Protein 4LSB (pdb70)

Radius of gyration: 25.44 Å; Cα contacts (8 Å, |Δi|>4): 1229; chains: 2; bounding box: 46×40×76 Å

Foldseek 3Di:
DLLQVQLVQVLVLQVDAAAFEAEEDQALLVLLVVLLVPHAEHEYFQQLVQVVVVHHRPPDALVVQLLRLLRSCVRNSHAYEYACEQLRAQDLQSNLVSLLSNVVSRHLEYEHEQAHPPLVCGGDDQVSLLSSLLSNQVSQVPDPHHRQYEYEYACQVNPRPDLVVLLVSQQSSVVSPHQEYEYENDDDLVSLLVNCVSRVHAYEYEPDPDDDDDDSVSSRVSVHHYYYHHNRVSVVVVVLVVVQVCCCVPPVDRCSVVPDDDPVVSVVCVVDPHSHD/DVLLQVQLVQVLVLQPDAAAFEAEEDQALLVLLVVLLVPHAEHEYFQQLVQVVVVHGRDDDLVVQLVRLLRSCVRNSHAYEYECEQLRDQQLVSNLVSLLSNVVSRHQEYEHEQAPVDLVCGGDDLVSLLSNLLSNQVSQVPDPHHRQYEYEYACLVNVNPDLVVQLVSQQSSVVSPHQEYEYENPDDLVSLLVSCVSNVHAYEYEADPDDDGDDSRSNSVSVHHYYYHRNVVSVVVVVLVVVQVCCCVPPVDRCSCVPDDDPVVSVVCVPDPHSHND

Solvent-accessible surface area: 20573 Å² total; per-residue (Å²): 106,88,53,43,150,26,0,104,48,0,28,52,8,11,116,95,128,43,23,10,16,1,0,5,0,22,27,16,1,1,0,25,4,0,13,30,34,30,7,82,0,1,11,5,3,12,16,0,23,1,3,14,101,4,80,31,59,81,55,20,89,64,102,29,1,19,97,7,0,42,82,2,32,84,20,3,45,30,8,2,7,1,14,0,20,23,0,47,22,68,50,38,49,45,0,23,65,0,0,106,31,0,4,129,20,16,0,1,0,0,11,1,23,5,11,13,76,110,106,129,75,15,6,14,72,98,121,44,2,41,104,4,5,37,18,0,30,99,16,9,84,87,33,128,23,55,13,9,0,0,0,29,0,4,1,6,60,74,75,98,139,68,42,112,46,0,25,35,16,0,35,19,0,76,100,24,34,7,60,1,0,17,9,0,4,7,23,72,37,111,51,3,20,20,5,18,180,42,3,65,31,36,4,2,8,2,0,13,67,62,67,43,55,30,20,34,111,88,0,35,92,39,45,4,34,10,0,8,1,20,4,0,0,2,11,7,2,16,4,11,0,36,125,0,0,48,29,4,122,193,100,8,36,2,71,27,16,142,60,9,11,72,22,76,37,0,46,144,77,5,69,39,139,82,29,86,122,111,93,105,28,44,59,27,0,79,50,0,98,37,11,9,91,102,129,41,18,16,13,1,0,6,0,22,28,15,1,0,0,23,3,0,9,23,35,19,7,73,0,1,12,4,4,10,16,0,31,5,5,15,98,4,94,44,62,96,43,93,63,95,28,0,24,98,9,0,43,82,2,35,87,21,2,42,30,5,2,6,1,16,0,22,24,0,47,21,77,52,46,49,43,0,12,60,0,0,114,39,0,4,146,22,16,0,1,0,0,10,1,23,4,10,13,75,113,100,102,67,40,20,12,67,108,119,40,2,40,113,4,5,35,19,0,13,100,7,1,114,86,35,126,24,52,2,7,0,0,0,32,0,3,4,13,86,78,77,42,149,71,39,115,54,0,27,29,20,0,38,18,0,76,98,25,27,7,45,1,0,21,12,4,5,8,29,73,36,118,51,2,34,37,5,16,207,41,2,63,30,34,4,2,11,9,0,14,64,61,63,47,55,32,20,37,113,84,0,35,91,35,45,3,36,11,0,8,2,23,10,0,0,3,21,6,4,17,4,11,0,37,123,0,1,86,28,3,119,79,100,8,37,2,74,28,15,140,60,8,10,75,15,190,33,0,44,130,53,4,69,40,139,78,22,62,97,116

Sequence (555 aa):
DLQARHAEAFRALHTRPGAFIIPNPWDAGTARLLAMAGFEALATTSAGYAFSKGQPDNAIDRDAMLDHIADLVAAGGLPVSADLENGFGDAPGTVAETIRLAAEAGAVGGSIEDATGRADTPIYARDASVERIAAAVDAARALPFPFTLTARCENYLHGRRDLDDTIARLVAYRDAGADVLYAPGITDADEIAAVTRAVGAPVNVVMGLQGGLLSLDELAALGVKRVSVGGALARAALGAFLRAATEMRRDGTFTFTQAAVPGRDINRWFAAPDNSPSDLQARHAEAFRALHTRPGAFIIPNPWDAGTARLLAMAGFEALATTSAGYAFSKGQPDNIDRDAMLDHIADLVAAGGLPVSADLENGFGDAPGTVAETIRLAAEAGAVGGSIEDATGRADTPIYARDASVERIAAAVDAARALPFPFTLTARCENYLHGRRDLDDTIARLVAYRDAGADVLYAPGITDADEIAAVTRAVGAPVNVVMGLQGGLLSLDELAALGVKRVSVGGALARAALGAFLRAATEMRRDGTFTFTQAAVPGRDINRWFAAPDNSPI

Organism: Burkholderia cenocepacia (strain ATCC BAA-245 / DSM 16553 / LMG 16656 / NCTC 13227 / J2315 / CF5610) (NCBI:txid216591)

Nearest PDB structures (foldseek):
  4lsb-assembly1_B  TM=1.004E+00  e=2.180E-55  Burkholderia cenocepacia J2315
  4lsb-assembly1_A  TM=1.001E+00  e=6.271E-51  Burkholderia cenocepacia J2315
  4mg4-assembly1_A  TM=9.106E-01  e=1.030E-20  Burkholderia cenocepacia J2315
  4iqd-assembly1_A  TM=8.826E-01  e=8.117E-20  Bacillus anthracis
  3fa4-assembly2_F  TM=8.544E-01  e=5.706E-19  Aspergillus niger

Secondary structure (DSSP, 8-state):
-HHHHHHHHHHHHHHSSS-EEE----SHHHHHHHHHTT-S-EE--HHHHHHHTT--TT---HHHHHHHHHHHHHHH-S-EEEE-TT-SSSSHHHHHHHHHHHHHTT-SEEEEE-B-S-TTS-B--HHHHHHHHHHHHHHHHHSSS--EEEEE--GGGTT---HHHHHHHHHHHHHHT-SEEE-TT---HHHHHHHHHHH-S-EEEE-SSSS----HHHHHHTT--EEE-TTHHHHHHHHHHHHHHHHHHHH---GGGGGSPPHHHHHHHHHSSS---/--HHHHHHHHHHHHTTSSS-EEE----SHHHHHHHHHTT-S-EE--HHHHHHHTT------HHHHHHHHHHHHHHH-S-EEEE-TT-SSSSHHHHHHHHHHHHHTT-SEEEEE-B-S-SSS-B--HHHHHHHHHHHHHHHHTSSS--EEEEE--GGGTT---HHHHHHHHHHHHHTT-SEEE-TT---HHHHHHHHHHH-S-EEEE-SSSS----HHHHHHTT--EEE-TTHHHHHHHHHHHHHHHHHHHH---GGGGGSPPHHHHHHHHHSSS----

InterPro domains:
  IPR015813 Pyruvate/Phosphoenolpyruvate kinase-like domain superfamily [SSF51621] (10-263)
  IPR039556 ICL/PEPM domain [cd00377] (14-233)
  IPR040442 Pyruvate kinase-like domain superfamily [G3DSA:3.20.20.60] (1-234)

B-factor: mean 23.02, std 7.94, range [12.28, 62.56]

Structure (mmCIF, N/CA/C/O backbone):
data_4LSB
#
_entry.id   4LSB
#
_cell.length_a   53.060
_cell.length_b   70.030
_cell.length_c   141.860
_cell.angle_alpha   90.00
_cell.angle_beta   90.00
_cell.angle_gamma   90.00
#
_symmetry.space_group_name_H-M   'P 21 21 21'
#
loop_
_entity.id
_entity.type
_entity.pdbx_description
1 polymer lyase/mutase
2 non-polymer 'MAGNESIUM ION'
3 non-polymer 'CHLORIDE ION'
4 water water
#
loop_
_atom_site.group_PDB
_atom_site.id
_atom_site.type_symbol
_atom_site.label_atom_id
_atom_site.label_alt_id
_atom_site.label_comp_id
_atom_site.label_asym_id
_atom_site.label_entity_id
_atom_site.label_seq_id
_atom_site.pdbx_PDB_ins_code
_atom_site.Cartn_x
_atom_site.Cartn_y
_atom_site.Cartn_z
_atom_site.occupancy
_atom_site.B_iso_or_equiv
_atom_site.auth_seq_id
_atom_site.auth_comp_id
_atom_site.auth_asym_id
_atom_site.auth_atom_id
_atom_site.pdbx_PDB_model_num
ATOM 1 N N . ASP A 1 13 ? -26.750 -36.214 19.601 1.00 32.10 5 ASP A N 1
ATOM 2 C CA . ASP A 1 13 ? -27.704 -35.302 18.935 1.00 32.41 5 ASP A CA 1
ATOM 3 C C . ASP A 1 13 ? -27.570 -33.869 19.435 1.00 30.44 5 ASP A C 1
ATOM 4 O O . ASP A 1 13 ? -27.791 -32.977 18.660 1.00 32.25 5 ASP A O 1
ATOM 6 N N . LEU A 1 14 ? -27.227 -33.638 20.703 1.00 30.69 6 LEU A N 1
ATOM 7 C CA . LEU A 1 14 ? -27.064 -32.266 21.207 1.00 32.86 6 LEU A CA 1
ATOM 8 C C . LEU A 1 14 ? -26.002 -31.495 20.372 1.00 31.20 6 LEU A C 1
ATOM 9 O O . LEU A 1 14 ? -26.197 -30.321 20.018 1.00 28.59 6 LEU A O 1
ATOM 14 N N . GLN A 1 15 ? -24.890 -32.165 20.047 1.00 28.26 7 GLN A N 1
ATOM 15 C CA . GLN A 1 15 ? -23.852 -31.513 19.232 1.00 27.09 7 GLN A CA 1
ATOM 16 C C . GLN A 1 15 ? -24.375 -31.267 17.837 1.00 27.07 7 GLN A C 1
ATOM 17 O O . GLN A 1 15 ? -24.088 -30.204 17.246 1.00 26.83 7 GLN A O 1
ATOM 23 N N . ALA A 1 16 ? -25.202 -32.185 17.317 1.00 25.56 8 ALA A N 1
ATOM 24 C CA . ALA A 1 16 ? -25.805 -31.960 15.985 1.00 25.22 8 ALA A CA 1
ATOM 25 C C . ALA A 1 16 ? -26.770 -30.757 15.953 1.00 25.41 8 ALA A C 1
ATOM 26 O O . ALA A 1 16 ? -26.758 -29.974 14.995 1.00 24.66 8 ALA A O 1
ATOM 28 N N . ARG A 1 17 ? -27.591 -30.611 16.998 1.00 25.75 9 ARG A N 1
ATOM 29 C CA . ARG A 1 17 ? -28.515 -29.480 17.117 1.00 28.83 9 ARG A CA 1
ATOM 30 C C . ARG A 1 17 ? -27.724 -28.155 17.238 1.00 26.78 9 ARG A C 1
ATOM 31 O O . ARG A 1 17 ? -28.007 -27.210 16.550 1.00 25.08 9 ARG A O 1
ATOM 39 N N . HIS A 1 18 ? -26.685 -28.142 18.057 1.00 26.02 10 HIS A N 1
ATOM 40 C CA . HIS A 1 18 ? -25.812 -26.948 18.151 1.00 24.94 10 HIS A CA 1
ATOM 41 C C . HIS A 1 18 ? -25.126 -26.567 16.866 1.00 22.40 10 HIS A C 1
ATOM 42 O O . HIS A 1 18 ? -25.017 -25.383 16.534 1.00 20.17 10 HIS A O 1
ATOM 49 N N . ALA A 1 19 ? -24.643 -27.576 16.138 1.00 22.99 11 ALA A N 1
ATOM 50 C CA . ALA A 1 19 ? -23.960 -27.348 14.862 1.00 22.68 11 ALA A CA 1
ATOM 51 C C . ALA A 1 19 ? -24.940 -26.719 13.885 1.00 24.11 11 ALA A C 1
ATOM 52 O O . ALA A 1 19 ? -24.574 -25.799 13.161 1.00 22.56 11 ALA A O 1
ATOM 54 N N . GLU A 1 20 ? -26.192 -27.187 13.871 1.00 26.97 12 GLU A N 1
ATOM 55 C CA . GLU A 1 20 ? -27.201 -26.597 12.980 1.00 29.29 12 GLU A CA 1
ATOM 56 C C . GLU A 1 20 ? -27.536 -25.189 13.411 1.00 28.03 12 GLU A C 1
ATOM 57 O O . GLU A 1 20 ? -27.644 -24.286 12.576 1.00 26.21 12 GLU A O 1
ATOM 63 N N . ALA A 1 21 ? -27.709 -25.009 14.709 1.00 26.57 13 ALA A N 1
ATOM 64 C CA . ALA A 1 21 ? -27.957 -23.674 15.235 1.00 24.72 13 ALA A CA 1
ATOM 65 C C . ALA A 1 21 ? -26.841 -22.659 14.874 1.00 23.06 13 ALA A C 1
ATOM 66 O O . ALA A 1 21 ? -27.112 -21.498 14.529 1.00 20.41 13 ALA A O 1
ATOM 68 N N . PHE A 1 22 ? -25.597 -23.122 14.945 1.00 20.86 14 PHE A N 1
ATOM 69 C CA . PHE A 1 22 ? -24.444 -22.286 14.647 1.00 19.96 14 PHE A CA 1
ATOM 70 C C . PHE A 1 22 ? -24.324 -21.976 13.169 1.00 20.35 14 PHE A C 1
ATOM 71 O O . PHE A 1 22 ? -24.115 -20.811 12.780 1.00 20.90 14 PHE A O 1
ATOM 79 N N . ARG A 1 23 ? -24.532 -22.994 12.335 1.00 21.17 15 ARG A N 1
ATOM 80 C CA . ARG A 1 23 ? -24.595 -22.771 10.887 1.00 22.48 15 ARG A CA 1
ATOM 81 C C . ARG A 1 23 ? -25.672 -21.724 10.595 1.00 22.10 15 ARG A C 1
ATOM 82 O O . ARG A 1 23 ? -25.449 -20.760 9.817 1.00 23.17 15 ARG A O 1
ATOM 84 N N . ALA A 1 24 ? -26.827 -21.838 11.245 1.00 21.98 16 ALA A N 1
ATOM 85 C CA . ALA A 1 24 ? -27.933 -20.931 10.943 1.00 23.05 16 ALA A CA 1
ATOM 86 C C . ALA A 1 24 ? -27.695 -19.467 11.302 1.00 22.48 16 ALA A C 1
ATOM 87 O O . ALA A 1 24 ? -28.243 -18.537 10.647 1.00 22.46 16 ALA A O 1
ATOM 89 N N . LEU A 1 25 ? -26.938 -19.249 12.373 1.00 20.95 17 LEU A N 1
ATOM 90 C CA . LEU A 1 25 ? -26.553 -17.891 12.718 1.00 21.56 17 LEU A CA 1
ATOM 91 C C . LEU A 1 25 ? -25.882 -17.167 11.559 1.00 21.01 17 LEU A C 1
ATOM 92 O O . LEU A 1 25 ? -25.994 -15.928 11.465 1.00 21.10 17 LEU A O 1
ATOM 97 N N . HIS A 1 26 ? -25.152 -17.913 10.728 1.00 19.35 18 HIS A N 1
ATOM 98 C CA . HIS A 1 26 ? -24.330 -17.334 9.677 1.00 19.93 18 HIS A CA 1
ATOM 99 C C . HIS A 1 26 ? -25.140 -17.063 8.415 1.00 21.79 18 HIS A C 1
ATOM 100 O O . HIS A 1 26 ? -24.736 -16.234 7.602 1.00 21.56 18 HIS A O 1
ATOM 107 N N . THR A 1 27 ? -26.219 -17.821 8.241 1.00 23.31 19 THR A N 1
ATOM 108 C CA . THR A 1 27 ? -27.054 -17.734 7.042 1.00 25.46 19 THR A CA 1
ATOM 109 C C . THR A 1 27 ? -28.241 -16.831 7.243 1.00 26.06 19 THR A C 1
ATOM 110 O O . THR A 1 27 ? -28.825 -16.374 6.266 1.00 25.49 19 THR A O 1
ATOM 114 N N . ARG A 1 28 ? -28.585 -16.512 8.480 1.00 28.45 20 ARG A N 1
ATOM 115 C CA . ARG A 1 28 ? -29.687 -15.600 8.681 1.00 30.49 20 ARG A CA 1
ATOM 116 C C . ARG A 1 28 ? -29.201 -14.173 8.353 1.00 32.92 20 ARG A C 1
ATOM 117 O O . ARG A 1 28 ? -27.980 -13.923 8.330 1.00 30.11 20 ARG A O 1
ATOM 125 N N . PRO A 1 29 ? -30.133 -13.257 8.007 1.00 33.90 21 PRO A N 1
ATOM 126 C CA . PRO A 1 29 ? -29.669 -11.912 7.617 1.00 33.89 21 PRO A CA 1
ATOM 127 C C . PRO A 1 29 ? -29.068 -11.116 8.787 1.00 30.07 21 PRO A C 1
ATOM 128 O O . PRO A 1 29 ? -29.411 -11.368 9.935 1.00 32.56 21 PRO A O 1
ATOM 132 N N . GLY A 1 30 ? -28.170 -10.187 8.491 1.00 28.24 22 GLY A N 1
ATOM 133 C CA . GLY A 1 30 ? -27.640 -9.287 9.502 1.00 28.10 22 GLY A CA 1
ATOM 134 C C . GLY A 1 30 ? -26.448 -9.930 10.177 1.00 25.72 22 GLY A C 1
ATOM 135 O O . GLY A 1 30 ? -25.934 -10.925 9.709 1.00 27.68 22 GLY A O 1
ATOM 136 N N . ALA A 1 31 ? -26.022 -9.375 11.297 1.00 22.95 23 ALA A N 1
ATOM 137 C CA . ALA A 1 31 ? -24.770 -9.815 11.909 1.00 20.94 23 ALA A CA 1
ATOM 138 C C . ALA A 1 31 ? -25.056 -10.256 13.320 1.00 20.15 23 ALA A C 1
ATOM 139 O O . ALA A 1 31 ? -26.111 -9.912 13.896 1.00 18.77 23 ALA A O 1
ATOM 141 N N . PHE A 1 32 ? -24.135 -11.014 13.872 1.00 18.46 24 PHE A N 1
ATOM 142 C CA . PHE A 1 32 ? -24.234 -11.399 15.259 1.00 18.73 24 PHE A CA 1
ATOM 143 C C . PHE A 1 32 ? -22.908 -11.316 15.957 1.00 17.85 24 PHE A C 1
ATOM 144 O O . PHE A 1 32 ? -21.829 -11.373 15.320 1.00 18.26 24 PHE A O 1
ATOM 152 N N . ILE A 1 33 ? -22.995 -11.163 17.284 1.00 16.83 25 ILE A N 1
ATOM 153 C CA . ILE A 1 33 ? -21.804 -11.152 18.137 1.00 15.85 25 ILE A CA 1
ATOM 154 C C . ILE A 1 33 ? -21.527 -12.539 18.693 1.00 16.32 25 ILE A C 1
ATOM 155 O O . ILE A 1 33 ? -22.402 -13.192 19.279 1.00 17.51 25 ILE A O 1
ATOM 160 N N . ILE A 1 34 ? -20.284 -12.992 18.532 1.00 16.02 26 ILE A N 1
ATOM 161 C CA . ILE A 1 34 ? -19.839 -14.187 19.213 1.00 15.50 26 ILE A CA 1
ATOM 162 C C . ILE A 1 34 ? -18.820 -13.790 20.296 1.00 15.55 26 ILE A C 1
ATOM 163 O O . ILE A 1 34 ? -17.613 -13.481 19.984 1.00 14.80 26 ILE A O 1
ATOM 168 N N . PRO A 1 35 ? -19.284 -13.729 21.557 1.00 14.50 27 PRO A N 1
ATOM 169 C CA . PRO A 1 35 ? -18.361 -13.337 22.617 1.00 14.45 27 PRO A CA 1
ATOM 170 C C . PRO A 1 35 ? -17.402 -14.435 23.071 1.00 13.74 27 PRO A C 1
ATOM 171 O O . PRO A 1 35 ? -17.600 -15.624 22.795 1.00 13.69 27 PRO A O 1
ATOM 175 N N . ASN A 1 36 ? -16.319 -14.021 23.737 1.00 14.49 28 ASN A N 1
ATOM 176 C CA . ASN A 1 36 ? -15.209 -14.918 24.052 1.00 13.21 28 ASN A CA 1
ATOM 177 C C . ASN A 1 36 ? -14.970 -15.079 25.548 1.00 13.53 28 ASN A C 1
ATOM 178 O O . ASN A 1 36 ? -14.149 -14.342 26.115 1.00 12.86 28 ASN A O 1
ATOM 183 N N . PRO A 1 37 ? -15.627 -16.055 26.176 1.00 12.98 29 PRO A N 1
ATOM 184 C CA . PRO A 1 37 ? -15.285 -16.398 27.561 1.00 13.08 29 PRO A CA 1
ATOM 185 C C . PRO A 1 37 ? -13.925 -17.111 27.611 1.00 13.38 29 PRO A C 1
ATOM 186 O O . PRO A 1 37 ? -13.521 -17.566 26.611 1.00 13.50 29 PRO A O 1
ATOM 190 N N . TRP A 1 38 ? -13.328 -17.239 28.806 1.00 14.60 30 TRP A N 1
ATOM 191 C CA . TRP A 1 38 ? -12.042 -17.899 29.063 1.00 15.42 30 TRP A CA 1
ATOM 192 C C . TRP A 1 38 ? -12.106 -18.886 30.266 1.00 15.98 30 TRP A C 1
ATOM 193 O O . TRP A 1 38 ? -11.088 -19.498 30.607 1.00 16.26 30 TRP A O 1
ATOM 204 N N . ASP A 1 39 ? -13.296 -19.077 30.840 1.00 16.50 31 ASP A N 1
ATOM 205 C CA . ASP A 1 39 ? -13.523 -20.084 31.865 1.00 16.12 31 ASP A CA 1
ATOM 206 C C . ASP A 1 39 ? -15.005 -20.474 31.961 1.00 17.22 31 ASP A C 1
ATOM 207 O O . ASP A 1 39 ? -15.830 -19.943 31.232 1.00 18.18 31 ASP A O 1
ATOM 212 N N . ALA A 1 40 ? -15.322 -21.409 32.859 1.00 18.17 32 ALA A N 1
ATOM 213 C CA . ALA A 1 40 ? -16.670 -21.956 32.933 1.00 18.30 32 ALA A CA 1
ATOM 214 C C . ALA A 1 40 ? -17.661 -20.879 33.380 1.00 18.61 32 ALA A C 1
ATOM 215 O O . ALA A 1 40 ? -18.774 -20.800 32.867 1.00 19.57 32 ALA A O 1
ATOM 217 N N . GLY A 1 41 ? -17.257 -20.056 34.348 1.00 18.06 33 GLY A N 1
ATOM 218 C CA . GLY A 1 41 ? -18.114 -19.052 34.837 1.00 17.88 33 GLY A CA 1
ATOM 219 C C . GLY A 1 41 ? -18.442 -18.003 33.800 1.00 17.57 33 GLY A C 1
ATOM 220 O O . GLY A 1 41 ? -19.607 -17.623 33.657 1.00 17.35 33 GLY A O 1
ATOM 221 N N . THR A 1 42 ? -17.434 -17.535 33.065 1.00 17.72 34 THR A N 1
ATOM 222 C CA . THR A 1 42 ? -17.671 -16.507 32.068 1.00 17.40 34 THR A CA 1
ATOM 223 C C . THR A 1 42 ? -18.542 -17.145 30.956 1.00 17.86 34 THR A C 1
ATOM 224 O O . THR A 1 42 ? -19.399 -16.480 30.383 1.00 18.29 34 THR A O 1
ATOM 228 N N . ALA A 1 43 ? -18.352 -18.449 30.683 1.00 18.29 35 ALA A N 1
ATOM 229 C CA . ALA A 1 43 ? -19.226 -19.120 29.697 1.00 17.85 35 ALA A CA 1
ATOM 230 C C . ALA A 1 43 ? -20.676 -19.114 30.155 1.00 18.36 35 ALA A C 1
ATOM 231 O O . ALA A 1 43 ? -21.555 -18.801 29.383 1.00 17.17 35 ALA A O 1
ATOM 233 N N . ARG A 1 44 ? -20.929 -19.510 31.408 1.00 18.37 36 ARG A N 1
ATOM 234 C CA . ARG A 1 44 ? -22.310 -19.520 31.935 1.00 18.45 36 ARG A CA 1
ATOM 235 C C . ARG A 1 44 ? -22.931 -18.142 31.871 1.00 18.83 36 ARG A C 1
ATOM 236 O O . ARG A 1 44 ? -24.065 -18.003 31.438 1.00 19.90 36 ARG A O 1
ATOM 244 N N . LEU A 1 45 ? -22.197 -17.127 32.310 1.00 18.34 37 LEU A N 1
ATOM 245 C CA . LEU A 1 45 ? -22.712 -15.748 32.316 1.00 17.75 37 LEU A CA 1
ATOM 246 C C . LEU A 1 45 ? -23.059 -15.244 30.964 1.00 17.77 37 LEU A C 1
ATOM 247 O O . LEU A 1 45 ? -24.097 -14.588 30.801 1.00 18.32 37 LEU A O 1
ATOM 252 N N . LEU A 1 46 ? -22.235 -15.529 29.952 1.00 17.86 38 LEU A N 1
ATOM 253 C CA . LEU A 1 46 ? -22.613 -15.101 28.601 1.00 17.86 38 LEU A CA 1
ATOM 254 C C . LEU A 1 46 ? -23.886 -15.793 28.113 1.00 17.71 38 LEU A C 1
ATOM 255 O O . LEU A 1 46 ? -24.717 -15.176 27.408 1.00 18.47 38 LEU A O 1
ATOM 260 N N . ALA A 1 47 ? -24.027 -17.073 28.434 1.00 18.55 39 ALA A N 1
ATOM 261 C CA . ALA A 1 47 ? -25.237 -17.771 28.081 1.00 19.04 39 ALA A CA 1
ATOM 262 C C . ALA A 1 47 ? -26.440 -17.134 28.812 1.00 20.92 39 ALA A C 1
ATOM 263 O O . ALA A 1 47 ? -27.532 -16.933 28.201 1.00 23.05 39 ALA A O 1
ATOM 265 N N . MET A 1 48 ? -26.282 -16.826 30.098 1.00 20.84 40 MET A N 1
ATOM 266 C CA . MET A 1 48 ? -27.353 -16.109 30.841 1.00 22.33 40 MET A CA 1
ATOM 267 C C . MET A 1 48 ? -27.665 -14.727 30.279 1.00 23.16 40 MET A C 1
ATOM 268 O O . MET A 1 48 ? -28.791 -14.256 30.426 1.00 23.36 40 MET A O 1
ATOM 273 N N . ALA A 1 49 ? -26.666 -14.076 29.673 1.00 22.36 41 ALA A N 1
ATOM 274 C CA . ALA A 1 49 ? -26.850 -12.736 29.082 1.00 22.97 41 ALA A CA 1
ATOM 275 C C . ALA A 1 49 ? -27.572 -12.803 27.742 1.00 22.35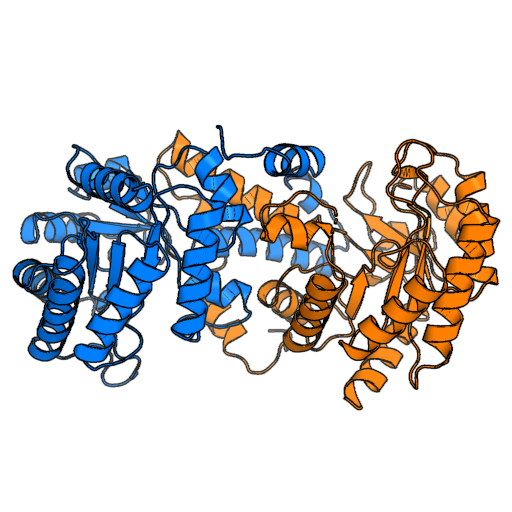 41 ALA A C 1
ATOM 276 O O . ALA A 1 49 ? -27.876 -11.774 27.184 1.00 24.09 41 ALA A O 1
ATOM 278 N N . GLY A 1 50 ? -27.800 -14.013 27.232 1.00 21.70 42 GLY A N 1
ATOM 279 C CA . GLY A 1 50 ? -28.624 -14.231 26.014 1.00 22.57 42 GLY A CA 1
ATOM 280 C C . GLY A 1 50 ? -27.860 -14.354 24.706 1.00 23.17 42 GLY A C 1
ATOM 281 O O . GLY A 1 50 ? -28.468 -14.356 23.625 1.00 22.75 42 GLY A O 1
ATOM 282 N N . PHE A 1 51 ? -26.538 -14.489 24.770 1.00 20.61 43 PHE A N 1
ATOM 283 C CA . PHE A 1 51 ? -25.771 -14.756 23.544 1.00 20.68 43 PHE A CA 1
ATOM 284 C C . PHE A 1 51 ? -26.132 -16.143 23.009 1.00 21.03 43 PHE A C 1
ATOM 285 O O . PHE A 1 51 ? -26.509 -17.015 23.760 1.00 20.57 43 PHE A O 1
ATOM 293 N N . GLU A 1 52 ? -25.978 -16.322 21.699 1.00 21.45 44 GLU A N 1
ATOM 294 C CA . GLU A 1 52 ? -26.428 -17.503 21.008 1.00 21.71 44 GLU A CA 1
ATOM 295 C C . GLU A 1 52 ? -25.309 -18.502 20.656 1.00 21.72 44 GLU A C 1
ATOM 296 O O . GLU A 1 52 ? -25.576 -19.657 20.300 1.00 21.49 44 GLU A O 1
ATOM 302 N N . ALA A 1 53 ? -24.054 -18.063 20.784 1.00 18.96 45 ALA A N 1
ATOM 303 C CA . ALA A 1 53 ? -22.913 -18.948 20.610 1.00 18.17 45 ALA A CA 1
ATOM 304 C C . ALA A 1 53 ? -21.705 -18.350 21.338 1.00 16.90 45 ALA A C 1
ATOM 305 O O . ALA A 1 53 ? -21.746 -17.177 21.723 1.00 16.48 45 ALA A O 1
ATOM 307 N N . LEU A 1 54 ? -20.678 -19.162 21.576 1.00 15.22 46 LEU A N 1
ATOM 308 C CA . LEU A 1 54 ? -19.447 -18.745 22.242 1.00 15.58 46 LEU A CA 1
ATOM 309 C C . LEU A 1 54 ? -18.235 -19.135 21.430 1.00 15.32 46 LEU A C 1
ATOM 310 O O . LEU A 1 54 ? -18.246 -20.155 20.749 1.00 14.17 46 LEU A O 1
ATOM 315 N N . ALA A 1 55 ? -17.168 -18.322 21.536 1.00 15.17 47 ALA A N 1
ATOM 316 C CA . ALA A 1 55 ? -15.921 -18.607 20.907 1.00 14.68 47 ALA A CA 1
ATOM 317 C C . ALA A 1 55 ? -14.835 -18.627 21.957 1.00 15.36 47 ALA A C 1
ATOM 318 O O . ALA A 1 55 ? -14.763 -17.741 22.796 1.00 14.60 47 ALA A O 1
ATOM 320 N N . THR A 1 56 ? -14.006 -19.659 21.931 1.00 15.57 48 THR A N 1
ATOM 321 C CA . THR A 1 56 ? -12.824 -19.646 22.801 1.00 15.91 48 THR A CA 1
ATOM 322 C C . THR A 1 56 ? -11.811 -18.583 22.351 1.00 15.40 48 THR A C 1
ATOM 323 O O . THR A 1 56 ? -11.838 -18.073 21.198 1.00 15.01 48 THR A O 1
ATOM 327 N N . THR A 1 57 ? -10.901 -18.260 23.249 1.00 15.38 49 THR A N 1
ATOM 328 C CA . THR A 1 57 ? -9.810 -17.347 22.984 1.00 15.36 49 THR A CA 1
ATOM 329 C C . THR A 1 57 ? -8.489 -17.921 23.487 1.00 15.60 49 THR A C 1
ATOM 330 O O . THR A 1 57 ? -8.267 -18.073 24.689 1.00 14.09 49 THR A O 1
ATOM 334 N N . SER A 1 58 ? -7.614 -18.263 22.541 1.00 15.66 50 SER A N 1
ATOM 335 C CA . SER A 1 58 ? -6.236 -18.658 22.837 1.00 17.95 50 SER A CA 1
ATOM 336 C C . SER A 1 58 ? -5.619 -17.664 23.798 1.00 15.95 50 SER A C 1
ATOM 337 O O . SER A 1 58 ? -4.962 -18.053 24.745 1.00 16.75 50 SER A O 1
ATOM 340 N N . ALA A 1 59 ? -5.823 -16.387 23.507 1.00 15.53 51 ALA A N 1
ATOM 341 C CA . ALA A 1 59 ? -5.210 -15.291 24.277 1.00 14.95 51 ALA A CA 1
ATOM 342 C C . ALA A 1 59 ? -5.737 -15.280 25.711 1.00 15.41 51 ALA A C 1
ATOM 343 O O . ALA A 1 59 ? -4.961 -15.302 26.644 1.00 16.02 51 ALA A O 1
ATOM 345 N N . GLY A 1 60 ? -7.078 -15.208 25.852 1.00 14.44 52 GLY A N 1
ATOM 346 C CA . GLY A 1 60 ? -7.741 -15.113 27.182 1.00 15.05 52 GLY A CA 1
ATOM 347 C C . GLY A 1 60 ? -7.402 -16.293 28.038 1.00 15.48 52 GLY A C 1
ATOM 348 O O . GLY A 1 60 ? -7.120 -16.151 29.228 1.00 16.01 52 GLY A O 1
ATOM 349 N N . TYR A 1 61 ? -7.414 -17.483 27.437 1.00 15.25 53 TYR A N 1
ATOM 350 C CA . TYR A 1 61 ? -7.026 -18.701 28.161 1.00 17.48 53 TYR A CA 1
ATOM 351 C C . TYR A 1 61 ? -5.581 -18.677 28.659 1.00 16.96 53 TYR A C 1
ATOM 352 O O . TYR A 1 61 ? -5.314 -18.945 29.863 1.00 17.32 53 TYR A O 1
ATOM 361 N N . ALA A 1 62 ? -4.646 -18.331 27.772 1.00 17.02 54 ALA A N 1
ATOM 362 C CA . ALA A 1 62 ? -3.249 -18.140 28.151 1.00 17.54 54 ALA A CA 1
ATOM 363 C C . ALA A 1 62 ? -3.116 -17.173 29.326 1.00 17.11 54 ALA A C 1
ATOM 364 O O . ALA A 1 62 ? -2.426 -17.468 30.294 1.00 18.24 54 ALA A O 1
ATOM 366 N N . PHE A 1 63 ? -3.779 -16.033 29.252 1.00 17.47 55 PHE A N 1
ATOM 367 C CA . PHE A 1 63 ? -3.611 -15.049 30.325 1.00 17.02 55 PHE A CA 1
ATOM 368 C C . PHE A 1 63 ? -4.107 -15.623 31.677 1.00 17.66 55 PHE A C 1
ATOM 369 O O . PHE A 1 63 ? -3.443 -15.400 32.685 1.00 17.28 55 PHE A O 1
ATOM 377 N N . SER A 1 64 ? -5.233 -16.387 31.711 1.00 17.36 56 SER A N 1
ATOM 378 C CA . SER A 1 64 ? -5.678 -17.039 32.947 1.00 18.52 56 SER A CA 1
ATOM 379 C C . SER A 1 64 ? -4.632 -17.987 33.526 1.00 20.38 56 SER A C 1
ATOM 380 O O . SER A 1 64 ? -4.563 -18.197 34.739 1.00 18.66 56 SER A O 1
ATOM 383 N N . LYS A 1 65 ? -3.792 -18.527 32.643 1.00 21.28 57 LYS A N 1
ATOM 384 C CA . LYS A 1 65 ? -2.749 -19.421 32.998 1.00 21.66 57 LYS A CA 1
ATOM 385 C C . LYS A 1 65 ? -1.439 -18.755 33.258 1.00 20.36 57 LYS A C 1
ATOM 386 O O . LYS A 1 65 ? -0.503 -19.445 33.543 1.00 19.37 57 LYS A O 1
ATOM 392 N N . GLY A 1 66 ? -1.353 -17.434 33.221 1.00 20.29 58 GLY A N 1
ATOM 393 C CA . GLY A 1 66 ? -0.120 -16.752 33.481 1.00 21.74 58 GLY A CA 1
ATOM 394 C C . GLY A 1 66 ? 0.870 -16.854 32.325 1.00 22.37 58 GLY A C 1
ATOM 395 O O . GLY A 1 66 ? 2.064 -16.667 32.522 1.00 20.87 58 GLY A O 1
ATOM 396 N N . GLN A 1 67 ? 0.346 -17.088 31.131 1.00 23.58 59 GLN A N 1
ATOM 397 C CA . GLN A 1 67 ? 1.146 -17.314 29.915 1.00 25.64 59 GLN A CA 1
ATOM 398 C C . GLN A 1 67 ? 0.902 -16.216 28.885 1.00 24.52 59 GLN A C 1
ATOM 399 O O . GLN A 1 67 ? -0.155 -15.640 28.840 1.00 23.08 59 GLN A O 1
ATOM 405 N N . PRO A 1 68 ? 1.920 -15.888 28.062 1.00 23.76 60 PRO A N 1
ATOM 406 C CA . PRO A 1 68 ? 1.629 -14.976 26.971 1.00 23.14 60 PRO A CA 1
ATOM 407 C C . PRO A 1 68 ? 0.853 -15.722 25.912 1.00 20.49 60 PRO A C 1
ATOM 408 O O . PRO A 1 68 ? 0.749 -16.927 25.935 1.00 18.63 60 PRO A O 1
ATOM 412 N N . ASP A 1 69 ? 0.260 -14.982 25.003 1.00 22.93 61 ASP A N 1
ATOM 413 C CA . ASP A 1 69 ? -0.523 -15.568 23.933 1.00 23.96 61 ASP A CA 1
ATOM 414 C C . ASP A 1 69 ? 0.379 -16.500 23.074 1.00 25.30 61 ASP A C 1
ATOM 415 O O . ASP A 1 69 ? 1.578 -16.294 23.007 1.00 25.55 61 ASP A O 1
ATOM 420 N N . ASN A 1 70 ? -0.205 -17.568 22.511 1.00 28.27 62 ASN A N 1
ATOM 421 C CA . ASN A 1 70 ? 0.510 -18.595 21.664 1.00 29.19 62 ASN A CA 1
ATOM 422 C C . ASN A 1 70 ? 1.507 -19.491 22.435 1.00 30.64 62 ASN A C 1
ATOM 423 O O . ASN A 1 70 ? 2.443 -20.067 21.843 1.00 31.83 62 ASN A O 1
ATOM 425 N N . ALA A 1 71 ? 1.327 -19.579 23.758 1.00 29.98 63 ALA A N 1
ATOM 426 C CA . ALA A 1 71 ? 2.125 -20.443 24.596 1.00 29.96 63 ALA A CA 1
ATOM 427 C C . ALA A 1 71 ? 1.353 -21.735 24.974 1.00 32.09 63 ALA A C 1
ATOM 428 O O . ALA A 1 71 ? 1.967 -22.645 25.548 1.00 34.65 63 ALA A O 1
ATOM 430 N N . ILE A 1 72 ? 0.050 -21.834 24.644 1.00 30.87 64 ILE A N 1
ATOM 431 C CA . ILE A 1 72 ? -0.788 -22.986 25.068 1.00 30.27 64 ILE A CA 1
ATOM 432 C C . ILE A 1 72 ? -0.697 -24.158 24.082 1.00 27.35 64 ILE A C 1
ATOM 433 O O . ILE A 1 72 ? -0.618 -23.967 22.872 1.00 30.87 64 ILE A O 1
ATOM 435 N N . ASP A 1 73 ? -0.731 -25.377 24.612 1.00 25.67 65 ASP A N 1
ATOM 436 C CA . ASP A 1 73 ? -0.599 -26.598 23.767 1.00 23.69 65 ASP A CA 1
ATOM 437 C C . ASP A 1 73 ? -1.982 -27.109 23.342 1.00 21.16 65 ASP A C 1
ATOM 438 O O . ASP A 1 73 ? -2.981 -26.751 23.955 1.00 19.36 65 ASP A O 1
ATOM 443 N N . ARG A 1 74 ? -2.031 -27.997 22.345 1.00 19.48 66 ARG A N 1
ATOM 444 C CA . ARG A 1 74 ? -3.288 -28.477 21.830 1.00 19.90 66 ARG A CA 1
ATOM 445 C C . ARG A 1 74 ? -4.110 -29.208 22.878 1.00 20.98 66 ARG A C 1
ATOM 446 O O . ARG A 1 74 ? -5.306 -29.057 22.930 1.00 18.86 66 ARG A O 1
ATOM 454 N N . ASP A 1 75 ? -3.458 -30.047 23.679 1.00 23.11 67 ASP A N 1
ATOM 455 C CA . ASP A 1 75 ? -4.204 -30.889 24.614 1.00 26.27 67 ASP A CA 1
ATOM 456 C C . ASP A 1 75 ? -4.911 -30.031 25.656 1.00 25.37 67 ASP A C 1
ATOM 457 O O . ASP A 1 75 ? -6.083 -30.267 25.973 1.00 24.24 67 ASP A O 1
ATOM 462 N N . ALA A 1 76 ? -4.218 -28.998 26.125 1.00 25.36 68 ALA A N 1
ATOM 463 C CA . ALA A 1 76 ? -4.839 -28.000 27.010 1.00 24.83 68 ALA A CA 1
ATOM 464 C C . ALA A 1 76 ? -6.010 -27.274 26.375 1.00 22.27 68 ALA A C 1
ATOM 465 O O . ALA A 1 76 ? -7.028 -27.086 27.016 1.00 22.12 68 ALA A O 1
ATOM 467 N N . MET A 1 77 ? -5.922 -26.893 25.115 1.00 21.11 69 MET A N 1
ATOM 468 C CA . MET A 1 77 ? -7.025 -26.226 24.488 1.00 23.10 69 MET A CA 1
ATOM 469 C C . MET A 1 77 ? -8.199 -27.163 24.290 1.00 21.54 69 MET A C 1
ATOM 470 O O . MET A 1 77 ? -9.309 -26.741 24.392 1.00 19.24 69 MET A O 1
ATOM 475 N N . LEU A 1 78 ? -7.922 -28.432 24.003 1.00 20.59 70 LEU A N 1
ATOM 476 C CA . LEU A 1 78 ? -8.988 -29.408 23.864 1.00 20.10 70 LEU A CA 1
ATOM 477 C C . LEU A 1 78 ? -9.808 -29.592 25.177 1.00 20.19 70 LEU A C 1
ATOM 478 O O . LEU A 1 78 ? -11.048 -29.639 25.152 1.00 18.34 70 LEU A O 1
ATOM 483 N N . ASP A 1 79 ? -9.113 -29.712 26.305 1.00 19.61 71 ASP A N 1
ATOM 484 C CA . ASP A 1 79 ? -9.795 -29.808 27.614 1.00 22.00 71 ASP A CA 1
ATOM 485 C C . ASP A 1 79 ? -10.649 -28.557 27.863 1.00 20.79 71 ASP A C 1
ATOM 486 O O . ASP A 1 79 ? -11.794 -28.600 28.354 1.00 18.61 71 ASP A O 1
ATOM 491 N N . HIS A 1 80 ? -10.054 -27.408 27.514 1.00 20.43 72 HIS A N 1
ATOM 492 C CA . HIS A 1 80 ? -10.690 -26.131 27.674 1.00 18.16 72 HIS A CA 1
ATOM 493 C C . HIS A 1 80 ? -11.962 -25.981 26.843 1.00 18.09 72 HIS A C 1
ATOM 494 O O . HIS A 1 80 ? -12.992 -25.557 27.333 1.00 17.46 72 HIS A O 1
ATOM 501 N N . ILE A 1 81 ? -11.918 -26.387 25.583 1.00 17.59 73 ILE A N 1
ATOM 502 C CA . ILE A 1 81 ? -13.144 -26.431 24.765 1.00 18.04 73 ILE A CA 1
ATOM 503 C C . ILE A 1 81 ? -14.216 -27.282 25.421 1.00 18.79 73 ILE A C 1
ATOM 504 O O . ILE A 1 81 ? -15.391 -26.894 25.514 1.00 17.02 73 ILE A O 1
ATOM 509 N N . ALA A 1 82 ? -13.831 -28.473 25.886 1.00 19.49 74 ALA A N 1
ATOM 510 C CA . ALA A 1 82 ? -14.797 -29.355 26.503 1.00 18.98 74 ALA A CA 1
ATOM 511 C C . ALA A 1 82 ? -15.397 -28.732 27.750 1.00 19.77 74 ALA A C 1
ATOM 512 O O . ALA A 1 82 ? -16.630 -28.837 27.979 1.00 20.08 74 ALA A O 1
ATOM 514 N N . ASP A 1 83 ? -14.571 -28.015 28.510 1.00 19.69 75 ASP A N 1
ATOM 515 C CA . ASP A 1 83 ? -15.051 -27.331 29.741 1.00 21.11 75 ASP A CA 1
ATOM 516 C C . ASP A 1 83 ? -16.076 -26.284 29.391 1.00 19.88 75 ASP A C 1
ATOM 517 O O . ASP A 1 83 ? -17.104 -26.164 30.065 1.00 22.17 75 ASP A O 1
ATOM 522 N N . LEU A 1 84 ? -15.796 -25.530 28.326 1.00 18.20 76 LEU A N 1
ATOM 523 C CA . LEU A 1 84 ? -16.690 -24.445 27.886 1.00 18.95 76 LEU A CA 1
ATOM 524 C C . LEU A 1 84 ? -17.964 -24.944 27.178 1.00 19.38 76 LEU A C 1
ATOM 525 O O . LEU A 1 84 ? -19.048 -24.360 27.295 1.00 18.33 76 LEU A O 1
ATOM 530 N N . VAL A 1 85 ? -17.860 -26.053 26.433 1.00 19.54 77 VAL A N 1
ATOM 531 C CA . VAL A 1 85 ? -19.067 -26.674 25.890 1.00 19.87 77 VAL A CA 1
ATOM 532 C C . VAL A 1 85 ? -19.991 -27.088 27.019 1.00 20.20 77 VAL A C 1
ATOM 533 O O . VAL A 1 85 ? -21.216 -26.858 26.957 1.00 17.66 77 VAL A O 1
ATOM 537 N N . ALA A 1 86 ? -19.423 -27.695 28.055 1.00 20.23 78 ALA A N 1
ATOM 538 C CA . ALA A 1 86 ? -20.236 -28.196 29.160 1.00 20.78 78 ALA A CA 1
ATOM 539 C C . ALA A 1 86 ? -20.855 -27.051 29.933 1.00 21.98 78 ALA A C 1
ATOM 540 O O . ALA A 1 86 ? -22.024 -27.056 30.248 1.00 23.16 78 ALA A O 1
ATOM 542 N N . ALA A 1 87 ? -20.053 -26.062 30.263 1.00 21.41 79 ALA A N 1
ATOM 543 C CA . ALA A 1 87 ? -20.510 -24.954 31.094 1.00 21.10 79 ALA A CA 1
ATOM 544 C C . ALA A 1 87 ? -21.518 -24.075 30.378 1.00 21.96 79 ALA A C 1
ATOM 545 O O . ALA A 1 87 ? -22.465 -23.630 30.967 1.00 21.27 79 ALA A O 1
ATOM 547 N N . GLY A 1 88 ? -21.262 -23.738 29.114 1.00 22.05 80 GLY A N 1
ATOM 548 C CA . GLY A 1 88 ? -22.131 -22.791 28.434 1.00 21.37 80 GLY A CA 1
ATOM 549 C C . GLY A 1 88 ? -23.445 -23.316 27.904 1.00 20.58 80 GLY A C 1
ATOM 550 O O . GLY A 1 88 ? -24.433 -22.571 27.847 1.00 20.19 80 GLY A O 1
ATOM 551 N N . GLY A 1 89 ? -23.449 -24.566 27.445 1.00 20.11 81 GLY A N 1
ATOM 552 C CA . GLY A 1 89 ? -24.669 -25.173 26.844 1.00 21.35 81 GLY A CA 1
ATOM 553 C C . GLY A 1 89 ? -25.071 -24.565 25.509 1.00 20.58 81 GLY A C 1
ATOM 554 O O . GLY A 1 89 ? -26.223 -24.689 25.065 1.00 22.99 81 GLY A O 1
ATOM 555 N N . LEU A 1 90 ? -24.125 -23.849 24.904 1.00 20.37 82 LEU A N 1
ATOM 556 C CA . LEU A 1 90 ? -24.258 -23.194 23.614 1.00 19.95 82 LEU A CA 1
ATOM 557 C C . LEU A 1 90 ? -23.268 -23.733 22.609 1.00 19.99 82 LEU A C 1
ATOM 558 O O . LEU A 1 90 ? -22.257 -24.327 23.012 1.00 20.32 82 LEU A O 1
ATOM 563 N N . PRO A 1 91 ? -23.517 -23.472 21.307 1.00 18.51 83 PRO A N 1
ATOM 564 C CA . PRO A 1 91 ? -22.540 -23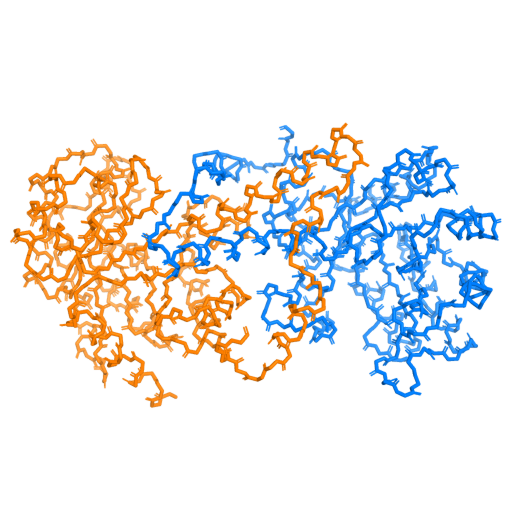.843 20.294 1.00 18.63 83 PRO A CA 1
ATOM 565 C C . PRO A 1 91 ? -21.231 -23.132 20.560 1.00 17.76 83 PRO A C 1
ATOM 566 O O . PRO A 1 91 ? -21.248 -21.949 20.865 1.00 18.11 83 PRO A O 1
ATOM 570 N N . VAL A 1 92 ? -20.139 -23.850 20.401 1.00 16.99 84 VAL A N 1
ATOM 571 C CA . VAL A 1 92 ? -18.828 -23.298 20.632 1.00 16.54 84 VAL A CA 1
ATOM 572 C C . VAL A 1 92 ? -18.013 -23.360 19.372 1.00 16.09 84 VAL A C 1
ATOM 573 O O . VAL A 1 92 ? -17.874 -24.453 18.761 1.00 16.94 84 VAL A O 1
ATOM 577 N N . SER A 1 93 ? -17.417 -22.218 19.024 1.00 15.35 85 SER A N 1
ATOM 578 C CA . SER A 1 93 ? -16.359 -22.153 17.971 1.00 15.20 85 SER A CA 1
ATOM 579 C C . SER A 1 93 ? -15.006 -22.010 18.639 1.00 15.60 85 SER A C 1
ATOM 580 O O . SER A 1 93 ? -14.792 -21.052 19.390 1.00 16.51 85 SER A O 1
ATOM 583 N N . ALA A 1 94 ? -14.108 -22.973 18.386 1.00 15.20 86 ALA A N 1
ATOM 584 C CA . ALA A 1 94 ? -12.751 -23.008 18.977 1.00 15.08 86 ALA A CA 1
ATOM 585 C C . ALA A 1 94 ? -11.645 -22.255 18.211 1.00 15.10 86 ALA A C 1
ATOM 586 O O . ALA A 1 94 ? -11.397 -22.505 17.013 1.00 12.86 86 ALA A O 1
ATOM 588 N N . ASP A 1 95 ? -10.948 -21.383 18.951 1.00 14.48 87 ASP A N 1
ATOM 589 C CA . ASP A 1 95 ? -9.684 -20.782 18.495 1.00 14.78 87 ASP A CA 1
ATOM 590 C C . ASP A 1 95 ? -8.670 -21.891 18.502 1.00 14.91 87 ASP A C 1
ATOM 591 O O . ASP A 1 95 ? -8.290 -22.382 19.602 1.00 14.51 87 ASP A O 1
ATOM 596 N N . LEU A 1 96 ? -8.323 -22.370 17.315 1.00 13.97 88 LEU A N 1
ATOM 597 C CA . LEU A 1 96 ? -7.410 -23.504 17.189 1.00 14.75 88 LEU A CA 1
ATOM 598 C C . LEU A 1 96 ? -6.043 -23.048 16.674 1.00 15.15 88 LEU A C 1
ATOM 599 O O . LEU A 1 96 ? -5.238 -23.852 16.170 1.00 15.49 88 LEU A O 1
ATOM 604 N N . GLU A 1 97 ? -5.777 -21.732 16.813 1.00 15.75 89 GLU A N 1
ATOM 605 C CA . GLU A 1 97 ? -4.521 -21.138 16.428 1.00 15.92 89 GLU A CA 1
ATOM 606 C C . GLU A 1 97 ? -4.148 -21.556 14.983 1.00 14.95 89 GLU A C 1
ATOM 607 O O . GLU A 1 97 ? -4.992 -21.488 14.119 1.00 14.47 89 GLU A O 1
ATOM 613 N N . ASN A 1 98 ? -2.884 -21.914 14.735 1.00 14.14 90 ASN A N 1
ATOM 614 C CA . ASN A 1 98 ? -2.494 -22.413 13.401 1.00 14.29 90 ASN A CA 1
ATOM 615 C C . ASN A 1 98 ? -2.730 -23.950 13.227 1.00 13.96 90 ASN A C 1
ATOM 616 O O . ASN A 1 98 ? -2.145 -24.542 12.346 1.00 15.33 90 ASN A O 1
ATOM 621 N N . GLY A 1 99 ? -3.612 -24.530 14.029 1.00 15.30 91 GLY A N 1
ATOM 622 C CA . GLY A 1 99 ? -3.801 -25.976 14.099 1.00 16.15 91 GLY A CA 1
ATOM 623 C C . GLY A 1 99 ? -2.719 -2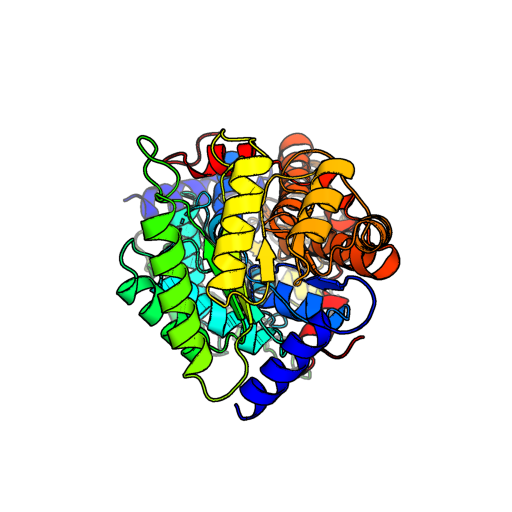6.704 14.928 1.00 16.93 91 GLY A C 1
ATOM 624 O O . GLY A 1 99 ? -2.687 -27.931 14.960 1.00 17.24 91 GLY A O 1
ATOM 625 N N . PHE A 1 100 ? -1.881 -25.944 15.635 1.00 17.78 92 PHE A N 1
ATOM 626 C CA . PHE A 1 100 ? -0.831 -26.466 16.543 1.00 17.09 92 PHE A CA 1
ATOM 627 C C . PHE A 1 100 ? 0.334 -27.208 15.810 1.00 18.18 92 PHE A C 1
ATOM 628 O O . PHE A 1 100 ? 1.003 -28.096 16.340 1.00 17.92 92 PHE A O 1
ATOM 636 N N . GLY A 1 101 ? 0.552 -26.840 14.551 1.00 17.28 93 GLY A N 1
ATOM 637 C CA . GLY A 1 101 ? 1.699 -27.317 13.788 1.00 16.96 93 GLY A CA 1
ATOM 638 C C . GLY A 1 101 ? 1.585 -26.782 12.368 1.00 17.03 93 GLY A C 1
ATOM 639 O O . GLY A 1 101 ? 0.530 -26.213 11.986 1.00 17.15 93 GLY A O 1
ATOM 640 N N . ASP A 1 102 ? 2.613 -27.041 11.578 1.00 17.54 94 ASP A N 1
ATOM 641 C CA . ASP A 1 102 ? 2.703 -26.601 10.195 1.00 17.35 94 ASP A CA 1
ATOM 642 C C . ASP A 1 102 ? 2.025 -27.554 9.228 1.00 17.60 94 ASP A C 1
ATOM 643 O O . ASP A 1 102 ? 1.560 -27.115 8.167 1.00 17.23 94 ASP A O 1
ATOM 648 N N . ALA A 1 103 ? 2.023 -28.853 9.553 1.00 17.22 95 ALA A N 1
ATOM 649 C CA . ALA A 1 103 ? 1.628 -29.880 8.593 1.00 17.57 95 ALA A CA 1
ATOM 650 C C . ALA A 1 103 ? 0.145 -29.893 8.403 1.00 15.97 95 ALA A C 1
ATOM 651 O O . ALA A 1 103 ? -0.610 -29.791 9.354 1.00 16.09 95 ALA A O 1
ATOM 653 N N . PRO A 1 104 ? -0.298 -30.022 7.156 1.00 16.97 96 PRO A N 1
ATOM 654 C CA . PRO A 1 104 ? -1.720 -30.163 6.903 1.00 16.43 96 PRO A CA 1
ATOM 655 C C . PRO A 1 104 ? -2.366 -31.293 7.685 1.00 16.61 96 PRO A C 1
ATOM 656 O O . PRO A 1 104 ? -3.487 -31.182 8.142 1.00 16.46 96 PRO A O 1
ATOM 660 N N . GLY A 1 105 ? -1.679 -32.403 7.818 1.00 16.86 97 GLY A N 1
ATOM 661 C CA . GLY A 1 105 ? -2.221 -33.516 8.556 1.00 17.20 97 GLY A CA 1
ATOM 662 C C . GLY A 1 105 ? -2.367 -33.219 10.058 1.00 18.11 97 GLY A C 1
ATOM 663 O O . GLY A 1 105 ? -3.276 -33.691 10.681 1.00 19.07 97 GLY A O 1
ATOM 664 N N . THR A 1 106 ? -1.463 -32.432 10.622 1.00 18.34 98 THR A N 1
ATOM 665 C CA . THR A 1 106 ? -1.640 -31.935 11.973 1.00 17.94 98 THR A CA 1
ATOM 666 C C . THR A 1 106 ? -2.898 -31.019 12.084 1.00 16.33 98 THR A C 1
ATOM 667 O O . THR A 1 106 ? -3.672 -31.106 13.062 1.00 14.57 98 THR A O 1
ATOM 671 N N . VAL A 1 107 ? -3.099 -30.147 11.096 1.00 15.67 99 VAL A N 1
ATOM 672 C CA . VAL A 1 107 ? -4.265 -29.284 11.059 1.00 16.48 99 VAL A CA 1
ATOM 673 C C . VAL A 1 107 ? -5.545 -30.135 11.030 1.00 16.47 99 VAL A C 1
ATOM 674 O O . VAL A 1 107 ? -6.512 -29.874 11.763 1.00 14.87 99 VAL A O 1
ATOM 678 N N . ALA A 1 108 ? -5.549 -31.172 10.190 1.00 18.18 100 ALA A N 1
ATOM 679 C CA . ALA A 1 108 ? -6.733 -32.010 10.003 1.00 17.40 100 ALA A CA 1
ATOM 680 C C . ALA A 1 108 ? -7.105 -32.741 11.320 1.00 17.36 100 ALA A C 1
ATOM 681 O O . ALA A 1 108 ? -8.265 -32.828 11.729 1.00 17.30 100 ALA A O 1
ATOM 683 N N . GLU A 1 109 ? -6.084 -33.187 12.016 1.00 18.26 101 GLU A N 1
ATOM 684 C CA . GLU A 1 109 ? -6.245 -33.887 13.272 1.00 20.19 101 GLU A CA 1
ATOM 685 C C . GLU A 1 109 ? -6.721 -32.950 14.357 1.00 18.32 101 GLU A C 1
ATOM 686 O O . GLU A 1 109 ? -7.550 -33.330 15.168 1.00 18.93 101 GLU A O 1
ATOM 692 N N . THR A 1 110 ? -6.260 -31.702 14.298 1.00 17.70 102 THR A N 1
ATOM 693 C CA . THR A 1 110 ? -6.729 -30.686 15.235 1.00 16.55 102 THR A CA 1
ATOM 694 C C . THR A 1 110 ? -8.242 -30.464 15.058 1.00 16.02 102 THR A C 1
ATOM 695 O O . THR A 1 110 ? -8.973 -30.374 16.046 1.00 15.53 102 THR A O 1
ATOM 699 N N . ILE A 1 111 ? -8.711 -30.342 13.831 1.00 16.26 103 ILE A N 1
ATOM 700 C CA . ILE A 1 111 ? -10.148 -30.207 13.575 1.00 15.89 103 ILE A CA 1
ATOM 701 C C . ILE A 1 111 ? -10.928 -31.403 14.118 1.00 16.87 103 ILE A C 1
ATOM 702 O O . ILE A 1 111 ? -11.945 -31.249 14.813 1.00 18.16 103 ILE A O 1
ATOM 707 N N . ARG A 1 112 ? -10.475 -32.619 13.810 1.00 18.42 104 ARG A N 1
ATOM 708 C CA . ARG A 1 112 ? -11.158 -33.825 14.308 1.00 18.10 104 ARG A CA 1
ATOM 709 C C . ARG A 1 112 ? -11.264 -33.835 15.848 1.00 17.86 104 ARG A C 1
ATOM 710 O O . ARG A 1 112 ? -12.336 -34.088 16.428 1.00 16.66 104 ARG A O 1
ATOM 718 N N . LEU A 1 113 ? -10.147 -33.528 16.491 1.00 18.06 105 LEU A N 1
ATOM 719 C CA . LEU A 1 113 ? -10.087 -33.492 17.962 1.00 18.51 105 LEU A CA 1
ATOM 720 C C . LEU A 1 113 ? -10.981 -32.387 18.558 1.00 17.65 105 LEU A C 1
ATOM 721 O O . LEU A 1 113 ? -11.605 -32.582 19.620 1.00 16.85 105 LEU A O 1
ATOM 726 N N . ALA A 1 114 ? -11.043 -31.237 17.878 1.00 16.91 106 ALA A N 1
ATOM 727 C CA . ALA A 1 114 ? -11.858 -30.122 18.350 1.00 16.25 106 ALA A CA 1
ATOM 728 C C . ALA A 1 114 ? -13.314 -30.518 18.330 1.00 16.83 106 ALA A C 1
ATOM 729 O O . ALA A 1 114 ? -14.038 -30.243 19.262 1.00 17.07 106 ALA A O 1
ATOM 731 N N . ALA A 1 115 ? -13.718 -31.187 17.267 1.00 16.89 107 ALA A N 1
ATOM 732 C CA . ALA A 1 115 ? -15.046 -31.691 17.150 1.00 18.30 107 ALA A CA 1
ATOM 733 C C . ALA A 1 115 ? -15.329 -32.757 18.226 1.00 20.25 107 ALA A C 1
ATOM 734 O O . ALA A 1 115 ? -16.386 -32.728 18.849 1.00 19.52 107 ALA A O 1
ATOM 736 N N . GLU A 1 116 ? -14.376 -33.648 18.448 1.00 20.44 108 GLU A N 1
ATOM 737 C CA . GLU A 1 116 ? -14.497 -34.624 19.529 1.00 24.08 108 GLU A CA 1
ATOM 738 C C . GLU A 1 116 ? -14.679 -33.953 20.904 1.00 23.43 108 GLU A C 1
ATOM 739 O O . GLU A 1 116 ? -15.387 -34.475 21.781 1.00 22.05 108 GLU A O 1
ATOM 745 N N . ALA A 1 117 ? -14.045 -32.797 21.095 1.00 20.09 109 ALA A N 1
ATOM 746 C CA . ALA A 1 117 ? -14.157 -32.092 22.350 1.00 20.23 109 ALA A CA 1
ATOM 747 C C . ALA A 1 117 ? -15.468 -31.333 22.496 1.00 19.84 109 ALA A C 1
ATOM 748 O O . ALA A 1 117 ? -15.742 -30.796 23.581 1.00 19.14 109 ALA A O 1
ATOM 750 N N . GLY A 1 118 ? -16.267 -31.311 21.431 1.00 18.25 110 GLY A N 1
ATOM 751 C CA . GLY A 1 118 ? -17.613 -30.736 21.471 1.00 18.97 110 GLY A CA 1
ATOM 752 C C . GLY A 1 118 ? -17.821 -29.462 20.635 1.00 17.49 110 GLY A C 1
ATOM 753 O O . GLY A 1 118 ? -18.908 -28.987 20.539 1.00 18.53 110 GLY A O 1
ATOM 754 N N . ALA A 1 119 ? -16.764 -28.912 20.049 1.00 17.86 111 ALA A N 1
ATOM 755 C CA . ALA A 1 119 ? -16.864 -27.716 19.216 1.00 16.77 111 ALA A CA 1
ATOM 756 C C . ALA A 1 119 ? -17.722 -28.039 17.968 1.00 16.13 111 ALA A C 1
ATOM 757 O O . ALA A 1 119 ? -17.658 -29.168 17.439 1.00 16.00 111 ALA A O 1
ATOM 759 N N . VAL A 1 120 ? -18.448 -27.037 17.487 1.00 15.46 112 VAL A N 1
ATOM 760 C CA . VAL A 1 120 ? -19.133 -27.118 16.211 1.00 15.43 112 VAL A CA 1
ATOM 761 C C . VAL A 1 120 ? -18.554 -26.177 15.150 1.00 15.77 112 VAL A C 1
ATOM 762 O O . VAL A 1 120 ? -19.112 -26.030 14.030 1.00 15.62 112 VAL A O 1
ATOM 766 N N . GLY A 1 121 ? -17.475 -25.492 15.534 1.00 15.67 113 GLY A N 1
ATOM 767 C CA . GLY A 1 121 ? -16.638 -24.766 14.598 1.00 15.07 113 GLY A CA 1
ATOM 768 C C . GLY A 1 121 ? -15.256 -24.496 15.185 1.00 14.10 113 GLY A C 1
ATOM 769 O O . GLY A 1 121 ? -14.974 -24.736 16.377 1.00 13.43 113 GLY A O 1
ATOM 770 N N . GLY A 1 122 ? -14.424 -23.901 14.349 1.00 13.79 114 GLY A N 1
ATOM 771 C CA . GLY A 1 122 ? -13.180 -23.394 14.819 1.00 14.59 114 GLY A CA 1
ATOM 772 C C . GLY A 1 122 ? -12.354 -22.727 13.775 1.00 14.76 114 GLY A C 1
ATOM 773 O O . GLY A 1 122 ? -12.685 -22.739 12.607 1.00 15.18 114 GLY A O 1
ATOM 774 N N . SER A 1 123 ? -11.252 -22.159 14.221 1.00 14.20 115 SER A N 1
ATOM 775 C CA . SER A 1 123 ? -10.445 -21.340 13.356 1.00 13.75 115 SER A CA 1
ATOM 776 C C . SER A 1 123 ? -9.044 -21.870 13.213 1.00 13.17 115 SER A C 1
ATOM 777 O O . SER A 1 123 ? -8.422 -22.343 14.207 1.00 13.04 115 SER A O 1
ATOM 780 N N . ILE A 1 124 ? -8.567 -21.794 11.960 1.00 12.88 116 ILE A N 1
ATOM 781 C CA . ILE A 1 124 ? -7.186 -22.144 11.601 1.00 13.55 116 ILE A CA 1
ATOM 782 C C . ILE A 1 124 ? -6.565 -20.930 10.937 1.00 13.05 116 ILE A C 1
ATOM 783 O O . ILE A 1 124 ? -7.070 -20.452 9.928 1.00 12.62 116 ILE A O 1
ATOM 788 N N . GLU A 1 125 ? -5.436 -20.471 11.472 1.00 14.12 117 GLU A N 1
ATOM 789 C CA . GLU A 1 125 ? -4.814 -19.234 11.013 1.00 14.54 117 GLU A CA 1
ATOM 790 C C . GLU A 1 125 ? -3.494 -19.520 10.341 1.00 14.29 117 GLU A C 1
ATOM 791 O O . GLU A 1 125 ? -2.993 -20.640 10.409 1.00 14.91 117 GLU A O 1
ATOM 797 N N . ASP A 1 126 ? -2.958 -18.527 9.636 1.00 14.18 118 ASP A N 1
ATOM 798 C CA . ASP A 1 126 ? -1.860 -18.776 8.719 1.00 14.61 118 ASP A CA 1
ATOM 799 C C . ASP A 1 126 ? -0.531 -18.228 9.237 1.00 14.70 118 ASP A C 1
ATOM 800 O O . ASP A 1 126 ? 0.438 -18.041 8.470 1.00 15.62 118 ASP A O 1
ATOM 805 N N . ALA A 1 127 ? -0.455 -18.008 10.543 1.00 15.22 119 ALA A N 1
ATOM 806 C CA . ALA A 1 127 ? 0.806 -17.610 11.213 1.00 15.81 119 ALA A CA 1
ATOM 807 C C . ALA A 1 127 ? 1.686 -18.783 11.630 1.00 16.76 119 ALA A C 1
ATOM 808 O O . ALA A 1 127 ? 1.237 -19.756 12.269 1.00 16.66 119 ALA A O 1
ATOM 810 N N . THR A 1 128 ? 2.962 -18.640 11.360 1.00 17.29 120 THR A N 1
ATOM 811 C CA . THR A 1 128 ? 3.928 -19.756 11.541 1.00 18.49 120 THR A CA 1
ATOM 812 C C . THR A 1 128 ? 4.586 -19.763 12.885 1.00 20.52 120 THR A C 1
ATOM 813 O O . THR A 1 128 ? 5.143 -20.798 13.308 1.00 18.06 120 THR A O 1
ATOM 817 N N . GLY A 1 129 ? 4.545 -18.610 13.561 1.00 21.46 121 GLY A N 1
ATOM 818 C CA . GLY A 1 129 ? 5.257 -18.450 14.822 1.00 24.26 121 GLY A CA 1
ATOM 819 C C . GLY A 1 129 ? 6.761 -18.263 14.599 1.00 25.27 121 GLY A C 1
ATOM 820 O O . GLY A 1 129 ? 7.481 -18.183 15.563 1.00 25.94 121 GLY A O 1
ATOM 821 N N . ARG A 1 130 ? 7.217 -18.109 13.359 1.00 26.71 122 ARG A N 1
ATOM 822 C CA . ARG A 1 130 ? 8.641 -17.864 13.063 1.00 31.88 122 ARG A CA 1
ATOM 823 C C . ARG A 1 130 ? 8.774 -16.404 12.703 1.00 31.29 122 ARG A C 1
ATOM 824 O O . ARG A 1 130 ? 8.344 -15.996 11.634 1.00 29.79 122 ARG A O 1
ATOM 832 N N . ALA A 1 131 ? 9.297 -15.609 13.634 1.00 35.72 123 ALA A N 1
ATOM 833 C CA . ALA A 1 131 ? 9.389 -14.124 13.520 1.00 37.02 123 ALA A CA 1
ATOM 834 C C . ALA A 1 131 ? 9.849 -13.603 12.144 1.00 38.45 123 ALA A C 1
ATOM 835 O O . ALA A 1 131 ? 9.332 -12.602 11.625 1.00 41.12 123 ALA A O 1
ATOM 837 N N . ASP A 1 132 ? 10.794 -14.308 11.541 1.00 38.21 124 ASP A N 1
ATOM 838 C CA . ASP A 1 132 ? 11.397 -13.883 10.279 1.00 43.16 124 ASP A CA 1
ATOM 839 C C . ASP A 1 132 ? 10.666 -14.417 9.027 1.00 43.40 124 ASP A C 1
ATOM 840 O O . ASP A 1 132 ? 10.929 -13.949 7.915 1.00 43.16 124 ASP A O 1
ATOM 845 N N . THR A 1 133 ? 9.783 -15.411 9.193 1.00 39.17 125 THR A N 1
ATOM 846 C CA . THR A 1 133 ? 8.909 -15.887 8.100 1.00 35.50 125 THR A CA 1
ATOM 847 C C . THR A 1 133 ? 7.493 -16.153 8.681 1.00 29.43 125 THR A C 1
ATOM 848 O O . THR A 1 133 ? 7.060 -17.292 8.850 1.00 25.62 125 THR A O 1
ATOM 852 N N . PRO A 1 134 ? 6.790 -15.070 9.025 1.00 25.80 126 PRO A N 1
ATOM 853 C CA . PRO A 1 134 ? 5.687 -15.153 9.972 1.00 22.36 126 PRO A CA 1
ATOM 854 C C . PRO A 1 134 ? 4.373 -15.681 9.445 1.00 19.86 126 PRO A C 1
ATOM 855 O O . PRO A 1 134 ? 3.502 -16.016 10.262 1.00 18.86 126 PRO A O 1
ATOM 859 N N . ILE A 1 135 ? 4.218 -15.739 8.127 1.00 18.67 127 ILE A N 1
ATOM 860 C CA . ILE A 1 135 ? 2.990 -16.194 7.491 1.00 16.96 127 ILE A CA 1
ATOM 861 C C . ILE A 1 135 ? 3.371 -17.296 6.495 1.00 18.11 127 ILE A C 1
ATOM 862 O O . ILE A 1 135 ? 4.351 -17.144 5.740 1.00 18.33 127 ILE A O 1
ATOM 867 N N . TYR A 1 136 ? 2.642 -18.400 6.504 1.00 17.86 128 TYR A N 1
ATOM 868 C CA . TYR A 1 136 ? 2.851 -19.488 5.534 1.00 18.40 128 TYR A CA 1
ATOM 869 C C . TYR A 1 136 ? 2.793 -18.957 4.089 1.00 17.97 128 TYR A C 1
ATOM 870 O O . TYR A 1 136 ? 1.994 -18.055 3.745 1.00 17.35 128 TYR A O 1
ATOM 879 N N . ALA A 1 137 ? 3.620 -19.518 3.234 1.00 19.22 129 ALA A N 1
ATOM 880 C CA . ALA A 1 137 ? 3.501 -19.252 1.804 1.00 20.11 129 ALA A CA 1
ATOM 881 C C . ALA A 1 137 ? 2.079 -19.633 1.330 1.00 19.81 129 ALA A C 1
ATOM 882 O O . ALA A 1 137 ? 1.378 -20.443 1.942 1.00 19.29 129 ALA A O 1
ATOM 884 N N . ARG A 1 138 ? 1.642 -19.028 0.235 1.00 21.44 130 ARG A N 1
ATOM 885 C CA . ARG A 1 138 ? 0.273 -19.159 -0.229 1.00 21.70 130 ARG A CA 1
ATOM 886 C C . ARG A 1 138 ? -0.211 -20.599 -0.430 1.00 21.31 130 ARG A C 1
ATOM 887 O O . ARG A 1 138 ? -1.272 -20.989 0.086 1.00 19.25 130 ARG A O 1
ATOM 895 N N . ASP A 1 139 ? 0.541 -21.357 -1.222 1.00 20.35 131 ASP A N 1
ATOM 896 C CA . ASP A 1 139 ? 0.190 -22.729 -1.568 1.00 21.42 131 ASP A CA 1
ATOM 897 C C . ASP A 1 139 ? 0.121 -23.581 -0.303 1.00 19.22 131 ASP A C 1
ATOM 898 O O . ASP A 1 139 ? -0.828 -24.372 -0.111 1.00 18.20 131 ASP A O 1
ATOM 903 N N . ALA A 1 140 ? 1.143 -23.443 0.540 1.00 17.67 132 ALA A N 1
ATOM 904 C CA . ALA A 1 140 ? 1.166 -24.147 1.828 1.00 18.39 132 ALA A CA 1
ATOM 905 C C . ALA A 1 140 ? -0.057 -23.802 2.699 1.00 16.86 132 ALA A C 1
ATOM 906 O O . ALA A 1 140 ? -0.627 -24.684 3.332 1.00 16.15 132 ALA A O 1
ATOM 908 N N . SER A 1 141 ? -0.395 -22.509 2.750 1.00 16.78 133 SER A N 1
ATOM 909 C CA . SER A 1 141 ? -1.574 -22.064 3.480 1.00 17.03 133 SER A CA 1
ATOM 910 C C . SER A 1 141 ? -2.862 -22.666 2.996 1.00 16.54 133 SER A C 1
ATOM 911 O O . SER A 1 141 ? -3.692 -23.070 3.802 1.00 15.18 133 SER A O 1
ATOM 914 N N . VAL A 1 142 ? -3.031 -22.712 1.667 1.00 16.57 134 VAL A N 1
ATOM 915 C CA . VAL A 1 142 ? -4.224 -23.265 1.097 1.00 16.89 134 VAL A CA 1
ATOM 916 C C . VAL A 1 142 ? -4.300 -24.753 1.353 1.00 16.21 134 VAL A C 1
ATOM 917 O O . VAL A 1 142 ? -5.370 -25.271 1.691 1.00 14.28 134 VAL A O 1
ATOM 921 N N . GLU A 1 143 ? -3.188 -25.436 1.231 1.00 17.34 135 GLU A N 1
ATOM 922 C CA . GLU A 1 143 ? -3.151 -26.869 1.526 1.00 18.21 135 GLU A CA 1
ATOM 923 C C . GLU A 1 143 ? -3.582 -27.202 2.948 1.00 16.26 135 GLU A C 1
ATOM 924 O O . GLU A 1 143 ? -4.232 -28.264 3.209 1.00 15.53 135 GLU A O 1
ATOM 930 N N . ARG A 1 144 ? -3.185 -26.329 3.868 1.00 14.65 136 ARG A N 1
ATOM 931 C CA . ARG A 1 144 ? -3.525 -26.461 5.241 1.00 14.31 136 ARG A CA 1
ATOM 932 C C . ARG A 1 144 ? -5.048 -26.315 5.426 1.00 13.86 136 ARG A C 1
ATOM 933 O O . ARG A 1 144 ? -5.668 -27.144 6.069 1.00 14.37 136 ARG A O 1
ATOM 941 N N . ILE A 1 145 ? -5.634 -25.264 4.834 1.00 14.36 137 ILE A N 1
ATOM 942 C CA . ILE A 1 145 ? -7.076 -25.070 4.875 1.00 14.84 137 ILE A CA 1
ATOM 943 C C . ILE A 1 145 ? -7.810 -26.219 4.165 1.00 14.81 137 ILE A C 1
ATOM 944 O O . ILE A 1 145 ? -8.817 -26.690 4.671 1.00 15.06 137 ILE A O 1
ATOM 949 N N . ALA A 1 146 ? -7.306 -26.687 3.026 1.00 15.60 138 ALA A N 1
ATOM 950 C CA . ALA A 1 146 ? -7.909 -27.850 2.379 1.00 16.00 138 ALA A CA 1
ATOM 951 C C . ALA A 1 146 ? -8.025 -29.072 3.287 1.00 15.82 138 ALA A C 1
ATOM 952 O O . ALA A 1 146 ? -9.058 -29.735 3.309 1.00 16.04 138 ALA A O 1
ATOM 954 N N . ALA A 1 147 ? -6.989 -29.330 4.056 1.00 15.18 139 ALA A N 1
ATOM 955 C CA . ALA A 1 147 ? -6.960 -30.447 4.980 1.00 15.22 139 ALA A CA 1
ATOM 956 C C . ALA A 1 147 ? -7.918 -30.263 6.117 1.00 15.05 139 ALA A C 1
ATOM 957 O O . ALA A 1 147 ? -8.520 -31.227 6.536 1.00 14.38 139 ALA A O 1
ATOM 959 N N . ALA A 1 148 ? -8.104 -29.019 6.573 1.00 14.97 140 ALA A N 1
ATOM 960 C CA . ALA A 1 148 ? -9.075 -28.693 7.569 1.00 15.36 140 ALA A CA 1
ATOM 961 C C . ALA A 1 148 ? -10.502 -28.873 7.034 1.00 15.92 140 ALA A C 1
ATOM 962 O O . ALA A 1 148 ? -11.354 -29.384 7.727 1.00 15.93 140 ALA A O 1
ATOM 964 N N . VAL A 1 149 ? -10.741 -28.430 5.811 1.00 16.74 141 VAL A N 1
ATOM 965 C CA . VAL A 1 149 ? -12.015 -28.575 5.147 1.00 17.60 141 VAL A CA 1
ATOM 966 C C . VAL A 1 149 ? -12.339 -30.070 5.009 1.00 18.05 141 VAL A C 1
ATOM 967 O O . VAL A 1 149 ? -13.464 -30.493 5.288 1.00 17.31 141 VAL A O 1
ATOM 971 N N . ASP A 1 150 ? -11.355 -30.860 4.596 1.00 19.09 142 ASP A N 1
ATOM 972 C CA . ASP A 1 150 ? -11.585 -32.319 4.479 1.00 20.62 142 ASP A CA 1
ATOM 973 C C . ASP A 1 150 ? -11.967 -32.972 5.807 1.00 19.93 142 ASP A C 1
ATOM 974 O O . ASP A 1 150 ? -12.884 -33.787 5.896 1.00 18.77 142 ASP A O 1
ATOM 979 N N . ALA A 1 151 ? -11.272 -32.606 6.872 1.00 20.37 143 ALA A N 1
ATOM 980 C CA . ALA A 1 151 ? -11.595 -33.114 8.209 1.00 19.11 143 ALA A CA 1
ATOM 981 C C . ALA A 1 151 ? -13.002 -32.651 8.684 1.00 19.97 143 ALA A C 1
ATOM 982 O O . ALA A 1 151 ? -13.811 -33.440 9.222 1.00 18.04 143 ALA A O 1
ATOM 984 N N . ALA A 1 152 ? -13.327 -31.382 8.434 1.00 18.45 144 ALA A N 1
ATOM 985 C CA . ALA A 1 152 ? -14.654 -30.878 8.769 1.00 19.67 144 ALA A CA 1
ATOM 986 C C . ALA A 1 152 ? -15.788 -31.612 8.030 1.00 19.88 144 ALA A C 1
ATOM 987 O O . ALA A 1 152 ? -16.725 -32.059 8.642 1.00 20.68 144 ALA A O 1
ATOM 989 N N . ARG A 1 153 ? -15.603 -31.830 6.740 1.00 20.36 145 ARG A N 1
ATOM 990 C CA . ARG A 1 153 ? -16.588 -32.495 5.890 1.00 21.30 145 ARG A CA 1
ATOM 991 C C . ARG A 1 153 ? -16.755 -33.936 6.279 1.00 23.22 145 ARG A C 1
ATOM 992 O O . ARG A 1 153 ? -17.842 -34.446 6.089 1.00 23.45 145 ARG A O 1
ATOM 994 N N . ALA A 1 154 ? -15.733 -34.571 6.874 1.00 21.98 146 ALA A N 1
ATOM 995 C CA . ALA A 1 154 ? -15.889 -35.951 7.382 1.00 22.80 146 ALA A CA 1
ATOM 996 C C . ALA A 1 154 ? -16.762 -36.091 8.626 1.00 23.06 146 ALA A C 1
ATOM 997 O O . ALA A 1 154 ? -17.253 -37.175 8.935 1.00 23.91 146 ALA A O 1
ATOM 999 N N . LEU A 1 155 ? -16.979 -35.009 9.350 1.00 21.56 147 LEU A N 1
ATOM 1000 C CA . LEU A 1 155 ? -17.835 -35.050 10.544 1.00 22.03 147 LEU A CA 1
ATOM 1001 C C . LEU A 1 155 ? -19.306 -35.284 10.184 1.00 23.29 147 LEU A C 1
ATOM 1002 O O . LEU A 1 155 ? -19.731 -34.999 9.054 1.00 24.88 147 LEU A O 1
ATOM 1007 N N . PRO A 1 156 ? -20.089 -35.817 11.149 1.00 24.65 148 PRO A N 1
ATOM 1008 C CA . PRO A 1 156 ? -21.476 -36.195 10.940 1.00 26.16 148 PRO A CA 1
ATOM 1009 C C . PRO A 1 156 ? -22.452 -35.035 11.160 1.00 28.47 148 PRO A C 1
ATOM 1010 O O . PRO A 1 156 ? -23.657 -35.232 11.129 1.00 32.52 148 PRO A O 1
ATOM 1014 N N . PHE A 1 157 ? -21.929 -33.825 11.346 1.00 25.51 149 PHE A N 1
ATOM 1015 C CA . PHE A 1 157 ? -22.733 -32.614 11.480 1.00 25.06 149 PHE A CA 1
ATOM 1016 C C . PHE A 1 157 ? -21.963 -31.492 10.756 1.00 24.08 149 PHE A C 1
ATOM 1017 O O . PHE A 1 157 ? -20.750 -31.622 10.498 1.00 24.76 149 PHE A O 1
ATOM 1025 N N . PRO A 1 158 ? -22.647 -30.402 10.400 1.00 24.90 150 PRO A N 1
ATOM 1026 C CA . PRO A 1 158 ? -21.921 -29.319 9.734 1.00 24.58 150 PRO A CA 1
ATOM 1027 C C . PRO A 1 158 ? -20.987 -28.558 10.675 1.00 23.76 150 PRO A C 1
ATOM 1028 O O . PRO A 1 158 ? -21.433 -27.939 11.634 1.00 27.56 150 PRO A O 1
ATOM 1032 N N . PHE A 1 159 ? -19.688 -28.612 10.406 1.00 20.77 151 PHE A N 1
ATOM 1033 C CA . PHE A 1 159 ? -18.700 -27.913 11.234 1.00 18.63 151 PHE A CA 1
ATOM 1034 C C . PHE A 1 159 ? -18.371 -26.595 10.519 1.00 18.21 151 PHE A C 1
ATOM 1035 O O . PHE A 1 159 ? -18.092 -26.611 9.305 1.00 19.48 151 PHE A O 1
ATOM 1043 N N . THR A 1 160 ? -18.401 -25.478 11.238 1.00 16.83 152 THR A N 1
ATOM 1044 C CA . THR A 1 160 ? -18.229 -24.166 10.626 1.00 16.19 152 THR A CA 1
ATOM 1045 C C . THR A 1 160 ? -16.770 -23.775 10.797 1.00 15.91 152 THR A C 1
ATOM 1046 O O . THR A 1 160 ? -16.346 -23.408 11.890 1.00 16.22 152 THR A O 1
ATOM 1050 N N . LEU A 1 161 ? -16.026 -23.908 9.716 1.00 14.82 153 LEU A N 1
ATOM 1051 C CA . LEU A 1 161 ? -14.599 -23.641 9.709 1.00 14.92 153 LEU A CA 1
ATOM 1052 C C . LEU A 1 161 ? -14.321 -22.176 9.365 1.00 14.55 153 LEU A C 1
ATOM 1053 O O . LEU A 1 161 ? -14.624 -21.727 8.291 1.00 14.77 153 LEU A O 1
ATOM 1058 N N . THR A 1 162 ? -13.678 -21.485 10.262 1.00 13.80 154 THR A N 1
ATOM 1059 C CA . THR A 1 162 ? -13.206 -20.130 9.990 1.00 14.03 154 THR A CA 1
ATOM 1060 C C . THR A 1 162 ? -11.734 -20.226 9.563 1.00 14.21 154 THR A C 1
ATOM 1061 O O . THR A 1 162 ? -10.914 -20.801 10.270 1.00 14.80 154 THR A O 1
ATOM 1065 N N . ALA A 1 163 ? -11.384 -19.618 8.432 1.00 14.19 155 ALA A N 1
ATOM 1066 C CA . ALA A 1 163 ? -10.008 -19.552 7.978 1.00 14.55 155 ALA A CA 1
ATOM 1067 C C . ALA A 1 163 ? -9.492 -18.129 8.283 1.00 14.48 155 ALA A C 1
ATOM 1068 O O . ALA A 1 163 ? -10.107 -17.128 7.863 1.00 14.52 155 ALA A O 1
ATOM 1070 N N . ARG A 1 164 ? -8.352 -18.055 8.986 1.00 14.40 156 ARG A N 1
ATOM 1071 C CA . ARG A 1 164 ? -7.767 -16.764 9.385 1.00 14.26 156 ARG A CA 1
ATOM 1072 C C . ARG A 1 164 ? -6.529 -16.396 8.600 1.00 15.23 156 ARG A C 1
ATOM 1073 O O . ARG A 1 164 ? -5.606 -17.243 8.383 1.00 15.18 156 ARG A O 1
ATOM 1081 N N . CYS A 1 165 ? -6.516 -15.140 8.147 1.00 14.09 157 CYS A N 1
ATOM 1082 C CA . CYS A 1 165 ? -5.294 -14.500 7.649 1.00 14.95 157 CYS A CA 1
ATOM 1083 C C . CYS A 1 165 ? -4.704 -13.526 8.676 1.00 14.73 157 CYS A C 1
ATOM 1084 O O . CYS A 1 165 ? -5.332 -12.562 9.031 1.00 15.11 157 CYS A O 1
ATOM 1087 N N . GLU A 1 166 ? -3.456 -13.733 9.061 1.00 15.05 158 GLU A N 1
ATOM 1088 C CA . GLU A 1 166 ? -2.856 -13.019 10.159 1.00 14.94 158 GLU A CA 1
ATOM 1089 C C . GLU A 1 166 ? -1.999 -11.855 9.722 1.00 15.21 158 GLU A C 1
ATOM 1090 O O . GLU A 1 166 ? -1.286 -11.278 10.550 1.00 14.85 158 GLU A O 1
ATOM 1096 N N . ASN A 1 167 ? -2.070 -11.505 8.441 1.00 15.21 159 ASN A N 1
ATOM 1097 C CA . ASN A 1 167 ? -1.163 -10.488 7.874 1.00 17.21 159 ASN A CA 1
ATOM 1098 C C . ASN A 1 167 ? -1.085 -9.219 8.711 1.00 17.77 159 ASN A C 1
ATOM 1099 O O . ASN A 1 167 ? -0.009 -8.722 9.014 1.00 19.73 159 ASN A O 1
ATOM 1104 N N . TYR A 1 168 ? -2.248 -8.722 9.087 1.00 17.52 160 TYR A N 1
ATOM 1105 C CA . TYR A 1 168 ? -2.283 -7.454 9.834 1.00 18.03 160 TYR A CA 1
ATOM 1106 C C . TYR A 1 168 ? -1.658 -7.509 11.239 1.00 20.48 160 TYR A C 1
ATOM 1107 O O . TYR A 1 168 ? -1.415 -6.438 11.816 1.00 23.57 160 TYR A O 1
ATOM 1116 N N . LEU A 1 169 ? -1.450 -8.704 11.813 1.00 19.39 161 LEU A N 1
ATOM 1117 C CA . LEU A 1 169 ? -0.821 -8.841 13.129 1.00 19.65 161 LEU A CA 1
ATOM 1118 C C . LEU A 1 169 ? 0.698 -9.019 13.023 1.00 21.21 161 LEU A C 1
ATOM 1119 O O . LEU A 1 169 ? 1.425 -9.115 14.045 1.00 20.58 161 LEU A O 1
ATOM 1124 N N . HIS A 1 170 ? 1.202 -9.085 11.814 1.00 21.02 162 HIS A N 1
ATOM 1125 C CA . HIS A 1 170 ? 2.641 -9.377 11.631 1.00 23.94 162 HIS A CA 1
ATOM 1126 C C . HIS A 1 170 ? 3.267 -8.402 10.658 1.00 26.76 162 HIS A C 1
ATOM 1127 O O . HIS A 1 170 ? 4.093 -8.780 9.850 1.00 27.13 162 HIS A O 1
ATOM 1134 N N . GLY A 1 171 ? 2.827 -7.144 10.749 1.00 29.54 163 GLY A N 1
ATOM 1135 C CA . GLY A 1 171 ? 3.473 -6.064 10.007 1.00 32.63 163 GLY A CA 1
ATOM 1136 C C . GLY A 1 171 ? 3.356 -6.169 8.503 1.00 34.86 163 GLY A C 1
ATOM 1137 O O . GLY A 1 171 ? 4.297 -5.788 7.789 1.00 34.59 163 GLY A O 1
ATOM 1138 N N . ARG A 1 172 ? 2.233 -6.718 8.024 1.00 31.20 164 ARG A N 1
ATOM 1139 C CA . ARG A 1 172 ? 1.923 -6.770 6.598 1.00 32.04 164 ARG A CA 1
ATOM 1140 C C . ARG A 1 172 ? 0.536 -6.263 6.395 1.00 31.13 164 ARG A C 1
ATOM 1141 O O . ARG A 1 172 ? -0.417 -7.033 6.160 1.00 28.96 164 ARG A O 1
ATOM 1149 N N . ARG A 1 173 ? 0.408 -4.945 6.434 1.00 30.34 165 ARG A N 1
ATOM 1150 C CA . ARG A 1 173 ? -0.909 -4.311 6.360 1.00 31.51 165 ARG A CA 1
ATOM 1151 C C . ARG A 1 173 ? -1.275 -4.113 4.933 1.00 30.24 165 ARG A C 1
ATOM 1152 O O . ARG A 1 173 ? -1.528 -3.010 4.494 1.00 31.43 165 ARG A O 1
ATOM 1160 N N . ASP A 1 174 ? -1.317 -5.219 4.220 1.00 28.95 166 ASP A N 1
ATOM 1161 C CA . ASP A 1 174 ? -1.414 -5.199 2.783 1.00 31.33 166 ASP A CA 1
ATOM 1162 C C . ASP A 1 174 ? -2.777 -5.777 2.468 1.00 28.23 166 ASP A C 1
ATOM 1163 O O . ASP A 1 174 ? -3.003 -7.010 2.514 1.00 27.59 166 ASP A O 1
ATOM 1168 N N . LEU A 1 175 ? -3.698 -4.868 2.168 1.00 25.93 167 LEU A N 1
ATOM 1169 C CA . LEU A 1 175 ? -5.070 -5.233 2.056 1.00 23.81 167 LEU A CA 1
ATOM 1170 C C . LEU A 1 175 ? -5.257 -6.218 0.921 1.00 22.85 167 LEU A C 1
ATOM 1171 O O . LEU A 1 175 ? -5.981 -7.198 1.070 1.00 20.78 167 LEU A O 1
ATOM 1176 N N . ASP A 1 176 ? -4.645 -5.935 -0.241 1.00 22.25 168 ASP A N 1
ATOM 1177 C CA . ASP A 1 176 ? -4.769 -6.835 -1.372 1.00 22.45 168 ASP A CA 1
ATOM 1178 C C . ASP A 1 176 ? -4.267 -8.255 -1.084 1.00 21.78 168 ASP A C 1
ATOM 1179 O O . ASP A 1 176 ? -4.875 -9.193 -1.540 1.00 20.26 168 ASP A O 1
ATOM 1184 N N . ASP A 1 177 ? -3.135 -8.417 -0.408 1.00 21.31 169 ASP A N 1
ATOM 1185 C CA . ASP A 1 177 ? -2.606 -9.779 -0.187 1.00 21.60 169 ASP A CA 1
ATOM 1186 C C . ASP A 1 177 ? -3.516 -10.469 0.807 1.00 19.47 169 ASP A C 1
ATOM 1187 O O . ASP A 1 177 ? -3.792 -11.678 0.689 1.00 19.35 169 ASP A O 1
ATOM 1192 N N . THR A 1 178 ? -4.022 -9.701 1.780 1.00 18.27 170 THR A N 1
ATOM 1193 C CA . THR A 1 178 ? -4.948 -10.278 2.775 1.00 17.56 170 THR A CA 1
ATOM 1194 C C . THR A 1 178 ? -6.282 -10.728 2.168 1.00 17.99 170 THR A C 1
ATOM 1195 O O . THR A 1 178 ? -6.724 -11.860 2.354 1.00 16.94 170 THR A O 1
ATOM 1199 N N . ILE A 1 179 ? -6.897 -9.867 1.392 1.00 17.23 171 ILE A N 1
ATOM 1200 C CA . ILE A 1 179 ? -8.028 -10.277 0.608 1.00 17.52 171 ILE A CA 1
ATOM 1201 C C . ILE A 1 179 ? -7.810 -11.526 -0.258 1.00 17.31 171 ILE A C 1
ATOM 1202 O O . ILE A 1 179 ? -8.677 -12.423 -0.317 1.00 16.29 171 ILE A O 1
ATOM 1207 N N . ALA A 1 180 ? -6.657 -11.590 -0.914 1.00 17.12 172 ALA A N 1
ATOM 1208 C CA . ALA A 1 180 ? -6.402 -12.633 -1.881 1.00 17.02 172 ALA A CA 1
ATOM 1209 C C . ALA A 1 180 ? -6.216 -13.945 -1.136 1.00 16.36 172 ALA A C 1
ATOM 1210 O O . ALA A 1 180 ? -6.552 -14.995 -1.624 1.00 16.99 172 ALA A O 1
ATOM 1212 N N . ARG A 1 181 ? -5.635 -13.871 0.052 1.00 17.87 173 ARG A N 1
ATOM 1213 C CA . ARG A 1 181 ? -5.551 -15.040 0.893 1.00 16.87 173 ARG A CA 1
ATOM 1214 C C . ARG A 1 181 ? -6.950 -15.508 1.328 1.00 16.11 173 ARG A C 1
ATOM 1215 O O . ARG A 1 181 ? -7.242 -16.654 1.240 1.00 16.40 173 ARG A O 1
ATOM 1223 N N . LEU A 1 182 ? -7.783 -14.626 1.863 1.00 15.36 174 LEU A N 1
ATOM 1224 C CA . LEU A 1 182 ? -9.130 -15.038 2.322 1.00 15.22 174 LEU A CA 1
ATOM 1225 C C . LEU A 1 182 ? -10.006 -15.599 1.198 1.00 16.31 174 LEU A C 1
ATOM 1226 O O . LEU A 1 182 ? -10.769 -16.543 1.399 1.00 16.53 174 LEU A O 1
ATOM 1231 N N . VAL A 1 183 ? -9.908 -15.013 0.010 1.00 16.60 175 VAL A N 1
ATOM 1232 C CA . VAL A 1 183 ? -10.561 -15.579 -1.168 1.00 16.44 175 VAL A CA 1
ATOM 1233 C C . VAL A 1 183 ? -10.042 -16.988 -1.486 1.00 17.01 175 VAL A C 1
ATOM 1234 O O . VAL A 1 183 ? -10.829 -17.890 -1.732 1.00 17.19 175 VAL A O 1
ATOM 1238 N N . ALA A 1 184 ? -8.720 -17.185 -1.430 1.00 16.36 176 ALA A N 1
ATOM 1239 C CA . ALA A 1 184 ? -8.173 -18.487 -1.647 1.00 16.69 176 ALA A CA 1
ATOM 1240 C C . ALA A 1 184 ? -8.656 -19.463 -0.610 1.00 16.45 176 ALA A C 1
ATOM 1241 O O . ALA A 1 184 ? -8.911 -20.645 -0.933 1.00 16.67 176 ALA A O 1
ATOM 1243 N N . TYR A 1 185 ? -8.799 -18.999 0.632 1.00 16.94 177 TYR A N 1
ATOM 1244 C CA . TYR A 1 185 ? -9.252 -19.870 1.723 1.00 15.67 177 TYR A CA 1
ATOM 1245 C C . TYR A 1 185 ? -10.717 -20.235 1.536 1.00 16.38 177 TYR A C 1
ATOM 1246 O O . TYR A 1 185 ? -11.133 -21.411 1.758 1.00 15.53 177 TYR A O 1
ATOM 1255 N N . ARG A 1 186 ? -11.495 -19.255 1.062 1.00 16.32 178 ARG A N 1
ATOM 1256 C CA . ARG A 1 186 ? -12.848 -19.518 0.752 1.00 17.01 178 ARG A CA 1
ATOM 1257 C C . ARG A 1 186 ? -12.954 -20.533 -0.385 1.00 17.78 178 ARG A C 1
ATOM 1258 O O . ARG A 1 186 ? -13.744 -21.439 -0.301 1.00 16.74 178 ARG A O 1
ATOM 1266 N N . ASP A 1 187 ? -12.130 -20.369 -1.426 1.00 18.89 179 ASP A N 1
ATOM 1267 C CA . ASP A 1 187 ? -12.196 -21.275 -2.591 1.00 18.54 179 ASP A CA 1
ATOM 1268 C C . ASP A 1 187 ? -11.741 -22.670 -2.191 1.00 18.62 179 ASP A C 1
ATOM 1269 O O . ASP A 1 187 ? -12.154 -23.630 -2.765 1.00 19.03 179 ASP A O 1
ATOM 1274 N N . ALA A 1 188 ? -10.913 -22.788 -1.175 1.00 17.75 180 ALA A N 1
ATOM 1275 C CA . ALA A 1 188 ? -10.536 -24.100 -0.671 1.00 18.75 180 ALA A CA 1
ATOM 1276 C C . ALA A 1 188 ? -11.577 -24.742 0.219 1.00 17.92 180 ALA A C 1
ATOM 1277 O O . ALA A 1 188 ? -11.469 -25.916 0.583 1.00 18.49 180 ALA A O 1
ATOM 1279 N N . GLY A 1 189 ? -12.559 -23.961 0.633 1.00 17.03 181 GLY A N 1
ATOM 1280 C CA . GLY A 1 189 ? -13.780 -24.476 1.271 1.00 16.95 181 GLY A CA 1
ATOM 1281 C C . GLY A 1 189 ? -14.090 -23.939 2.652 1.00 17.41 181 GLY A C 1
ATOM 1282 O O . GLY A 1 189 ? -15.080 -24.364 3.298 1.00 16.40 181 GLY A O 1
ATOM 1283 N N . ALA A 1 190 ? -13.278 -22.985 3.130 1.00 16.04 182 ALA A N 1
ATOM 1284 C CA . ALA A 1 190 ? -13.530 -22.378 4.433 1.00 14.40 182 ALA A CA 1
ATOM 1285 C C . ALA A 1 190 ? -14.935 -21.742 4.448 1.00 15.14 182 ALA A C 1
ATOM 1286 O O . ALA A 1 190 ? -15.349 -21.156 3.424 1.00 14.39 182 ALA A O 1
ATOM 1288 N N . ASP A 1 191 ? -15.605 -21.823 5.582 1.00 14.69 183 ASP A N 1
ATOM 1289 C CA . ASP A 1 191 ? -17.003 -21.376 5.718 1.00 15.57 183 ASP A CA 1
ATOM 1290 C C . ASP A 1 191 ? -17.103 -19.874 6.137 1.00 15.83 183 ASP A C 1
ATOM 1291 O O . ASP A 1 191 ? -18.095 -19.209 5.816 1.00 15.72 183 ASP A O 1
ATOM 1296 N N . VAL A 1 192 ? -16.102 -19.402 6.867 1.00 14.66 184 VAL A N 1
ATOM 1297 C CA . VAL A 1 192 ? -16.019 -18.045 7.415 1.00 13.84 184 VAL A CA 1
ATOM 1298 C C . VAL A 1 192 ? -14.546 -17.608 7.245 1.00 13.68 184 VAL A C 1
ATOM 1299 O O . VAL A 1 192 ? -13.691 -18.422 7.347 1.00 12.28 184 VAL A O 1
ATOM 1303 N N . LEU A 1 193 ? -14.307 -16.316 6.932 1.00 13.46 185 LEU A N 1
ATOM 1304 C CA . LEU A 1 193 ? -13.015 -15.735 6.649 1.00 13.63 185 LEU A CA 1
ATOM 1305 C C . LEU A 1 193 ? -12.809 -14.601 7.679 1.00 14.47 185 LEU A C 1
ATOM 1306 O O . LEU A 1 193 ? -13.758 -13.878 8.016 1.00 14.98 185 LEU A O 1
ATOM 1311 N N . TYR A 1 194 ? -11.595 -14.454 8.169 1.00 14.64 186 TYR A N 1
ATOM 1312 C CA . TYR A 1 194 ? -11.342 -13.596 9.299 1.00 14.02 186 TYR A CA 1
ATOM 1313 C C . TYR A 1 194 ? -9.932 -13.110 9.187 1.00 14.42 186 TYR A C 1
ATOM 1314 O O . TYR A 1 194 ? -8.964 -13.923 9.075 1.00 14.65 186 TYR A O 1
ATOM 1323 N N . ALA A 1 195 ? -9.792 -11.788 9.120 1.00 13.95 187 ALA A N 1
ATOM 1324 C CA . ALA A 1 195 ? -8.462 -11.195 9.201 1.00 13.55 187 ALA A CA 1
ATOM 1325 C C . ALA A 1 195 ? -8.385 -10.246 10.406 1.00 14.55 187 ALA A C 1
ATOM 1326 O O . ALA A 1 195 ? -8.781 -9.071 10.312 1.00 15.01 187 ALA A O 1
ATOM 1328 N N . PRO A 1 196 ? -7.790 -10.722 11.523 1.00 14.42 188 PRO A N 1
ATOM 1329 C CA . PRO A 1 196 ? -7.758 -9.905 12.709 1.00 14.54 188 PRO A CA 1
ATOM 1330 C C . PRO A 1 196 ? -6.897 -8.706 12.500 1.00 16.51 188 PRO A C 1
ATOM 1331 O O . PRO A 1 196 ? -5.845 -8.756 11.839 1.00 15.83 188 PRO A O 1
ATOM 1335 N N . GLY A 1 197 ? -7.371 -7.585 13.037 1.00 16.71 189 GLY A N 1
ATOM 1336 C CA . GLY A 1 197 ? -6.565 -6.393 12.952 1.00 18.73 189 GLY A CA 1
ATOM 1337 C C . GLY A 1 197 ? -6.998 -5.389 11.931 1.00 18.58 189 GLY A C 1
ATOM 1338 O O . GLY A 1 197 ? -6.523 -4.265 11.958 1.00 20.94 189 GLY A O 1
ATOM 1339 N N . ILE A 1 198 ? -7.870 -5.789 11.007 1.00 17.77 190 ILE A N 1
ATOM 1340 C CA . ILE A 1 198 ? -8.455 -4.842 10.095 1.00 17.87 190 ILE A CA 1
ATOM 1341 C C . ILE A 1 198 ? -9.611 -4.194 10.839 1.00 18.68 190 ILE A C 1
ATOM 1342 O O . ILE A 1 198 ? -10.477 -4.903 11.376 1.00 18.80 190 ILE A O 1
ATOM 1347 N N . THR A 1 199 ? -9.593 -2.863 10.934 1.00 18.54 191 THR A N 1
ATOM 1348 C CA . THR A 1 199 ? -10.650 -2.139 11.648 1.00 18.59 191 THR A CA 1
ATOM 1349 C C . THR A 1 199 ? -11.179 -0.946 10.859 1.00 19.01 191 THR A C 1
ATOM 1350 O O . THR A 1 199 ? -12.257 -0.424 11.211 1.00 18.52 191 THR A O 1
ATOM 1354 N N . ASP A 1 200 ? -10.441 -0.501 9.839 1.00 18.30 192 ASP A N 1
ATOM 1355 C CA . ASP A 1 200 ? -10.908 0.610 9.001 1.00 19.07 192 ASP A CA 1
ATOM 1356 C C . ASP A 1 200 ? -12.171 0.236 8.230 1.00 18.34 192 ASP A C 1
ATOM 1357 O O . ASP A 1 200 ? -12.291 -0.872 7.652 1.00 17.84 192 ASP A O 1
ATOM 1362 N N . ALA A 1 201 ? -13.140 1.133 8.224 1.00 19.59 193 ALA A N 1
ATOM 1363 C CA . ALA A 1 201 ? -14.424 0.806 7.637 1.00 19.26 193 ALA A CA 1
ATOM 1364 C C . ALA A 1 201 ? -14.308 0.492 6.127 1.00 19.63 193 ALA A C 1
ATOM 1365 O O . ALA A 1 201 ? -14.927 -0.456 5.618 1.00 20.34 193 ALA A O 1
ATOM 1367 N N . ASP A 1 202 ? -13.566 1.316 5.395 1.00 19.63 194 ASP A N 1
ATOM 1368 C CA . ASP A 1 202 ? -13.433 1.073 3.955 1.00 20.08 194 ASP A CA 1
ATOM 1369 C C . ASP A 1 202 ? -12.714 -0.255 3.643 1.00 20.70 194 ASP A C 1
ATOM 1370 O O . ASP A 1 202 ? -13.163 -1.021 2.753 1.00 21.82 194 ASP A O 1
ATOM 1375 N N . GLU A 1 203 ? -11.660 -0.554 4.412 1.00 19.74 195 GLU A N 1
ATOM 1376 C CA . GLU A 1 203 ? -10.977 -1.838 4.313 1.00 20.25 195 GLU A CA 1
ATOM 1377 C C . GLU A 1 203 ? -11.942 -3.006 4.577 1.00 19.09 195 GLU A C 1
ATOM 1378 O O . GLU A 1 203 ? -11.981 -3.960 3.795 1.00 19.89 195 GLU A O 1
ATOM 1384 N N . ILE A 1 204 ? -12.739 -2.937 5.635 1.00 18.34 196 ILE A N 1
ATOM 1385 C CA . ILE A 1 204 ? -13.665 -4.009 5.955 1.00 18.71 196 ILE A CA 1
ATOM 1386 C C . ILE A 1 204 ? -14.675 -4.173 4.811 1.00 17.93 196 ILE A C 1
ATOM 1387 O O . ILE A 1 204 ? -14.953 -5.295 4.382 1.00 16.47 196 ILE A O 1
ATOM 1392 N N . ALA A 1 205 ? -15.166 -3.053 4.278 1.00 17.37 197 ALA A N 1
ATOM 1393 C CA . ALA A 1 205 ? -16.101 -3.128 3.133 1.00 18.50 197 ALA A CA 1
ATOM 1394 C C . ALA A 1 205 ? -15.416 -3.765 1.943 1.00 17.80 197 ALA A C 1
ATOM 1395 O O . ALA A 1 205 ? -16.039 -4.513 1.215 1.00 20.00 197 ALA A O 1
ATOM 1397 N N . ALA A 1 206 ? -14.143 -3.494 1.735 1.00 18.63 198 ALA A N 1
ATOM 1398 C CA . ALA A 1 206 ? -13.428 -4.097 0.600 1.00 18.62 198 ALA A CA 1
ATOM 1399 C C . ALA A 1 206 ? -13.319 -5.606 0.797 1.00 18.37 198 ALA A C 1
ATOM 1400 O O . ALA A 1 206 ? -13.431 -6.346 -0.160 1.00 18.03 198 ALA A O 1
ATOM 1402 N N . VAL A 1 207 ? -13.076 -6.032 2.036 1.00 17.54 199 VAL A N 1
ATOM 1403 C CA . VAL A 1 207 ? -12.985 -7.458 2.374 1.00 17.10 199 VAL A CA 1
ATOM 1404 C C . VAL A 1 207 ? -14.281 -8.172 2.119 1.00 17.45 199 VAL A C 1
ATOM 1405 O O . VAL A 1 207 ? -14.255 -9.191 1.456 1.00 16.71 199 VAL A O 1
ATOM 1409 N N . THR A 1 208 ? -15.389 -7.637 2.628 1.00 17.99 200 THR A N 1
ATOM 1410 C CA . THR A 1 208 ? -16.690 -8.357 2.471 1.00 18.76 200 THR A CA 1
ATOM 1411 C C . THR A 1 208 ? -17.181 -8.329 1.017 1.00 20.39 200 THR A C 1
ATOM 1412 O O . THR A 1 208 ? -17.858 -9.282 0.545 1.00 19.76 200 THR A O 1
ATOM 1416 N N . ARG A 1 209 ? -16.895 -7.227 0.326 1.00 20.36 201 ARG A N 1
ATOM 1417 C CA . ARG A 1 209 ? -17.185 -7.174 -1.107 1.00 23.23 201 ARG A CA 1
ATOM 1418 C C . ARG A 1 209 ? -16.371 -8.234 -1.896 1.00 21.35 201 ARG A C 1
ATOM 1419 O O . ARG A 1 209 ? -16.899 -8.860 -2.792 1.00 21.69 201 ARG A O 1
ATOM 1427 N N . ALA A 1 210 ? -15.093 -8.411 -1.595 1.00 19.34 202 ALA A N 1
ATOM 1428 C CA . ALA A 1 210 ? -14.287 -9.419 -2.306 1.00 18.65 202 ALA A CA 1
ATOM 1429 C C . ALA A 1 210 ? -14.614 -10.844 -1.913 1.00 18.02 202 ALA A C 1
ATOM 1430 O O . ALA A 1 210 ? -14.621 -11.741 -2.749 1.00 18.07 202 ALA A O 1
ATOM 1432 N N . VAL A 1 211 ? -14.893 -11.060 -0.641 1.00 16.51 203 VAL A N 1
ATOM 1433 C CA . VAL A 1 211 ? -15.070 -12.427 -0.122 1.00 16.59 203 VAL A CA 1
ATOM 1434 C C . VAL A 1 211 ? -16.491 -12.957 -0.334 1.00 17.27 203 VAL A C 1
ATOM 1435 O O . VAL A 1 211 ? -16.685 -14.110 -0.743 1.00 18.07 203 VAL A O 1
ATOM 1439 N N . GLY A 1 212 ? -17.481 -12.154 -0.016 1.00 17.28 204 GLY A N 1
ATOM 1440 C CA . GLY A 1 212 ? -18.859 -12.582 -0.148 1.00 17.74 204 GLY A CA 1
ATOM 1441 C C . GLY A 1 212 ? -19.399 -13.568 0.853 1.00 17.48 204 GLY A C 1
ATOM 1442 O O . GLY A 1 212 ? -20.507 -13.359 1.423 1.00 17.72 204 GLY A O 1
ATOM 1443 N N . ALA A 1 213 ? -18.666 -14.665 1.048 1.00 17.16 205 ALA A N 1
ATOM 1444 C CA . ALA A 1 213 ? -18.954 -15.626 2.090 1.00 16.77 205 ALA A CA 1
ATOM 1445 C C . ALA A 1 213 ? -18.809 -14.912 3.438 1.00 16.15 205 ALA A C 1
ATOM 1446 O O . ALA A 1 213 ? -18.253 -13.793 3.461 1.00 15.31 205 ALA A O 1
ATOM 1448 N N . PRO A 1 214 ? -19.370 -15.484 4.517 1.00 15.77 206 PRO A N 1
ATOM 1449 C CA . PRO A 1 214 ? -19.360 -14.788 5.809 1.00 16.51 206 PRO A CA 1
ATOM 1450 C C . PRO A 1 214 ? -17.969 -14.353 6.285 1.00 15.52 206 PRO A C 1
ATOM 1451 O O . PRO A 1 214 ? -17.006 -15.115 6.210 1.00 15.68 206 PRO A O 1
ATOM 1455 N N . VAL A 1 215 ? -17.893 -13.115 6.745 1.00 14.91 207 VAL A N 1
ATOM 1456 C CA . VAL A 1 215 ? -16.647 -12.585 7.334 1.00 14.40 207 VAL A CA 1
ATOM 1457 C C . VAL A 1 215 ? -16.838 -12.309 8.833 1.00 14.23 207 VAL A C 1
ATOM 1458 O O . VAL A 1 215 ? -17.880 -11.775 9.245 1.00 14.10 207 VAL A O 1
ATOM 1462 N N . ASN A 1 216 ? -15.802 -12.624 9.610 1.00 13.48 208 ASN A N 1
ATOM 1463 C CA . ASN A 1 216 ? -15.726 -12.296 11.031 1.00 14.26 208 ASN A CA 1
ATOM 1464 C C . ASN A 1 216 ? -14.791 -11.133 11.177 1.00 13.60 208 ASN A C 1
ATOM 1465 O O . ASN A 1 216 ? -13.736 -11.143 10.576 1.00 13.52 208 ASN A O 1
ATOM 1470 N N . VAL A 1 217 ? -15.186 -10.131 11.946 1.00 13.98 209 VAL A N 1
ATOM 1471 C CA . VAL A 1 217 ? -14.317 -9.011 12.351 1.00 13.35 209 VAL A CA 1
ATOM 1472 C C . VAL A 1 217 ? -14.196 -9.035 13.860 1.00 13.51 209 VAL A C 1
ATOM 1473 O O . VAL A 1 217 ? -15.192 -9.185 14.582 1.00 13.70 209 VAL A O 1
ATOM 1477 N N . VAL A 1 218 ? -12.993 -8.812 14.329 1.00 13.52 210 VAL A N 1
ATOM 1478 C CA . VAL A 1 218 ? -12.728 -8.694 15.742 1.00 13.73 210 VAL A CA 1
ATOM 1479 C C . VAL A 1 218 ? -12.647 -7.249 16.168 1.00 13.94 210 VAL A C 1
ATOM 1480 O O . VAL A 1 218 ? -12.057 -6.434 15.489 1.00 13.67 210 VAL A O 1
ATOM 1484 N N . MET A 1 219 ? -13.236 -6.981 17.320 1.00 14.24 211 MET A N 1
ATOM 1485 C CA . MET A 1 219 ? -13.251 -5.655 17.883 1.00 15.33 211 MET A CA 1
ATOM 1486 C C . MET A 1 219 ? -12.557 -5.676 19.216 1.00 15.91 211 MET A C 1
ATOM 1487 O O . MET A 1 219 ? -12.823 -6.566 20.045 1.00 15.98 211 MET A O 1
ATOM 1492 N N . GLY A 1 220 ? -11.723 -4.667 19.460 1.00 15.98 212 GLY A N 1
ATOM 1493 C CA . GLY A 1 220 ? -11.029 -4.536 20.731 1.00 15.91 212 GLY A CA 1
ATOM 1494 C C . GLY A 1 220 ? -9.590 -5.023 20.736 1.00 18.01 212 GLY A C 1
ATOM 1495 O O . GLY A 1 220 ? -8.897 -4.930 21.760 1.00 16.62 212 GLY A O 1
ATOM 1496 N N . LEU A 1 221 ? -9.132 -5.527 19.604 1.00 17.27 213 LEU A N 1
ATOM 1497 C CA . LEU A 1 221 ? -7.780 -6.084 19.537 1.00 19.07 213 LEU A CA 1
ATOM 1498 C C . LEU A 1 221 ? -6.742 -4.962 19.409 1.00 21.31 213 LEU A C 1
ATOM 1499 O O . LEU A 1 221 ? -5.851 -4.886 20.211 1.00 21.11 213 LEU A O 1
ATOM 1504 N N . GLN A 1 222 ? -6.963 -4.075 18.454 1.00 23.52 214 GLN A N 1
ATOM 1505 C CA . GLN A 1 222 ? -6.110 -2.944 18.160 1.00 24.09 214 GLN A CA 1
ATOM 1506 C C . GLN A 1 222 ? -6.963 -2.036 17.274 1.00 25.60 214 GLN A C 1
ATOM 1507 O O . GLN A 1 222 ? -8.045 -2.431 16.754 1.00 21.63 214 GLN A O 1
ATOM 1513 N N . GLY A 1 223 ? -6.499 -0.819 17.074 1.00 24.66 215 GLY A N 1
ATOM 1514 C CA . GLY A 1 223 ? -7.202 0.087 16.206 1.00 24.56 215 GLY A CA 1
ATOM 1515 C C . GLY A 1 223 ? -8.563 0.608 16.661 1.00 22.40 215 GLY A C 1
ATOM 1516 O O . GLY A 1 223 ? -8.895 0.624 17.828 1.00 23.74 215 GLY A O 1
ATOM 1517 N N . GLY A 1 224 ? -9.371 1.035 15.699 1.00 21.64 216 GLY A N 1
ATOM 1518 C CA . GLY A 1 224 ? -10.628 1.706 15.998 1.00 21.56 216 GLY A CA 1
ATOM 1519 C C . GLY A 1 224 ? -11.761 0.753 16.304 1.00 20.58 216 GLY A C 1
ATOM 1520 O O . GLY A 1 224 ? -11.693 -0.439 15.977 1.00 19.80 216 GLY A O 1
ATOM 1521 N N . LEU A 1 225 ? -12.815 1.310 16.885 1.00 19.10 217 LEU A N 1
ATOM 1522 C CA . LEU A 1 225 ? -14.019 0.581 17.143 1.00 18.71 217 LEU A CA 1
ATOM 1523 C C . LEU A 1 225 ? -15.201 0.959 16.257 1.00 18.45 217 LEU A C 1
ATOM 1524 O O . LEU A 1 225 ? -15.376 2.115 15.833 1.00 18.10 217 LEU A O 1
ATOM 1529 N N . LEU A 1 226 ? -15.998 -0.050 15.960 1.00 17.69 218 LEU A N 1
ATOM 1530 C CA . LEU A 1 226 ? -17.242 0.123 15.236 1.00 18.26 218 LEU A CA 1
ATOM 1531 C C . LEU A 1 226 ? -18.344 -0.651 15.952 1.00 19.05 218 LEU A C 1
ATOM 1532 O O . LEU A 1 226 ? -18.058 -1.567 16.676 1.00 18.74 218 LEU A O 1
ATOM 1537 N N . SER A 1 227 ? -19.603 -0.232 15.814 1.00 19.27 219 SER A N 1
ATOM 1538 C CA . SER A 1 227 ? -20.697 -0.950 16.455 1.00 18.42 219 SER A CA 1
ATOM 1539 C C . SER A 1 227 ? -21.089 -2.160 15.637 1.00 18.00 219 SER A C 1
ATOM 1540 O O . SER A 1 227 ? -20.702 -2.283 14.455 1.00 16.76 219 SER A O 1
ATOM 1543 N N . LEU A 1 228 ? -21.859 -3.081 16.236 1.00 17.60 220 LEU A N 1
ATOM 1544 C CA . LEU A 1 228 ? -22.424 -4.191 15.451 1.00 18.42 220 LEU A CA 1
ATOM 1545 C C . LEU A 1 228 ? -23.234 -3.698 14.234 1.00 19.01 220 LEU A C 1
ATOM 1546 O O . LEU A 1 228 ? -23.057 -4.202 13.120 1.00 18.86 220 LEU A O 1
ATOM 1551 N N . ASP A 1 229 ? -24.121 -2.728 14.435 1.00 20.22 221 ASP A N 1
ATOM 1552 C CA . ASP A 1 229 ? -24.833 -2.115 13.287 1.00 21.07 221 ASP A CA 1
ATOM 1553 C C . ASP A 1 229 ? -23.918 -1.582 12.183 1.00 20.62 221 ASP A C 1
ATOM 1554 O O . ASP A 1 229 ? -24.172 -1.828 10.988 1.00 19.75 221 ASP A O 1
ATOM 1559 N N . GLU A 1 230 ? -22.896 -0.822 12.563 1.00 19.66 222 GLU A N 1
ATOM 1560 C CA . GLU A 1 230 ? -21.954 -0.311 11.590 1.00 20.31 222 GLU A CA 1
ATOM 1561 C C . GLU A 1 230 ? -21.253 -1.431 10.824 1.00 19.44 222 GLU A C 1
ATOM 1562 O O . GLU A 1 230 ? -21.068 -1.343 9.609 1.00 20.13 222 GLU A O 1
ATOM 1568 N N . LEU A 1 231 ? -20.867 -2.482 11.534 1.00 18.63 223 LEU A N 1
ATOM 1569 C CA . LEU A 1 231 ? -20.206 -3.637 10.908 1.00 18.10 223 LEU A CA 1
ATOM 1570 C C . LEU A 1 231 ? -21.158 -4.363 9.962 1.00 18.29 223 LEU A C 1
ATOM 1571 O O . LEU A 1 231 ? -20.786 -4.712 8.827 1.00 18.96 223 LEU A O 1
ATOM 1576 N N . ALA A 1 232 ? -22.408 -4.513 10.375 1.00 18.30 224 ALA A N 1
ATOM 1577 C CA . ALA A 1 232 ? -23.371 -5.216 9.507 1.00 18.80 224 ALA A CA 1
ATOM 1578 C C . ALA A 1 232 ? -23.628 -4.421 8.221 1.00 19.57 224 ALA A C 1
ATOM 1579 O O . ALA A 1 232 ? -23.705 -4.977 7.137 1.00 18.90 224 ALA A O 1
ATOM 1581 N N . ALA A 1 233 ? -23.674 -3.093 8.331 1.00 21.33 225 ALA A N 1
ATOM 1582 C CA . ALA A 1 233 ? -23.792 -2.198 7.154 1.00 21.63 225 ALA A CA 1
ATOM 1583 C C . ALA A 1 233 ? -22.613 -2.280 6.231 1.00 21.22 225 ALA A C 1
ATOM 1584 O O . ALA A 1 233 ? -22.749 -1.971 5.041 1.00 22.30 225 ALA A O 1
ATOM 1586 N N . LEU A 1 234 ? -21.477 -2.731 6.743 1.00 20.17 226 LEU A N 1
ATOM 1587 C CA . LEU A 1 234 ? -20.255 -2.977 5.926 1.00 20.17 226 LEU A CA 1
ATOM 1588 C C . LEU A 1 234 ? -20.185 -4.412 5.386 1.00 20.46 226 LEU A C 1
ATOM 1589 O O . LEU A 1 234 ? -19.235 -4.770 4.713 1.00 19.94 226 LEU A O 1
ATOM 1594 N N . GLY A 1 235 ? -21.223 -5.207 5.641 1.00 19.79 227 GLY A N 1
ATOM 1595 C CA . GLY A 1 235 ? -21.314 -6.547 5.066 1.00 19.40 227 GLY A CA 1
ATOM 1596 C C . GLY A 1 235 ? -20.887 -7.667 6.010 1.00 18.98 227 GLY A C 1
ATOM 1597 O O . GLY A 1 235 ? -20.906 -8.809 5.631 1.00 18.14 227 GLY A O 1
ATOM 1598 N N . VAL A 1 236 ? -20.500 -7.317 7.233 1.00 18.75 228 VAL A N 1
ATOM 1599 C CA . VAL A 1 236 ? -19.892 -8.261 8.160 1.00 17.04 228 VAL A CA 1
ATOM 1600 C C . VAL A 1 236 ? -20.982 -9.162 8.713 1.00 16.88 228 VAL A C 1
ATOM 1601 O O . VAL A 1 236 ? -22.065 -8.698 8.949 1.00 16.12 228 VAL A O 1
ATOM 1605 N N . LYS A 1 237 ? -20.696 -10.451 8.890 1.00 16.72 229 LYS A N 1
ATOM 1606 C CA . LYS A 1 237 ? -21.662 -11.420 9.406 1.00 17.75 229 LYS A CA 1
ATOM 1607 C C . LYS A 1 237 ? -21.458 -11.708 10.909 1.00 17.18 229 LYS A C 1
ATOM 1608 O O . LYS A 1 237 ? -22.434 -11.945 11.609 1.00 17.28 229 LYS A O 1
ATOM 1614 N N . ARG A 1 238 ? -20.213 -11.691 11.367 1.00 16.01 230 ARG A N 1
ATOM 1615 C CA . ARG A 1 238 ? -19.905 -12.106 12.729 1.00 15.30 230 ARG A CA 1
ATOM 1616 C C . ARG A 1 238 ? -18.846 -11.212 13.340 1.00 15.04 230 ARG A C 1
ATOM 1617 O O . ARG A 1 238 ? -17.827 -10.881 12.698 1.00 15.15 230 ARG A O 1
ATOM 1625 N N . VAL A 1 239 ? -19.071 -10.833 14.595 1.00 14.90 231 VAL A N 1
ATOM 1626 C CA . VAL A 1 239 ? -18.189 -9.927 15.307 1.00 15.10 231 VAL A CA 1
ATOM 1627 C C . VAL A 1 239 ? -17.823 -10.608 16.619 1.00 15.57 231 VAL A C 1
ATOM 1628 O O . VAL A 1 239 ? -18.731 -10.982 17.414 1.00 14.98 231 VAL A O 1
ATOM 1632 N N . SER A 1 240 ? -16.519 -10.767 16.776 1.00 15.30 232 SER A N 1
ATOM 1633 C CA . SER A 1 240 ? -15.854 -11.401 17.940 1.00 15.46 232 SER A CA 1
ATOM 1634 C C . SER A 1 240 ? -15.004 -10.407 18.706 1.00 14.78 232 SER A C 1
ATOM 1635 O O . SER A 1 240 ? -14.811 -9.275 18.248 1.00 15.19 232 SER A O 1
ATOM 1638 N N . VAL A 1 241 ? -14.513 -10.793 19.872 1.00 14.02 233 VAL A N 1
ATOM 1639 C CA . VAL A 1 241 ? -13.690 -9.871 20.655 1.00 13.44 233 VAL A CA 1
ATOM 1640 C C . VAL A 1 241 ? -12.326 -10.433 21.095 1.00 13.77 233 VAL A C 1
ATOM 1641 O O . VAL A 1 241 ? -11.561 -9.751 21.766 1.00 13.85 233 VAL A O 1
ATOM 1645 N N . GLY A 1 242 ? -12.026 -11.667 20.727 1.00 13.09 234 GLY A N 1
ATOM 1646 C CA . GLY A 1 242 ? -10.725 -12.275 21.018 1.00 13.47 234 GLY A CA 1
ATOM 1647 C C . GLY A 1 242 ? -10.503 -12.268 22.519 1.00 13.59 234 GLY A C 1
ATOM 1648 O O . GLY A 1 242 ? -11.406 -12.618 23.302 1.00 14.16 234 GLY A O 1
ATOM 1649 N N . GLY A 1 243 ? -9.319 -11.846 22.956 1.00 14.54 235 GLY A N 1
ATOM 1650 C CA . GLY A 1 243 ? -9.059 -11.772 24.396 1.00 14.71 235 GLY A CA 1
ATOM 1651 C C . GLY A 1 243 ? -9.528 -10.487 25.079 1.00 15.33 235 GLY A C 1
ATOM 1652 O O . GLY A 1 243 ? -9.191 -10.258 26.237 1.00 15.79 235 GLY A O 1
ATOM 1653 N N . ALA A 1 244 ? -10.309 -9.645 24.408 1.00 15.65 236 ALA A N 1
ATOM 1654 C CA . ALA A 1 244 ? -10.644 -8.338 24.995 1.00 16.64 236 ALA A CA 1
ATOM 1655 C C . ALA A 1 244 ? -11.559 -8.387 26.197 1.00 16.59 236 ALA A C 1
ATOM 1656 O O . ALA A 1 244 ? -11.458 -7.524 27.086 1.00 16.33 236 ALA A O 1
ATOM 1658 N N . LEU A 1 245 ? -12.430 -9.397 26.280 1.00 16.93 237 LEU A N 1
ATOM 1659 C CA . LEU A 1 245 ? -13.228 -9.576 27.488 1.00 17.98 237 LEU A CA 1
ATOM 1660 C C . LEU A 1 245 ? -12.364 -9.972 28.670 1.00 16.55 237 LEU A C 1
ATOM 1661 O O . LEU A 1 245 ? -12.592 -9.418 29.777 1.00 15.57 237 LEU A O 1
ATOM 1666 N N . ALA A 1 246 ? -11.424 -10.916 28.468 1.00 15.53 238 ALA A N 1
ATOM 1667 C CA . ALA A 1 246 ? -10.420 -11.290 29.494 1.00 15.51 238 ALA A CA 1
ATOM 1668 C C . ALA A 1 246 ? -9.626 -10.081 29.924 1.00 15.01 238 ALA A C 1
ATOM 1669 O O . ALA A 1 246 ? -9.390 -9.836 31.094 1.00 15.91 238 ALA A O 1
ATOM 1671 N N . ARG A 1 247 ? -9.213 -9.309 28.950 1.00 14.80 239 ARG A N 1
ATOM 1672 C CA . ARG A 1 247 ? -8.436 -8.130 29.226 1.00 15.55 239 ARG A CA 1
ATOM 1673 C C . ARG A 1 247 ? -9.219 -7.047 29.911 1.00 15.74 239 ARG A C 1
ATOM 1674 O O . ARG A 1 247 ? -8.635 -6.267 30.689 1.00 15.96 239 ARG A O 1
ATOM 1682 N N . ALA A 1 248 ? -10.507 -6.924 29.589 1.00 16.48 240 ALA A N 1
ATOM 1683 C CA . ALA A 1 248 ? -11.371 -6.054 30.364 1.00 16.83 240 ALA A CA 1
ATOM 1684 C C . ALA A 1 248 ? -11.420 -6.443 31.817 1.00 16.66 240 ALA A C 1
ATOM 1685 O O . ALA A 1 248 ? -11.271 -5.605 32.712 1.00 15.05 240 ALA A O 1
ATOM 1687 N N . ALA A 1 249 ? -11.703 -7.718 32.053 1.00 17.41 241 ALA A N 1
ATOM 1688 C CA . ALA A 1 249 ? -11.776 -8.256 33.396 1.00 16.78 241 ALA A CA 1
ATOM 1689 C C . ALA A 1 249 ? -10.515 -7.990 34.125 1.00 17.70 241 ALA A C 1
ATOM 1690 O O . ALA A 1 249 ? -10.519 -7.502 35.289 1.00 18.20 241 ALA A O 1
ATOM 1692 N N . LEU A 1 250 ? -9.411 -8.297 33.455 1.00 17.39 242 LEU A N 1
ATOM 1693 C CA . LEU A 1 250 ? -8.089 -8.012 33.999 1.00 18.58 242 LEU A CA 1
ATOM 1694 C C . LEU A 1 250 ? -7.794 -6.513 34.200 1.00 18.34 242 LEU A C 1
ATOM 1695 O O . LEU A 1 250 ? -7.190 -6.116 35.198 1.00 15.34 242 LEU A O 1
ATOM 1700 N N . GLY A 1 251 ? -8.303 -5.673 33.325 1.00 17.79 243 GLY A N 1
ATOM 1701 C CA . GLY A 1 251 ? -8.201 -4.243 33.606 1.00 18.48 243 GLY A CA 1
ATOM 1702 C C . GLY A 1 251 ? -8.798 -3.821 34.958 1.00 17.26 243 GLY A C 1
ATOM 1703 O O . GLY A 1 251 ? -8.206 -3.028 35.700 1.00 17.65 243 GLY A O 1
ATOM 1704 N N . ALA A 1 252 ? -9.987 -4.325 35.268 1.00 17.44 244 ALA A N 1
ATOM 1705 C CA . ALA A 1 252 ? -10.641 -3.998 36.513 1.00 16.94 244 ALA A CA 1
ATOM 1706 C C . ALA A 1 252 ? -9.878 -4.569 37.687 1.00 16.45 244 ALA A C 1
ATOM 1707 O O . ALA A 1 252 ? -9.735 -3.933 38.735 1.00 16.25 244 ALA A O 1
ATOM 1709 N N . PHE A 1 253 ? -9.409 -5.787 37.506 1.00 16.47 245 PHE A N 1
ATOM 1710 C CA . PHE A 1 253 ? -8.579 -6.449 38.509 1.00 15.48 245 PHE A CA 1
ATOM 1711 C C . PHE A 1 253 ? -7.345 -5.618 38.809 1.00 15.92 245 PHE A C 1
ATOM 1712 O O . PHE A 1 253 ? -6.990 -5.361 40.002 1.00 15.71 245 PHE A O 1
ATOM 1720 N N . LEU A 1 254 ? -6.694 -5.139 37.758 1.00 15.83 246 LEU A N 1
ATOM 1721 C CA . LEU A 1 254 ? -5.504 -4.311 37.945 1.00 17.28 246 LEU A CA 1
ATOM 1722 C C . LEU A 1 254 ? -5.763 -2.946 38.566 1.00 18.13 246 LEU A C 1
ATOM 1723 O O . LEU A 1 254 ? -4.925 -2.442 39.342 1.00 17.71 246 LEU A O 1
ATOM 1728 N N . ARG A 1 255 ? -6.868 -2.302 38.215 1.00 17.31 247 ARG A N 1
ATOM 1729 C CA . ARG A 1 255 ? -7.202 -1.054 38.875 1.00 18.03 247 ARG A CA 1
ATOM 1730 C C . ARG A 1 255 ? -7.456 -1.261 40.371 1.00 18.09 247 ARG A C 1
ATOM 1731 O O . ARG A 1 255 ? -7.158 -0.386 41.192 1.00 18.18 247 ARG A O 1
ATOM 1739 N N . ALA A 1 256 ? -8.012 -2.415 40.734 1.00 17.05 248 ALA A N 1
ATOM 1740 C CA . ALA A 1 256 ? -8.198 -2.769 42.162 1.00 17.51 248 ALA A CA 1
ATOM 1741 C C . ALA A 1 256 ? -6.883 -3.016 42.858 1.00 18.55 248 ALA A C 1
ATOM 1742 O O . ALA A 1 256 ? -6.677 -2.506 43.971 1.00 18.74 248 ALA A O 1
ATOM 1744 N N . ALA A 1 257 ? -6.001 -3.790 42.234 1.00 16.39 249 ALA A N 1
ATOM 1745 C CA . ALA A 1 257 ? -4.667 -4.040 42.777 1.00 17.96 249 ALA A CA 1
ATOM 1746 C C . ALA A 1 257 ? -3.916 -2.765 43.048 1.00 17.80 249 ALA A C 1
ATOM 1747 O O . ALA A 1 257 ? -3.357 -2.585 44.100 1.00 17.09 249 ALA A O 1
ATOM 1749 N N . THR A 1 258 ? -3.952 -1.873 42.082 1.00 18.45 250 THR A N 1
ATOM 1750 C CA . THR A 1 258 ? -3.293 -0.568 42.157 1.00 20.93 250 THR A CA 1
ATOM 1751 C C . THR A 1 258 ? -3.896 0.303 43.228 1.00 20.24 250 THR A C 1
ATOM 1752 O O . THR A 1 258 ? -3.138 0.965 43.955 1.00 21.87 250 THR A O 1
ATOM 1756 N N . GLU A 1 259 ? -5.222 0.287 43.372 1.00 17.91 251 GLU A N 1
ATOM 1757 C CA . GLU A 1 259 ? -5.864 1.050 44.436 1.00 17.56 251 GLU A CA 1
ATOM 1758 C C . GLU A 1 259 ? -5.372 0.555 45.785 1.00 17.72 251 GLU A C 1
ATOM 1759 O O . GLU A 1 259 ? -5.064 1.359 46.677 1.00 17.38 251 GLU A O 1
ATOM 1765 N N . MET A 1 260 ? -5.374 -0.770 45.955 1.00 17.52 252 MET A N 1
ATOM 1766 C CA . MET A 1 260 ? -4.914 -1.330 47.228 1.00 17.95 252 MET A CA 1
ATOM 1767 C C . MET A 1 260 ? -3.460 -0.993 47.476 1.00 19.53 252 MET A C 1
ATOM 1768 O O . MET A 1 260 ? -3.159 -0.647 48.605 1.00 19.42 252 MET A O 1
ATOM 1773 N N . ARG A 1 261 ? -2.591 -1.027 46.460 1.00 19.18 253 ARG A N 1
ATOM 1774 C CA . ARG A 1 261 ? -1.163 -0.712 46.657 1.00 20.45 253 ARG A CA 1
ATOM 1775 C C . ARG A 1 261 ? -0.918 0.760 46.905 1.00 21.46 253 ARG A C 1
ATOM 1776 O O . ARG A 1 261 ? -0.102 1.121 47.751 1.00 19.57 253 ARG A O 1
ATOM 1784 N N . ARG A 1 262 ? -1.665 1.615 46.214 1.00 23.13 254 ARG A N 1
ATOM 1785 C CA . ARG A 1 262 ? -1.406 3.072 46.299 1.00 25.51 254 ARG A CA 1
ATOM 1786 C C . ARG A 1 262 ? -1.976 3.717 47.532 1.00 24.84 254 ARG A C 1
ATOM 1787 O O . ARG A 1 262 ? -1.318 4.498 48.199 1.00 24.09 254 ARG A O 1
ATOM 1795 N N . ASP A 1 263 ? -3.227 3.371 47.814 1.00 23.08 255 ASP A N 1
ATOM 1796 C CA . ASP A 1 263 ? -4.040 4.048 48.800 1.00 23.03 255 ASP A CA 1
ATOM 1797 C C . ASP A 1 263 ? -4.421 3.176 49.975 1.00 21.54 255 ASP A C 1
ATOM 1798 O O . ASP A 1 263 ? -4.890 3.665 50.998 1.00 20.78 255 ASP A O 1
ATOM 1803 N N . GLY A 1 264 ? -4.245 1.869 49.843 1.00 19.36 256 GLY A N 1
ATOM 1804 C CA . GLY A 1 264 ? -4.727 0.948 50.864 1.00 18.73 256 GLY A CA 1
ATOM 1805 C C . GLY A 1 264 ? -6.218 0.992 51.084 1.00 18.22 256 GLY A C 1
ATOM 1806 O O . GLY A 1 264 ? -6.680 0.766 52.183 1.00 19.16 256 GLY A O 1
ATOM 1807 N N . THR A 1 265 ? -6.972 1.270 50.040 1.00 17.95 257 THR A N 1
ATOM 1808 C CA . THR A 1 265 ? -8.438 1.272 50.101 1.00 17.59 257 THR A CA 1
ATOM 1809 C C . THR A 1 265 ? -9.028 0.202 49.186 1.00 17.68 257 THR A C 1
ATOM 1810 O O . THR A 1 265 ? -8.348 -0.356 48.326 1.00 16.84 257 THR A O 1
ATOM 1814 N N . PHE A 1 266 ? -10.319 -0.053 49.387 1.00 17.76 258 PHE A N 1
ATOM 1815 C CA . PHE A 1 266 ? -11.027 -1.159 48.772 1.00 17.89 258 PHE A CA 1
ATOM 1816 C C . PHE A 1 266 ? -12.325 -0.670 48.093 1.00 18.74 258 PHE A C 1
ATOM 1817 O O . PHE A 1 266 ? -13.304 -1.400 47.988 1.00 21.18 258 PHE A O 1
ATOM 1825 N N . THR A 1 267 ? -12.354 0.588 47.639 1.00 19.17 259 THR A N 1
ATOM 1826 C CA . THR A 1 267 ? -13.597 1.103 47.052 1.00 19.53 259 THR A CA 1
ATOM 1827 C C . THR A 1 267 ? -13.919 0.410 45.740 1.00 20.69 259 THR A C 1
ATOM 1828 O O . THR A 1 267 ? -15.066 0.452 45.306 1.00 21.16 259 THR A O 1
ATOM 1832 N N . PHE A 1 268 ? -12.933 -0.243 45.100 1.00 19.83 260 PHE A N 1
ATOM 1833 C CA . PHE A 1 268 ? -13.249 -1.044 43.910 1.00 19.83 260 PHE A CA 1
ATOM 1834 C C . PHE A 1 268 ? -14.352 -2.071 44.153 1.00 21.32 260 PHE A C 1
ATOM 1835 O O . PHE A 1 268 ? -14.967 -2.546 43.202 1.00 21.24 260 PHE A O 1
ATOM 1843 N N . THR A 1 269 ? -14.590 -2.430 45.413 1.00 21.49 261 THR A N 1
ATOM 1844 C CA . THR A 1 269 ? -15.564 -3.437 45.749 1.00 22.18 261 THR A CA 1
ATOM 1845 C C . THR A 1 269 ? -16.982 -2.915 45.526 1.00 24.16 261 THR A C 1
ATOM 1846 O O . THR A 1 269 ? -17.895 -3.723 45.420 1.00 25.82 261 THR A O 1
ATOM 1850 N N . GLN A 1 270 ? -17.168 -1.599 45.426 1.00 24.03 262 GLN A N 1
ATOM 1851 C CA . GLN A 1 270 ? -18.523 -1.068 45.250 1.00 27.23 262 GLN A CA 1
ATOM 1852 C C . GLN A 1 270 ? -19.107 -1.413 43.872 1.00 27.53 262 GLN A C 1
ATOM 1853 O O . GLN A 1 270 ? -20.313 -1.636 43.756 1.00 31.78 262 GLN A O 1
ATOM 1859 N N . ALA A 1 271 ? -18.254 -1.448 42.860 1.00 25.10 263 ALA A N 1
ATOM 1860 C CA . ALA A 1 271 ? -18.634 -1.791 41.486 1.00 26.14 263 ALA A CA 1
ATOM 1861 C C . ALA A 1 271 ? -18.585 -3.297 41.184 1.00 26.80 263 ALA A C 1
ATOM 1862 O O . ALA A 1 271 ? -18.927 -3.735 40.068 1.00 27.98 263 ALA A O 1
ATOM 1864 N N . ALA A 1 272 ? -18.131 -4.098 42.133 1.00 24.90 264 ALA A N 1
ATOM 1865 C CA . ALA A 1 272 ? -18.054 -5.543 41.943 1.00 22.64 264 ALA A CA 1
ATOM 1866 C C . ALA A 1 272 ? -19.435 -6.133 41.934 1.00 22.77 264 ALA A C 1
ATOM 1867 O O . ALA A 1 272 ? -20.377 -5.540 42.484 1.00 22.53 264 ALA A O 1
ATOM 1869 N N . VAL A 1 273 ? -19.593 -7.309 41.329 1.00 22.28 265 VAL A N 1
ATOM 1870 C CA . VAL A 1 273 ? -20.875 -8.000 41.404 1.00 23.51 265 VAL A CA 1
ATOM 1871 C C . VAL A 1 273 ? -21.060 -8.452 42.841 1.00 25.11 265 VAL A C 1
ATOM 1872 O O . VAL A 1 273 ? -20.138 -8.970 43.438 1.00 24.30 265 VAL A O 1
ATOM 1876 N N . PRO A 1 274 ? -22.261 -8.229 43.421 1.00 27.17 266 PRO A N 1
ATOM 1877 C CA . PRO A 1 274 ? -22.457 -8.677 44.771 1.00 26.92 266 PRO A CA 1
ATOM 1878 C C . PRO A 1 274 ? -22.328 -10.183 44.864 1.00 25.47 266 PRO A C 1
ATOM 1879 O O . PRO A 1 274 ? -22.726 -10.901 43.954 1.00 24.60 266 PRO A O 1
ATOM 1883 N N . GLY A 1 275 ? -21.749 -10.657 45.958 1.00 25.76 267 GLY A N 1
ATOM 1884 C CA . GLY A 1 275 ? -21.594 -12.071 46.163 1.00 26.32 267 GLY A CA 1
ATOM 1885 C C . GLY A 1 275 ? -22.890 -12.834 46.188 1.00 28.11 267 GLY A C 1
ATOM 1886 O O . GLY A 1 275 ? -22.939 -13.995 45.770 1.00 27.59 267 GLY A O 1
ATOM 1887 N N . ARG A 1 276 ? -23.946 -12.187 46.688 1.00 29.91 268 ARG A N 1
ATOM 1888 C CA . ARG A 1 276 ? -25.246 -12.850 46.781 1.00 30.32 268 ARG A CA 1
ATOM 1889 C C . ARG A 1 276 ? -25.814 -13.122 45.380 1.00 29.92 268 ARG A C 1
ATOM 1890 O O . ARG A 1 276 ? -26.417 -14.172 45.123 1.00 29.00 268 ARG A O 1
ATOM 1892 N N . ASP A 1 277 ? -25.630 -12.169 44.482 1.00 29.90 269 ASP A N 1
ATOM 1893 C CA . ASP A 1 277 ? -26.091 -12.318 43.097 1.00 29.57 269 ASP A CA 1
ATOM 1894 C C . ASP A 1 277 ? -25.411 -13.477 42.350 1.00 29.22 269 ASP A C 1
ATOM 1895 O O . ASP A 1 277 ? -26.116 -14.305 41.747 1.00 26.61 269 ASP A O 1
ATOM 1900 N N . ILE A 1 278 ? -24.058 -13.489 42.355 1.00 27.43 270 ILE A N 1
ATOM 1901 C CA . ILE A 1 278 ? -23.218 -14.516 41.657 1.00 26.12 270 ILE A CA 1
ATOM 1902 C C . ILE A 1 278 ? -23.447 -15.908 42.254 1.00 27.90 270 ILE A C 1
ATOM 1903 O O . ILE A 1 278 ? -23.508 -16.926 41.539 1.00 26.15 270 ILE A O 1
ATOM 1908 N N . ASN A 1 279 ? -23.639 -15.986 43.576 1.00 26.74 271 ASN A N 1
ATOM 1909 C CA . ASN A 1 279 ? -23.996 -17.277 44.154 1.00 27.71 271 ASN A CA 1
ATOM 1910 C C . ASN A 1 279 ? -25.372 -17.773 43.734 1.00 25.78 271 ASN A C 1
ATOM 1911 O O . ASN A 1 279 ? -25.532 -18.948 43.460 1.00 27.04 271 ASN A O 1
ATOM 1916 N N . ARG A 1 280 ? -26.345 -16.873 43.675 1.00 27.33 272 ARG A N 1
ATOM 1917 C CA . ARG A 1 280 ? -27.719 -17.238 43.256 1.00 28.55 272 ARG A CA 1
ATOM 1918 C C . ARG A 1 280 ? -27.702 -17.733 41.811 1.00 28.41 272 ARG A C 1
ATOM 1919 O O . ARG A 1 280 ? -28.140 -18.826 41.511 1.00 27.70 272 ARG A O 1
ATOM 1927 N N . TRP A 1 281 ? -27.122 -16.944 40.912 1.00 28.22 273 TRP A N 1
ATOM 1928 C CA . TRP A 1 281 ? -27.015 -17.336 39.486 1.00 26.34 273 TRP A CA 1
ATOM 1929 C C . TRP A 1 281 ? -26.317 -18.656 39.256 1.00 24.03 273 TRP A C 1
ATOM 1930 O O . TRP A 1 281 ? -26.813 -19.499 38.539 1.00 26.57 273 TRP A O 1
ATOM 1941 N N . PHE A 1 282 ? -25.188 -18.884 39.897 1.00 24.91 274 PHE A N 1
ATOM 1942 C CA . PHE A 1 282 ? -24.455 -20.121 39.677 1.00 24.65 274 PHE A CA 1
ATOM 1943 C C . PHE A 1 282 ? -25.064 -21.346 40.380 1.00 28.76 274 PHE A C 1
ATOM 1944 O O . PHE A 1 282 ? -24.843 -22.473 39.931 1.00 28.45 274 PHE A O 1
ATOM 1952 N N . ALA A 1 283 ? -25.851 -21.123 41.445 1.00 32.62 275 ALA A N 1
ATOM 1953 C CA . ALA A 1 283 ? -26.644 -22.216 42.062 1.00 34.42 275 ALA A CA 1
ATOM 1954 C C . ALA A 1 283 ? -27.658 -22.810 41.110 1.00 34.71 275 ALA A C 1
ATOM 1955 O O . ALA A 1 283 ? -27.949 -23.986 41.229 1.00 35.14 275 ALA A O 1
ATOM 1957 N N . ALA A 1 284 ? -28.150 -22.017 40.153 1.00 36.54 276 ALA A N 1
ATOM 1958 C CA . ALA A 1 284 ? -29.066 -22.502 39.108 1.00 35.20 276 ALA A CA 1
ATOM 1959 C C . ALA A 1 284 ? -28.542 -23.737 38.340 1.00 35.15 276 ALA A C 1
ATOM 1960 O O . ALA A 1 284 ? -27.324 -23.873 38.095 1.00 34.39 276 ALA A O 1
ATOM 1962 N N . PRO A 1 285 ? -29.463 -24.669 37.992 1.00 35.70 277 PRO A N 1
ATOM 1963 C CA . PRO A 1 285 ? -29.086 -25.888 37.309 1.00 34.73 277 PRO A CA 1
ATOM 1964 C C . PRO A 1 285 ? -28.898 -25.647 35.812 1.00 33.45 277 PRO A C 1
ATOM 1965 O O . PRO A 1 285 ? -28.533 -26.559 35.113 1.00 31.75 277 PRO A O 1
ATOM 1969 N N . ASP A 1 286 ? -29.160 -24.436 35.328 1.00 33.77 278 ASP A N 1
ATOM 1970 C CA . ASP A 1 286 ? -28.930 -24.121 33.922 1.00 33.69 278 ASP A CA 1
ATOM 1971 C C . ASP A 1 286 ? -28.651 -22.631 33.749 1.00 31.29 278 ASP A C 1
ATOM 1972 O O . ASP A 1 286 ? -28.490 -21.921 34.736 1.00 31.91 278 ASP A O 1
ATOM 1977 N N . ASN A 1 287 ? -28.563 -22.179 32.493 1.00 28.97 279 ASN A N 1
ATOM 1978 C CA . ASN A 1 287 ? -28.204 -20.808 32.186 1.00 28.73 279 ASN A CA 1
ATOM 1979 C C . ASN A 1 287 ? -29.397 -19.962 31.712 1.00 31.84 279 ASN A C 1
ATOM 1980 O O . ASN A 1 287 ? -29.229 -19.068 30.917 1.00 33.66 279 ASN A O 1
ATOM 1985 N N . SER A 1 288 ? -30.599 -20.226 32.216 1.00 37.68 280 SER A N 1
ATOM 1986 C CA . SER A 1 288 ? -31.772 -19.407 31.864 1.00 42.93 280 SER A CA 1
ATOM 1987 C C . SER A 1 288 ? -31.589 -17.924 32.219 1.00 46.07 280 SER A C 1
ATOM 1988 O O . SER A 1 288 ? -31.397 -17.599 33.379 1.00 51.57 280 SER A O 1
ATOM 1990 N N . PRO A 1 289 ? -31.676 -17.031 31.217 1.00 48.01 281 PRO A N 1
ATOM 1991 C CA . PRO A 1 289 ? -31.746 -15.558 31.198 1.00 49.00 281 PRO A CA 1
ATOM 1992 C C . PRO A 1 289 ? -32.462 -14.926 32.408 1.00 50.48 281 PRO A C 1
ATOM 1993 O O . PRO A 1 289 ? -31.828 -14.277 33.248 1.00 53.22 281 PRO A O 1
ATOM 1995 N N . SER B 1 12 ? 11.930 -27.055 46.860 1.00 48.68 4 SER B N 1
ATOM 1996 C CA . SER B 1 12 ? 11.731 -25.925 47.812 1.00 47.59 4 SER B CA 1
ATOM 1997 C C . SER B 1 12 ? 12.415 -26.056 49.194 1.00 49.16 4 SER B C 1
ATOM 1998 O O . SER B 1 12 ? 11.847 -26.592 50.152 1.00 49.99 4 SER B O 1
ATOM 2000 N N . ASP B 1 13 ? 13.659 -25.572 49.251 1.00 49.14 5 ASP B N 1
ATOM 2001 C CA . ASP B 1 13 ? 14.154 -24.817 50.406 1.00 43.41 5 ASP B CA 1
ATOM 2002 C C . ASP B 1 13 ? 13.515 -23.417 50.262 1.00 37.66 5 ASP B C 1
ATOM 2003 O O . ASP B 1 13 ? 13.480 -22.630 51.203 1.00 34.17 5 ASP B O 1
ATOM 2005 N N . LEU B 1 14 ? 13.038 -23.131 49.045 1.00 33.48 6 LEU B N 1
ATOM 2006 C CA . LEU B 1 14 ? 12.158 -22.007 48.756 1.00 32.16 6 LEU B CA 1
ATOM 2007 C C . LEU B 1 14 ? 10.931 -21.948 49.698 1.00 28.80 6 LEU B C 1
ATOM 2008 O O . LEU B 1 14 ? 10.571 -20.887 50.201 1.00 25.12 6 LEU B O 1
ATOM 2013 N N . GLN B 1 15 ? 10.306 -23.091 49.941 1.00 24.27 7 GLN B N 1
ATOM 2014 C CA . GLN B 1 15 ? 9.157 -23.106 50.831 1.00 24.16 7 GLN B CA 1
ATOM 2015 C C . GLN B 1 15 ? 9.521 -22.598 52.211 1.00 23.86 7 GLN B C 1
ATOM 2016 O O . GLN B 1 15 ? 8.763 -21.822 52.798 1.00 22.31 7 GLN B O 1
ATOM 2022 N N . ALA B 1 16 ? 10.668 -23.033 52.723 1.00 24.59 8 ALA B N 1
ATOM 2023 C CA . ALA B 1 16 ? 11.103 -22.586 54.031 1.00 25.15 8 ALA B CA 1
ATOM 2024 C C . ALA B 1 16 ? 11.387 -21.077 54.043 1.00 23.39 8 ALA B C 1
ATOM 2025 O O . ALA B 1 16 ? 11.072 -20.402 55.021 1.00 24.33 8 ALA B O 1
ATOM 2027 N N . ARG B 1 17 ? 11.943 -20.561 52.952 1.00 24.21 9 ARG B N 1
ATOM 2028 C CA . ARG B 1 17 ? 12.214 -19.114 52.818 1.00 23.13 9 ARG B CA 1
ATOM 2029 C C . ARG B 1 17 ? 10.883 -18.367 52.819 1.00 22.31 9 ARG B C 1
ATOM 2030 O O . ARG B 1 17 ? 10.735 -17.423 53.544 1.00 22.36 9 ARG B O 1
ATOM 2032 N N . HIS B 1 18 ? 9.922 -18.820 52.020 1.00 21.62 10 HIS B N 1
ATOM 2033 C CA . HIS B 1 18 ? 8.608 -18.185 51.991 1.00 22.26 10 HIS B CA 1
ATOM 2034 C C . HIS B 1 18 ? 7.905 -18.263 53.312 1.00 20.31 10 HIS B C 1
ATOM 2035 O O . HIS B 1 18 ? 7.213 -17.318 53.700 1.00 19.70 10 HIS B O 1
ATOM 2042 N N . ALA B 1 19 ? 8.146 -19.346 54.048 1.00 20.01 11 ALA B N 1
ATOM 2043 C CA . ALA B 1 19 ? 7.461 -19.550 55.335 1.00 20.31 11 ALA B CA 1
ATOM 2044 C C . ALA B 1 19 ? 7.925 -18.527 56.342 1.00 21.48 11 ALA B C 1
ATOM 2045 O O . ALA B 1 19 ? 7.131 -17.929 57.107 1.00 21.76 11 ALA B O 1
ATOM 2047 N N . GLU B 1 20 ? 9.220 -18.300 56.325 1.00 20.94 12 GLU B N 1
ATOM 2048 C CA . GLU B 1 20 ? 9.780 -17.309 57.225 1.00 24.12 12 GLU B CA 1
ATOM 2049 C C . GLU B 1 20 ? 9.414 -15.902 56.830 1.00 21.49 12 GLU B C 1
ATOM 2050 O O . GLU B 1 20 ? 9.123 -15.071 57.709 1.00 23.10 12 GLU B O 1
ATOM 2056 N N . ALA B 1 21 ? 9.481 -15.605 55.551 1.00 20.29 13 ALA B N 1
ATOM 2057 C CA . ALA B 1 21 ? 9.062 -14.289 55.086 1.00 19.89 13 ALA B CA 1
ATOM 2058 C C . ALA B 1 21 ? 7.587 -14.009 55.482 1.00 19.56 13 ALA B C 1
ATOM 2059 O O . ALA B 1 21 ? 7.209 -12.907 55.934 1.00 18.38 13 ALA B O 1
ATOM 2061 N N . PHE B 1 22 ? 6.747 -15.029 55.344 1.00 19.56 14 PHE B N 1
ATOM 2062 C CA . PHE B 1 22 ? 5.323 -14.884 55.640 1.00 16.94 14 PHE B CA 1
ATOM 2063 C C . PHE B 1 22 ? 5.102 -14.634 57.124 1.00 19.15 14 PHE B C 1
ATOM 2064 O O . PHE B 1 22 ? 4.335 -13.741 57.490 1.00 17.06 14 PHE B O 1
ATOM 2072 N N . ARG B 1 23 ? 5.757 -15.422 57.984 1.00 20.18 15 ARG B N 1
ATOM 2073 C CA . ARG B 1 23 ? 5.604 -15.248 59.425 1.00 23.39 15 ARG B CA 1
ATOM 2074 C C . ARG B 1 23 ? 6.052 -13.814 59.825 1.00 23.89 15 ARG B C 1
ATOM 2075 O O . ARG B 1 23 ? 5.375 -13.168 60.610 1.00 23.23 15 ARG B O 1
ATOM 2083 N N . ALA B 1 24 ? 7.172 -13.359 59.249 1.00 22.65 16 ALA B N 1
ATOM 2084 C CA . ALA B 1 24 ? 7.739 -12.030 59.496 1.00 24.30 16 ALA B CA 1
ATOM 2085 C C . ALA B 1 24 ? 6.811 -10.869 59.107 1.00 23.69 16 ALA B C 1
ATOM 2086 O O . ALA B 1 24 ? 6.857 -9.814 59.757 1.00 23.66 16 ALA B O 1
ATOM 2088 N N . LEU B 1 25 ? 6.012 -11.042 58.049 1.00 21.58 17 LEU B N 1
ATOM 2089 C CA . LEU B 1 25 ? 5.006 -10.025 57.669 1.00 19.83 17 LEU B CA 1
ATOM 2090 C C . LEU B 1 25 ? 4.111 -9.747 58.816 1.00 17.66 17 LEU B C 1
ATOM 2091 O O . LEU B 1 25 ? 3.673 -8.608 58.961 1.00 16.78 17 LEU B O 1
ATOM 2096 N N . HIS B 1 26 ? 3.862 -10.752 59.664 1.00 18.40 18 HIS B N 1
ATOM 2097 C CA . HIS B 1 26 ? 2.906 -10.587 60.752 1.00 17.96 18 HIS B CA 1
ATOM 2098 C C . HIS B 1 26 ? 3.458 -9.893 62.003 1.00 19.03 18 HIS B C 1
ATOM 2099 O O . HIS B 1 26 ? 2.684 -9.621 62.912 1.00 21.54 18 HIS B O 1
ATOM 2106 N N . THR B 1 27 ? 4.761 -9.728 62.072 1.00 20.90 19 THR B N 1
ATOM 2107 C CA . THR B 1 27 ? 5.401 -9.205 63.289 1.00 24.83 19 THR B CA 1
ATOM 2108 C C . THR B 1 27 ? 6.011 -7.834 63.059 1.00 25.80 19 THR B C 1
ATOM 2109 O O . THR B 1 27 ? 6.363 -7.154 64.013 1.00 26.69 19 THR B O 1
ATOM 2113 N N . ARG B 1 28 ? 6.079 -7.381 61.822 1.00 25.90 20 ARG B N 1
ATOM 2114 C CA . ARG B 1 28 ? 6.562 -6.027 61.597 1.00 25.17 20 ARG B CA 1
ATOM 2115 C C . ARG B 1 28 ? 5.430 -5.033 61.853 1.00 23.83 20 ARG B C 1
ATOM 2116 O O . ARG B 1 28 ? 4.219 -5.395 61.867 1.00 22.15 20 ARG B O 1
ATOM 2124 N N . PRO B 1 29 ? 5.798 -3.750 62.045 1.00 22.64 21 PRO B N 1
ATOM 2125 C CA . PRO B 1 29 ? 4.776 -2.779 62.336 1.00 21.96 21 PRO B CA 1
ATOM 2126 C C . PRO B 1 29 ? 3.761 -2.588 61.230 1.00 21.73 21 PRO B C 1
ATOM 2127 O O . PRO B 1 29 ? 4.078 -2.674 60.028 1.00 21.52 21 PRO B O 1
ATOM 2131 N N . GLY B 1 30 ? 2.542 -2.273 61.638 1.00 21.51 22 GLY B N 1
ATOM 2132 C CA . GLY B 1 30 ? 1.534 -1.903 60.680 1.00 22.46 22 GLY B CA 1
ATOM 2133 C C . GLY B 1 30 ? 0.701 -3.096 60.250 1.00 22.40 22 GLY B C 1
ATOM 2134 O O . GLY B 1 30 ? 0.837 -4.185 60.816 1.00 24.16 22 GLY B O 1
ATOM 2135 N N . ALA B 1 31 ? -0.230 -2.872 59.319 1.00 19.29 23 ALA B N 1
ATOM 2136 C CA . ALA B 1 31 ? -1.011 -3.984 58.730 1.00 17.45 23 ALA B CA 1
ATOM 2137 C C . ALA B 1 31 ? -0.578 -4.179 57.278 1.00 17.21 23 ALA B C 1
ATOM 2138 O O . ALA B 1 31 ? -0.131 -3.252 56.633 1.00 16.14 23 ALA B O 1
ATOM 2140 N N . PHE B 1 32 ? -0.743 -5.392 56.763 1.00 15.87 24 PHE B N 1
ATOM 2141 C CA . PHE B 1 32 ? -0.456 -5.647 55.338 1.00 16.07 24 PHE B CA 1
ATOM 2142 C C . PHE B 1 32 ? -1.646 -6.263 54.661 1.00 15.60 24 PHE B C 1
ATOM 2143 O O . PHE B 1 32 ? -2.453 -6.894 55.287 1.00 15.81 24 PHE B O 1
ATOM 2151 N N . ILE B 1 33 ? -1.717 -6.114 53.353 1.00 15.12 25 ILE B N 1
ATOM 2152 C CA . ILE B 1 33 ? -2.834 -6.659 52.601 1.00 15.47 25 ILE B CA 1
ATOM 2153 C C . ILE B 1 33 ? -2.336 -7.983 52.004 1.00 15.60 25 ILE B C 1
ATOM 2154 O O . ILE B 1 33 ? -1.233 -8.053 51.473 1.00 15.80 25 ILE B O 1
ATOM 2159 N N . ILE B 1 34 ? -3.165 -8.999 52.124 1.00 13.80 26 ILE B N 1
ATOM 2160 C CA . ILE B 1 34 ? -2.954 -10.274 51.491 1.00 14.20 26 ILE B CA 1
ATOM 2161 C C . ILE B 1 34 ? -4.080 -10.456 50.462 1.00 13.76 26 ILE B C 1
ATOM 2162 O O . ILE B 1 34 ? -5.249 -10.734 50.801 1.00 15.41 26 ILE B O 1
ATOM 2167 N N . PRO B 1 35 ? -3.756 -10.193 49.178 1.00 13.80 27 PRO B N 1
ATOM 2168 C CA . PRO B 1 35 ? -4.826 -10.249 48.184 1.00 13.26 27 PRO B CA 1
ATOM 2169 C C . PRO B 1 35 ? -5.087 -11.654 47.719 1.00 13.13 27 PRO B C 1
ATOM 2170 O O . PRO B 1 35 ? -4.266 -12.570 47.957 1.00 12.59 27 PRO B O 1
ATOM 2174 N N . ASN B 1 36 ? -6.215 -11.831 47.035 1.00 13.54 28 ASN B N 1
ATOM 2175 C CA . ASN B 1 36 ? -6.760 -13.136 46.710 1.00 14.60 28 ASN B CA 1
ATOM 2176 C C . ASN B 1 36 ? -6.951 -13.351 45.170 1.00 14.56 28 ASN B C 1
ATOM 2177 O O . ASN B 1 36 ? -8.013 -13.123 44.647 1.00 15.17 28 ASN B O 1
ATOM 2182 N N . PRO B 1 37 ? -5.921 -13.795 44.488 1.00 15.69 29 PRO B N 1
ATOM 2183 C CA . PRO B 1 37 ? -6.071 -14.289 43.124 1.00 15.81 29 PRO B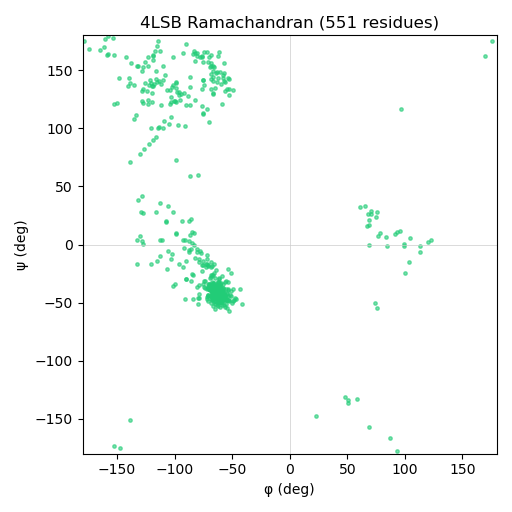 CA 1
ATOM 2184 C C . PRO B 1 37 ? -6.809 -15.598 43.080 1.00 16.52 29 PRO B C 1
ATOM 2185 O O . PRO B 1 37 ? -6.949 -16.248 44.118 1.00 16.62 29 PRO B O 1
ATOM 2189 N N . TRP B 1 38 ? -7.341 -15.957 41.893 1.00 17.13 30 TRP B N 1
ATOM 2190 C CA . TRP B 1 38 ? -8.101 -17.187 41.687 1.00 16.35 30 TRP B CA 1
ATOM 2191 C C . TRP B 1 38 ? -7.593 -18.013 40.492 1.00 16.86 30 TRP B C 1
ATOM 2192 O O . TRP B 1 38 ? -8.152 -19.057 40.191 1.00 16.45 30 TRP B O 1
ATOM 2203 N N . ASP B 1 39 ? -6.527 -17.553 39.847 1.00 16.43 31 ASP B N 1
ATOM 2204 C CA . ASP B 1 39 ? -5.876 -18.306 38.808 1.00 16.58 31 ASP B CA 1
ATOM 2205 C C . ASP B 1 39 ? -4.396 -17.909 38.697 1.00 16.11 31 ASP B C 1
ATOM 2206 O O . ASP B 1 39 ? -3.906 -17.011 39.415 1.00 16.57 31 ASP B O 1
ATOM 2211 N N . ALA B 1 40 ? -3.682 -18.559 37.804 1.00 16.51 32 ALA B N 1
ATOM 2212 C CA . ALA B 1 40 ? -2.246 -18.297 37.678 1.00 16.00 32 ALA B CA 1
ATOM 2213 C C . ALA B 1 40 ? -1.953 -16.865 37.251 1.00 15.94 32 ALA B C 1
ATOM 2214 O O . ALA B 1 40 ? -0.979 -16.266 37.741 1.00 15.31 32 ALA B O 1
ATOM 2216 N N . GLY B 1 41 ? -2.799 -16.346 36.358 1.00 15.75 33 GLY B N 1
ATOM 2217 C CA . GLY B 1 41 ? -2.664 -15.017 35.782 1.00 15.90 33 GLY B CA 1
ATOM 2218 C C . GLY B 1 41 ? -2.728 -13.934 36.834 1.00 16.49 33 GLY B C 1
ATOM 2219 O O . GLY B 1 41 ? -1.864 -13.066 36.927 1.00 16.73 33 GLY B O 1
ATOM 2220 N N . THR B 1 42 ? -3.748 -14.045 37.647 1.00 16.40 34 THR B N 1
ATOM 2221 C CA . THR B 1 42 ? -3.970 -13.082 38.687 1.00 16.26 34 THR B CA 1
ATOM 2222 C C . THR B 1 42 ? -2.897 -13.172 39.751 1.00 14.70 34 THR B C 1
ATOM 2223 O O . THR B 1 42 ? -2.510 -12.162 40.280 1.00 14.94 34 THR B O 1
ATOM 2227 N N . ALA B 1 43 ? -2.413 -14.367 40.041 1.00 14.25 35 ALA B N 1
ATOM 2228 C CA . ALA B 1 43 ? -1.355 -14.543 40.971 1.00 14.12 35 ALA B CA 1
ATOM 2229 C C . ALA B 1 43 ? -0.111 -13.842 40.506 1.00 14.13 35 ALA B C 1
ATOM 2230 O O . ALA B 1 43 ? 0.495 -13.085 41.270 1.00 14.89 35 ALA B O 1
ATOM 2232 N N . ARG B 1 44 ? 0.263 -14.061 39.239 1.00 15.06 36 ARG B N 1
ATOM 2233 C CA . ARG B 1 44 ? 1.355 -13.344 38.607 1.00 14.99 36 ARG B CA 1
ATOM 2234 C C . ARG B 1 44 ? 1.248 -11.818 38.703 1.00 15.41 36 ARG B C 1
ATOM 2235 O O . ARG B 1 44 ? 2.239 -11.150 39.127 1.00 15.56 36 ARG B O 1
ATOM 2243 N N . LEU B 1 45 ? 0.056 -11.302 38.386 1.00 15.77 37 LEU B N 1
ATOM 2244 C CA . LEU B 1 45 ? -0.152 -9.866 38.344 1.00 15.91 37 LEU B CA 1
ATOM 2245 C C . LEU B 1 45 ? -0.056 -9.265 39.731 1.00 16.55 37 LEU B C 1
ATOM 2246 O O . LEU B 1 45 ? 0.498 -8.196 39.915 1.00 16.68 37 LEU B O 1
ATOM 2251 N N . LEU B 1 46 ? -0.581 -9.952 40.738 1.00 15.92 38 LEU B N 1
ATOM 2252 C CA . LEU B 1 46 ? -0.401 -9.444 42.105 1.00 15.89 38 LEU B CA 1
ATOM 2253 C C . LEU B 1 46 ? 1.056 -9.420 42.572 1.00 16.94 38 LEU B C 1
ATOM 2254 O O . LEU B 1 46 ? 1.463 -8.509 43.300 1.00 16.97 38 LEU B O 1
ATOM 2259 N N . ALA B 1 47 ? 1.867 -10.393 42.181 1.00 17.10 39 ALA B N 1
ATOM 2260 C CA . ALA B 1 47 ? 3.279 -10.334 42.534 1.00 18.16 39 ALA B CA 1
ATOM 2261 C C . ALA B 1 47 ? 3.955 -9.147 41.840 1.00 18.82 39 ALA B C 1
ATOM 2262 O O . ALA B 1 47 ? 4.722 -8.398 42.429 1.00 17.27 39 ALA B O 1
ATOM 2264 N N . MET B 1 48 ? 3.654 -9.005 40.571 1.00 18.90 40 MET B N 1
ATOM 2265 C CA . MET B 1 48 ? 4.198 -7.912 39.789 1.00 19.45 40 MET B CA 1
ATOM 2266 C C . MET B 1 48 ? 3.759 -6.572 40.363 1.00 18.21 40 MET B C 1
ATOM 2267 O O . MET B 1 48 ? 4.528 -5.620 40.286 1.00 21.76 40 MET B O 1
ATOM 2272 N N . ALA B 1 49 ? 2.563 -6.500 40.939 1.00 18.52 41 ALA B N 1
ATOM 2273 C CA . ALA B 1 49 ? 2.064 -5.286 41.616 1.00 19.02 41 ALA B CA 1
ATOM 2274 C C . ALA B 1 49 ? 2.823 -4.933 42.935 1.00 19.90 41 ALA B C 1
ATOM 2275 O O . ALA B 1 49 ? 2.653 -3.847 43.499 1.00 22.33 41 ALA B O 1
ATOM 2277 N N . GLY B 1 50 ? 3.581 -5.865 43.463 1.00 18.98 42 GLY B N 1
ATOM 2278 C CA . GLY B 1 50 ? 4.312 -5.611 44.692 1.00 18.97 42 GLY B CA 1
ATOM 2279 C C . GLY B 1 50 ? 3.757 -6.234 45.951 1.00 18.27 42 GLY B C 1
ATOM 2280 O O . GLY B 1 50 ? 4.305 -6.012 47.014 1.00 19.15 42 GLY B O 1
ATOM 2281 N N . PHE B 1 51 ? 2.718 -7.065 45.851 1.00 17.97 43 PHE B N 1
ATOM 2282 C CA . PHE B 1 51 ? 2.194 -7.730 47.066 1.00 18.50 43 PHE B CA 1
ATOM 2283 C C . PHE B 1 51 ? 3.220 -8.744 47.548 1.00 19.57 43 PHE B C 1
ATOM 2284 O O . PHE B 1 51 ? 4.092 -9.201 46.756 1.00 20.29 43 PHE B O 1
ATOM 2292 N N . GLU B 1 52 ? 3.196 -9.003 48.857 1.00 18.63 44 GLU B N 1
ATOM 2293 C CA . GLU B 1 52 ? 4.235 -9.837 49.488 1.00 18.53 44 GLU B CA 1
ATOM 2294 C C . GLU B 1 52 ? 3.771 -11.247 49.862 1.00 17.26 44 GLU B C 1
ATOM 2295 O O . GLU B 1 52 ? 4.581 -12.076 50.290 1.00 18.58 44 GLU B O 1
ATOM 2301 N N . ALA B 1 53 ? 2.491 -11.499 49.685 1.00 16.87 45 ALA B N 1
ATOM 2302 C CA . ALA B 1 53 ? 1.905 -12.805 49.947 1.00 16.32 45 ALA B CA 1
ATOM 2303 C C . ALA B 1 53 ? 0.638 -12.871 49.185 1.00 16.91 45 ALA B C 1
ATOM 2304 O O . ALA B 1 53 ? 0.100 -11.828 48.800 1.00 17.17 45 ALA B O 1
ATOM 2306 N N . LEU B 1 54 ? 0.121 -14.064 48.997 1.00 15.91 46 LEU B N 1
ATOM 2307 C CA . LEU B 1 54 ? -1.202 -14.262 48.347 1.00 16.04 46 LEU B CA 1
ATOM 2308 C C . LEU B 1 54 ? -2.034 -15.216 49.200 1.00 16.05 46 LEU B C 1
ATOM 2309 O O . LEU B 1 54 ? -1.478 -16.061 49.896 1.00 16.02 46 LEU B O 1
ATOM 2314 N N . ALA B 1 55 ? -3.367 -15.099 49.114 1.00 16.00 47 ALA B N 1
ATOM 2315 C CA . ALA B 1 55 ? -4.263 -16.020 49.740 1.00 16.49 47 ALA B CA 1
ATOM 2316 C C . ALA B 1 55 ? -5.226 -16.570 48.702 1.00 17.06 47 ALA B C 1
ATOM 2317 O O . ALA B 1 55 ? -5.794 -15.841 47.855 1.00 17.60 47 ALA B O 1
ATOM 2319 N N . THR B 1 56 ? -5.491 -17.856 48.780 1.00 17.37 48 THR B N 1
ATOM 2320 C CA . THR B 1 56 ? -6.467 -18.434 47.861 1.00 17.44 48 THR B CA 1
ATOM 2321 C C . THR B 1 56 ? -7.848 -18.041 48.354 1.00 17.67 48 THR B C 1
ATOM 2322 O O . THR B 1 56 ? -8.005 -17.518 49.487 1.00 18.99 48 THR B O 1
ATOM 2326 N N . THR B 1 57 ? -8.829 -18.155 47.470 1.00 17.08 49 THR B N 1
ATOM 2327 C CA . THR B 1 57 ? -10.213 -17.790 47.758 1.00 17.05 49 THR B CA 1
ATOM 2328 C C . THR B 1 57 ? -11.070 -18.923 47.206 1.00 17.40 49 THR B C 1
ATOM 2329 O O . THR B 1 57 ? -11.139 -19.140 46.011 1.00 16.34 49 THR B O 1
ATOM 2333 N N . SER B 1 58 ? -11.636 -19.704 48.105 1.00 17.82 50 SER B N 1
ATOM 2334 C CA . SER B 1 58 ? -12.563 -20.756 47.708 1.00 20.98 50 SER B CA 1
ATOM 2335 C C . SER B 1 58 ? -13.729 -20.158 46.870 1.00 19.38 50 SER B C 1
ATOM 2336 O O . SER B 1 58 ? -14.234 -20.803 45.952 1.00 21.09 50 SER B O 1
ATOM 2339 N N . ALA B 1 59 ? -14.133 -18.927 47.146 1.00 20.30 51 ALA B N 1
ATOM 2340 C CA . ALA B 1 59 ? -15.209 -18.284 46.397 1.00 20.40 51 ALA B CA 1
ATOM 2341 C C . ALA B 1 59 ? -14.816 -17.892 44.979 1.00 21.99 51 ALA B C 1
ATOM 2342 O O . ALA B 1 59 ? -15.582 -18.147 44.026 1.00 20.27 51 ALA B O 1
ATOM 2344 N N . GLY B 1 60 ? -13.645 -17.251 44.852 1.00 20.28 52 GLY B N 1
ATOM 2345 C CA . GLY B 1 60 ? -13.118 -16.848 43.530 1.00 20.11 52 GLY B CA 1
ATOM 2346 C C . GLY B 1 60 ? -12.874 -18.043 42.646 1.00 19.79 52 GLY B C 1
ATOM 2347 O O . GLY B 1 60 ? -13.201 -18.068 41.434 1.00 18.68 52 GLY B O 1
ATOM 2348 N N . TYR B 1 61 ? -12.336 -19.093 43.266 1.00 19.49 53 TYR B N 1
ATOM 2349 C CA . TYR B 1 61 ? -12.083 -20.320 42.560 1.00 20.62 53 TYR B CA 1
ATOM 2350 C C . TYR B 1 61 ? -13.360 -20.920 42.025 1.00 20.55 53 TYR B C 1
ATOM 2351 O O . TYR B 1 61 ? -13.401 -21.320 40.871 1.00 20.04 53 TYR B O 1
ATOM 2360 N N . ALA B 1 62 ? -14.380 -20.983 42.876 1.00 20.54 54 ALA B N 1
ATOM 2361 C CA . ALA B 1 62 ? -15.670 -21.507 42.508 1.00 20.27 54 ALA B CA 1
ATOM 2362 C C . ALA B 1 62 ? -16.265 -20.717 41.372 1.00 20.18 54 ALA B C 1
ATOM 2363 O O . ALA B 1 62 ? -16.700 -21.332 40.417 1.00 19.70 54 ALA B O 1
ATOM 2365 N N . PHE B 1 63 ? -16.299 -19.380 41.465 1.00 19.64 55 PHE B N 1
ATOM 2366 C CA . PHE B 1 63 ? -16.856 -18.560 40.396 1.00 19.21 55 PHE B CA 1
ATOM 2367 C C . PHE B 1 63 ? -16.176 -18.843 39.053 1.00 18.92 55 PHE B C 1
ATOM 2368 O O . PHE B 1 63 ? -16.874 -18.921 38.019 1.00 19.19 55 PHE B O 1
ATOM 2376 N N . SER B 1 64 ? -14.870 -19.074 39.063 1.00 19.46 56 SER B N 1
ATOM 2377 C CA . SER B 1 64 ? -14.163 -19.402 37.813 1.00 20.23 56 SER B CA 1
ATOM 2378 C C . SER B 1 64 ? -14.679 -20.693 37.209 1.00 20.82 56 SER B C 1
ATOM 2379 O O . SER B 1 64 ? -14.686 -20.863 35.990 1.00 18.94 56 SER B O 1
ATOM 2382 N N . LYS B 1 65 ? -15.096 -21.627 38.067 1.00 20.11 57 LYS B N 1
ATOM 2383 C CA . LYS B 1 65 ? -15.633 -22.892 37.602 1.00 22.36 57 LYS B CA 1
ATOM 2384 C C . LYS B 1 65 ? -17.150 -22.859 37.329 1.00 21.21 57 LYS B C 1
ATOM 2385 O O . LYS B 1 65 ? -17.709 -23.894 37.038 1.00 21.83 57 LYS B O 1
ATOM 2391 N N . GLY B 1 66 ? -17.780 -21.699 37.474 1.00 20.24 58 GLY B N 1
ATOM 2392 C CA . GLY B 1 66 ? -19.204 -21.545 37.231 1.00 21.76 58 GLY B CA 1
ATOM 2393 C C . GLY B 1 66 ? -20.051 -22.129 38.367 1.00 23.56 58 GLY B C 1
ATOM 2394 O O . GLY B 1 66 ? -21.187 -22.536 38.134 1.00 24.24 58 GLY B O 1
ATOM 2395 N N . GLN B 1 67 ? -19.500 -22.155 39.576 1.00 22.53 59 GLN B N 1
ATOM 2396 C CA . GLN B 1 67 ? -20.179 -22.766 40.728 1.00 24.33 59 GLN B CA 1
ATOM 2397 C C . GLN B 1 67 ? -20.332 -21.775 41.840 1.00 24.21 59 GLN B C 1
ATOM 2398 O O . GLN B 1 67 ? -19.531 -20.825 41.948 1.00 22.56 59 GLN B O 1
ATOM 2404 N N . PRO B 1 68 ? -21.353 -21.973 42.688 1.00 25.45 60 PRO B N 1
ATOM 2405 C CA . PRO B 1 68 ? -21.447 -21.074 43.799 1.00 26.58 60 PRO B CA 1
ATOM 2406 C C . PRO B 1 68 ? -20.410 -21.454 44.833 1.00 25.50 60 PRO B C 1
ATOM 2407 O O . PRO B 1 68 ? -19.855 -22.532 44.785 1.00 26.83 60 PRO B O 1
ATOM 2411 N N . ASP B 1 69 ? -20.096 -20.529 45.723 1.00 27.78 61 ASP B N 1
ATOM 2412 C CA . ASP B 1 69 ? -19.094 -20.776 46.736 1.00 32.18 61 ASP B CA 1
ATOM 2413 C C . ASP B 1 69 ? -19.474 -22.037 47.566 1.00 36.22 61 ASP B C 1
ATOM 2414 O O . ASP B 1 69 ? -20.628 -22.221 47.916 1.00 42.94 61 ASP B O 1
ATOM 2419 N N . ASN B 1 70 ? -18.505 -22.925 47.742 1.00 42.50 62 ASN B N 1
ATOM 2420 C CA . ASN B 1 70 ? -18.559 -24.146 48.580 1.00 47.86 62 ASN B CA 1
ATOM 2421 C C . ASN B 1 70 ? -18.902 -25.406 47.804 1.00 47.82 62 ASN B C 1
ATOM 2422 O O . ASN B 1 70 ? -18.854 -26.495 48.378 1.00 47.47 62 ASN B O 1
ATOM 2424 N N . ILE B 1 72 ? -16.107 -27.039 48.268 1.00 43.75 64 ILE B N 1
ATOM 2425 C CA . ILE B 1 72 ? -15.041 -27.359 47.285 1.00 43.79 64 ILE B CA 1
ATOM 2426 C C . ILE B 1 72 ? -14.357 -28.676 47.608 1.00 39.91 64 ILE B C 1
ATOM 2427 O O . ILE B 1 72 ? -14.192 -29.008 48.782 1.00 43.19 64 ILE B O 1
ATOM 2429 N N . ASP B 1 73 ? -13.995 -29.434 46.577 1.00 34.89 65 ASP B N 1
ATOM 2430 C CA . ASP B 1 73 ? -13.270 -30.703 46.715 1.00 35.13 65 ASP B CA 1
ATOM 2431 C C . ASP B 1 73 ? -11.846 -30.435 47.275 1.00 29.46 65 ASP B C 1
ATOM 2432 O O . ASP B 1 73 ? -11.110 -29.573 46.752 1.00 26.94 65 ASP B O 1
ATOM 2437 N N . ARG B 1 74 ? -11.443 -31.163 48.315 1.00 26.29 66 ARG B N 1
ATOM 2438 C CA . ARG B 1 74 ? -10.065 -31.013 48.820 1.00 26.06 66 ARG B CA 1
ATOM 2439 C C . ARG B 1 74 ? -9.006 -31.222 47.718 1.00 25.76 66 ARG B C 1
ATOM 2440 O O . ARG B 1 74 ? -8.026 -30.457 47.623 1.00 23.66 66 ARG B O 1
ATOM 2448 N N . ASP B 1 75 ? -9.178 -32.231 46.869 1.00 26.19 67 ASP B N 1
ATOM 2449 C CA . ASP B 1 75 ? -8.100 -32.529 45.916 1.00 28.05 67 ASP B CA 1
ATOM 2450 C C . ASP B 1 75 ? -7.979 -31.380 44.898 1.00 25.84 67 ASP B C 1
ATOM 2451 O O . ASP B 1 75 ? -6.885 -31.006 44.477 1.00 23.13 67 ASP B O 1
ATOM 2456 N N . ALA B 1 76 ? -9.136 -30.847 44.515 1.00 27.13 68 ALA B N 1
ATOM 2457 C CA . ALA B 1 76 ? -9.250 -29.726 43.596 1.00 26.30 68 ALA B CA 1
ATOM 2458 C C . ALA B 1 76 ? -8.521 -28.525 44.213 1.00 23.83 68 ALA B C 1
ATOM 2459 O O . ALA B 1 76 ? -7.690 -27.877 43.565 1.00 23.02 68 ALA B O 1
ATOM 2461 N N . MET B 1 77 ? -8.759 -28.292 45.491 1.00 23.95 69 MET B N 1
ATOM 2462 C CA . MET B 1 77 ? -8.076 -27.173 46.193 1.00 24.95 69 MET B CA 1
ATOM 2463 C C . MET B 1 77 ? -6.559 -27.385 46.291 1.00 23.02 69 MET B C 1
ATOM 2464 O O . MET B 1 77 ? -5.767 -26.468 46.112 1.00 18.86 69 MET B O 1
ATOM 2469 N N . LEU B 1 78 ? -6.153 -28.610 46.561 1.00 21.71 70 LEU B N 1
ATOM 2470 C CA . LEU B 1 78 ? -4.725 -28.893 46.661 1.00 21.35 70 LEU B CA 1
ATOM 2471 C C . LEU B 1 78 ? -4.010 -28.629 45.337 1.00 19.90 70 LEU B C 1
ATOM 2472 O O . LEU B 1 78 ? -2.913 -28.073 45.314 1.00 19.56 70 LEU B O 1
ATOM 2477 N N . ASP B 1 79 ? -4.613 -29.054 44.224 1.00 20.82 71 ASP B N 1
ATOM 2478 C CA . ASP B 1 79 ? -4.089 -28.728 42.917 1.00 21.17 71 ASP B CA 1
ATOM 2479 C C . ASP B 1 79 ? -4.005 -27.206 42.712 1.00 20.83 71 ASP B C 1
ATOM 2480 O O . ASP B 1 79 ? -3.002 -26.712 42.168 1.00 20.08 71 ASP B O 1
ATOM 2485 N N . HIS B 1 80 ? -5.059 -26.510 43.140 1.00 19.48 72 HIS B N 1
ATOM 2486 C CA . HIS B 1 80 ? -5.192 -25.043 42.986 1.00 19.87 72 HIS B CA 1
ATOM 2487 C C . HIS B 1 80 ? -4.094 -24.347 43.798 1.00 18.96 72 HIS B C 1
ATOM 2488 O O . HIS B 1 80 ? -3.390 -23.455 43.306 1.00 19.63 72 HIS B O 1
ATOM 2495 N N . ILE B 1 81 ? -3.905 -24.780 45.025 1.00 17.79 73 ILE B N 1
ATOM 2496 C CA . ILE B 1 81 ? -2.821 -24.225 45.837 1.00 17.29 73 ILE B CA 1
ATOM 2497 C C . ILE B 1 81 ? -1.499 -24.371 45.111 1.00 17.76 73 ILE B C 1
ATOM 2498 O O . ILE B 1 81 ? -0.734 -23.400 44.983 1.00 17.72 73 ILE B O 1
ATOM 2503 N N . ALA B 1 82 ? -1.185 -25.582 44.635 1.00 18.21 74 ALA B N 1
ATOM 2504 C CA . ALA B 1 82 ? 0.075 -25.788 43.914 1.00 19.28 74 ALA B CA 1
ATOM 2505 C C . ALA B 1 82 ? 0.212 -24.871 42.669 1.00 18.68 74 ALA B C 1
ATOM 2506 O O . ALA B 1 82 ? 1.339 -24.417 42.327 1.00 18.28 74 ALA B O 1
ATOM 2508 N N . ASP B 1 83 ? -0.895 -24.653 41.985 1.00 20.24 75 ASP B N 1
ATOM 2509 C CA . ASP B 1 83 ? -0.882 -23.803 40.786 1.00 21.36 75 ASP B CA 1
ATOM 2510 C C . ASP B 1 83 ? -0.510 -22.382 41.185 1.00 19.36 75 ASP B C 1
ATOM 2511 O O . ASP B 1 83 ? 0.227 -21.744 40.490 1.00 18.12 75 ASP B O 1
ATOM 2516 N N . LEU B 1 84 ? -1.115 -21.874 42.262 1.00 18.53 76 LEU B N 1
ATOM 2517 C CA . LEU B 1 84 ? -0.860 -20.489 42.635 1.00 18.91 76 LEU B CA 1
ATOM 2518 C C . LEU B 1 84 ? 0.555 -20.264 43.289 1.00 17.07 76 LEU B C 1
ATOM 2519 O O . LEU B 1 84 ? 1.138 -19.209 43.172 1.00 16.60 76 LEU B O 1
ATOM 2524 N N . VAL B 1 85 ? 1.056 -21.269 4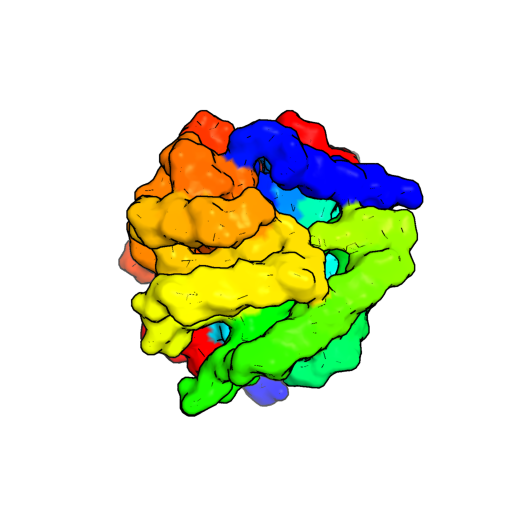3.989 1.00 16.34 77 VAL B N 1
ATOM 2525 C CA . VAL B 1 85 ? 2.415 -21.284 44.506 1.00 17.43 77 VAL B CA 1
ATOM 2526 C C . VAL B 1 85 ? 3.398 -21.172 43.343 1.00 17.99 77 VAL B C 1
ATOM 2527 O O . VAL B 1 85 ? 4.294 -20.330 43.391 1.00 18.03 77 VAL B O 1
ATOM 2531 N N . ALA B 1 86 ? 3.209 -22.001 42.312 1.00 18.69 78 ALA B N 1
ATOM 2532 C CA . ALA B 1 86 ? 4.134 -22.016 41.180 1.00 19.12 78 ALA B CA 1
ATOM 2533 C C . ALA B 1 86 ? 4.083 -20.697 40.436 1.00 19.30 78 ALA B C 1
ATOM 2534 O O . ALA B 1 86 ? 5.114 -20.168 40.028 1.00 20.15 78 ALA B O 1
ATOM 2536 N N . ALA B 1 87 ? 2.885 -20.223 40.186 1.00 18.63 79 ALA B N 1
ATOM 2537 C CA . ALA B 1 87 ? 2.704 -19.004 39.370 1.00 20.13 79 ALA B CA 1
ATOM 2538 C C . ALA B 1 87 ? 3.139 -17.699 40.045 1.00 19.08 79 ALA B C 1
ATOM 2539 O O . ALA B 1 87 ? 3.756 -16.794 39.408 1.00 17.99 79 ALA B O 1
ATOM 2541 N N . GLY B 1 88 ? 2.756 -17.568 41.319 1.00 19.26 80 GLY B N 1
ATOM 2542 C CA . GLY B 1 88 ? 3.008 -16.333 42.062 1.00 18.23 80 GLY B CA 1
ATOM 2543 C C . GLY B 1 88 ? 4.447 -16.109 42.501 1.00 18.08 80 GLY B C 1
ATOM 2544 O O . GLY B 1 88 ? 4.895 -14.991 42.501 1.00 19.17 80 GLY B O 1
ATOM 2545 N N . GLY B 1 89 ? 5.160 -17.159 42.873 1.00 18.66 81 GLY B N 1
ATOM 2546 C CA . GLY B 1 89 ? 6.550 -17.045 43.466 1.00 18.45 81 GLY B CA 1
ATOM 2547 C C . GLY B 1 89 ? 6.553 -16.392 44.839 1.00 18.09 81 GLY B C 1
ATOM 2548 O O . GLY B 1 89 ? 7.607 -16.006 45.359 1.00 19.88 81 GLY B O 1
ATOM 2549 N N . LEU B 1 90 ? 5.376 -16.319 45.462 1.00 17.46 82 LEU B N 1
ATOM 2550 C CA . LEU B 1 90 ? 5.202 -15.719 46.757 1.00 17.67 82 LEU B CA 1
ATOM 2551 C C . LEU B 1 90 ? 4.679 -16.731 47.780 1.00 17.00 82 LEU B C 1
ATOM 2552 O O . LEU B 1 90 ? 3.998 -17.685 47.420 1.00 16.87 82 LEU B O 1
ATOM 2557 N N . PRO B 1 91 ? 4.881 -16.456 49.074 1.00 16.91 83 PRO B N 1
ATOM 2558 C CA . PRO B 1 91 ? 4.135 -17.211 50.077 1.00 16.28 83 PRO B CA 1
ATOM 2559 C C . PRO B 1 91 ? 2.617 -17.224 49.882 1.00 15.63 83 PRO B C 1
ATOM 2560 O O . PRO B 1 91 ? 2.032 -16.188 49.564 1.00 14.80 83 PRO B O 1
ATOM 2564 N N . VAL B 1 92 ? 2.021 -18.401 50.007 1.00 13.89 84 VAL B N 1
ATOM 2565 C CA . VAL B 1 92 ? 0.584 -18.607 49.810 1.00 14.71 84 VAL B CA 1
ATOM 2566 C C . VAL B 1 92 ? -0.071 -19.146 51.075 1.00 14.90 84 VAL B C 1
ATOM 2567 O O . VAL B 1 92 ? 0.315 -20.186 51.605 1.00 14.88 84 VAL B O 1
ATOM 2571 N N . SER B 1 93 ? -1.058 -18.419 51.561 1.00 15.87 85 SER B N 1
ATOM 2572 C CA . SER B 1 93 ? -1.940 -18.872 52.605 1.00 15.85 85 SER B CA 1
ATOM 2573 C C . SER B 1 93 ? -3.169 -19.432 51.964 1.00 17.13 85 SER B C 1
ATOM 2574 O O . SER B 1 93 ? -3.872 -18.735 51.225 1.00 15.94 85 SER B O 1
ATOM 2577 N N . ALA B 1 94 ? -3.468 -20.678 52.290 1.00 17.07 86 ALA B N 1
ATOM 2578 C CA . ALA B 1 94 ? -4.562 -21.388 51.679 1.00 17.31 86 ALA B CA 1
ATOM 2579 C C . ALA B 1 94 ? -5.832 -21.350 52.478 1.00 17.43 86 ALA B C 1
ATOM 2580 O O . ALA B 1 94 ? -5.862 -21.666 53.643 1.00 18.58 86 ALA B O 1
ATOM 2582 N N . ASP B 1 95 ? -6.912 -21.030 51.807 1.00 18.14 87 ASP B N 1
ATOM 2583 C CA . ASP B 1 95 ? -8.241 -21.172 52.352 1.00 18.65 87 ASP B CA 1
ATOM 2584 C C . ASP B 1 95 ? -8.575 -22.672 52.309 1.00 19.78 87 ASP B C 1
ATOM 2585 O O . ASP B 1 95 ? -8.669 -23.225 51.228 1.00 19.38 87 ASP B O 1
ATOM 2590 N N . LEU B 1 96 ? -8.698 -23.293 53.487 1.00 19.42 88 LEU B N 1
ATOM 2591 C CA . LEU B 1 96 ? -8.902 -24.756 53.620 1.00 20.29 88 LEU B CA 1
ATOM 2592 C C . LEU B 1 96 ? -10.243 -25.035 54.244 1.00 21.51 88 LEU B C 1
ATOM 2593 O O . LEU B 1 96 ? -10.448 -26.062 54.913 1.00 23.09 88 LEU B O 1
ATOM 2598 N N . GLU B 1 97 ? -11.158 -24.100 54.013 1.00 22.83 89 GLU B N 1
ATOM 2599 C CA . GLU B 1 97 ? -12.565 -24.238 54.421 1.00 25.24 89 GLU B CA 1
ATOM 2600 C C . GLU B 1 97 ? -12.596 -24.695 55.887 1.00 24.76 89 GLU B C 1
ATOM 2601 O O . GLU B 1 97 ? -11.870 -24.154 56.726 1.00 21.08 89 GLU B O 1
ATOM 2607 N N . ASN B 1 98 ? -13.389 -25.730 56.185 1.00 25.26 90 ASN B N 1
ATOM 2608 C CA . ASN B 1 98 ? -13.453 -26.302 57.548 1.00 24.39 90 ASN B CA 1
ATOM 2609 C C . ASN B 1 98 ? -12.481 -27.488 57.737 1.00 24.09 90 ASN B C 1
ATOM 2610 O O . ASN B 1 98 ? -12.655 -28.301 58.659 1.00 22.11 90 ASN B O 1
ATOM 2615 N N . GLY B 1 99 ? -11.460 -27.586 56.869 1.00 24.58 91 GLY B N 1
ATOM 2616 C CA . GLY B 1 99 ? -10.532 -28.742 56.870 1.00 22.65 91 GLY B CA 1
ATOM 2617 C C . GLY B 1 99 ? -11.073 -29.945 56.074 1.00 24.37 91 GLY B C 1
ATOM 2618 O O . GLY B 1 99 ? -10.446 -31.011 56.078 1.00 24.17 91 GLY B O 1
ATOM 2619 N N . PHE B 1 100 ? -12.213 -29.756 55.387 1.00 24.62 92 PHE B N 1
ATOM 2620 C CA . PHE B 1 100 ? -12.831 -30.756 54.455 1.00 25.98 92 PHE B CA 1
ATOM 2621 C C . PHE B 1 100 ? -13.431 -31.984 55.162 1.00 28.19 92 PHE B C 1
ATOM 2622 O O . PHE B 1 100 ? -13.520 -33.094 54.616 1.00 29.39 92 PHE B O 1
ATOM 2630 N N . GLY B 1 101 ? -13.857 -31.765 56.392 1.00 28.22 93 GLY B N 1
ATOM 2631 C CA . GLY B 1 101 ? -14.357 -32.816 57.235 1.00 29.13 93 GLY B CA 1
ATOM 2632 C C . GLY B 1 101 ? -14.525 -32.289 58.644 1.00 30.26 93 GLY B C 1
ATOM 2633 O O . GLY B 1 101 ? -13.982 -31.235 59.023 1.00 31.92 93 GLY B O 1
ATOM 2634 N N . ASP B 1 102 ? -15.300 -33.017 59.420 1.00 30.72 94 ASP B N 1
ATOM 2635 C CA . ASP B 1 102 ? -15.556 -32.674 60.815 1.00 31.82 94 ASP B CA 1
ATOM 2636 C C . ASP B 1 102 ? -14.460 -33.083 61.776 1.00 29.15 94 ASP B C 1
ATOM 2637 O O . ASP B 1 102 ? -14.237 -32.395 62.752 1.00 28.02 94 ASP B O 1
ATOM 2642 N N . ALA B 1 103 ? -13.837 -34.239 61.538 1.00 28.72 95 ALA B N 1
ATOM 2643 C CA . ALA B 1 103 ? -12.947 -34.829 62.523 1.00 28.74 95 ALA B CA 1
ATOM 2644 C C . ALA B 1 103 ? -11.604 -34.094 62.569 1.00 27.18 95 ALA B C 1
ATOM 2645 O O . ALA B 1 103 ? -11.062 -33.717 61.521 1.00 27.39 95 ALA B O 1
ATOM 2647 N N . PRO B 1 104 ? -11.053 -33.930 63.774 1.00 26.27 96 PRO B N 1
ATOM 2648 C CA . PRO B 1 104 ? -9.738 -33.335 63.955 1.00 25.85 96 PRO B CA 1
ATOM 2649 C C . PRO B 1 104 ? -8.674 -33.976 63.089 1.00 26.40 96 PRO B C 1
ATOM 2650 O O . PRO B 1 104 ? -7.809 -33.286 62.591 1.00 24.47 96 PRO B O 1
ATOM 2654 N N . GLY B 1 105 ? -8.697 -35.300 62.946 1.00 26.84 97 GLY B N 1
ATOM 2655 C CA . GLY B 1 105 ? -7.694 -35.969 62.135 1.00 25.11 97 GLY B CA 1
ATOM 2656 C C . GLY B 1 105 ? -7.799 -35.591 60.672 1.00 24.56 97 GLY B C 1
ATOM 2657 O O . GLY B 1 105 ? -6.801 -35.571 59.935 1.00 23.68 97 GLY B O 1
ATOM 2658 N N . THR B 1 106 ? -9.001 -35.256 60.238 1.00 24.05 98 THR B N 1
ATOM 2659 C CA . THR B 1 106 ? -9.170 -34.845 58.896 1.00 25.09 98 THR B CA 1
ATOM 2660 C C . THR B 1 106 ? -8.540 -33.448 58.681 1.00 24.05 98 THR B C 1
ATOM 2661 O O . THR B 1 106 ? -7.845 -33.208 57.693 1.00 21.10 98 THR B O 1
ATOM 2665 N N . VAL B 1 107 ? -8.886 -32.547 59.579 1.00 23.44 99 VAL B N 1
ATOM 2666 C CA . VAL B 1 107 ? -8.284 -31.219 59.629 1.00 20.93 99 VAL B CA 1
ATOM 2667 C C . VAL B 1 107 ? -6.740 -31.319 59.615 1.00 21.66 99 VAL B C 1
ATOM 2668 O O . VAL B 1 107 ? -6.052 -30.683 58.784 1.00 20.41 99 VAL B O 1
ATOM 2672 N N . ALA B 1 108 ? -6.205 -32.162 60.504 1.00 21.19 100 ALA B N 1
ATOM 2673 C CA . ALA B 1 108 ? -4.755 -32.344 60.549 1.00 21.03 100 ALA B CA 1
ATOM 2674 C C . ALA B 1 108 ? -4.190 -32.828 59.207 1.00 22.32 100 ALA B C 1
ATOM 2675 O O . ALA B 1 108 ? -3.205 -32.298 58.729 1.00 20.85 100 ALA B O 1
ATOM 2677 N N . GLU B 1 109 ? -4.819 -33.824 58.601 1.00 23.47 101 GLU B N 1
ATOM 2678 C CA . GLU B 1 109 ? -4.373 -34.307 57.294 1.00 23.30 101 GLU B CA 1
ATOM 2679 C C . GLU B 1 109 ? -4.458 -33.199 56.243 1.00 21.73 101 GLU B C 1
ATOM 2680 O O . GLU B 1 109 ? -3.553 -33.015 55.445 1.00 19.26 101 GLU B O 1
ATOM 2686 N N . THR B 1 110 ? -5.541 -32.434 56.276 1.00 21.05 102 THR B N 1
ATOM 2687 C CA . THR B 1 110 ? -5.670 -31.311 55.348 1.00 20.75 102 THR B CA 1
ATOM 2688 C C . THR B 1 110 ? -4.495 -30.315 55.469 1.00 19.82 102 THR B C 1
ATOM 2689 O O . THR B 1 110 ? -3.924 -29.842 54.453 1.00 20.00 102 THR B O 1
ATOM 2693 N N . ILE B 1 111 ? -4.108 -29.989 56.698 1.00 18.92 103 ILE B N 1
ATOM 2694 C CA . ILE B 1 111 ? -2.947 -29.124 56.898 1.00 18.22 103 ILE B CA 1
ATOM 2695 C C . ILE B 1 111 ? -1.678 -29.738 56.280 1.00 18.05 103 ILE B C 1
ATOM 2696 O O . ILE B 1 111 ? -0.918 -29.068 55.578 1.00 17.48 103 ILE B O 1
ATOM 2701 N N . ARG B 1 112 ? -1.432 -31.016 56.516 1.00 17.91 104 ARG B N 1
ATOM 2702 C CA . ARG B 1 112 ? -0.224 -31.666 55.939 1.00 19.74 104 ARG B CA 1
ATOM 2703 C C . ARG B 1 112 ? -0.232 -31.636 54.438 1.00 18.26 104 ARG B C 1
ATOM 2704 O O . ARG B 1 112 ? 0.782 -31.380 53.817 1.00 17.59 104 ARG B O 1
ATOM 2712 N N . LEU B 1 113 ? -1.387 -31.954 53.860 1.00 17.97 105 LEU B N 1
ATOM 2713 C CA . LEU B 1 113 ? -1.539 -31.930 52.406 1.00 18.18 105 LEU B CA 1
ATOM 2714 C C . LEU B 1 113 ? -1.372 -30.526 51.809 1.00 17.37 105 LEU B C 1
ATOM 2715 O O . LEU B 1 113 ? -0.841 -30.358 50.717 1.00 16.78 105 LEU B O 1
ATOM 2720 N N . ALA B 1 114 ? -1.850 -29.521 52.521 1.00 17.39 106 ALA B N 1
ATOM 2721 C CA . ALA B 1 114 ? -1.775 -28.156 52.012 1.00 16.43 106 ALA B CA 1
ATOM 2722 C C . ALA B 1 114 ? -0.323 -27.740 52.018 1.00 15.77 106 ALA B C 1
ATOM 2723 O O . ALA B 1 114 ? 0.147 -27.131 51.084 1.00 16.19 106 ALA B O 1
ATOM 2725 N N . ALA B 1 115 ? 0.417 -28.135 53.050 1.00 16.64 107 ALA B N 1
ATOM 2726 C CA . ALA B 1 115 ? 1.843 -27.834 53.090 1.00 17.29 107 ALA B CA 1
ATOM 2727 C C . ALA B 1 115 ? 2.579 -28.554 51.970 1.00 19.51 107 ALA B C 1
ATOM 2728 O O . ALA B 1 115 ? 3.427 -27.969 51.289 1.00 19.05 107 ALA B O 1
ATOM 2730 N N . GLU B 1 116 ? 2.209 -29.818 51.737 1.00 21.49 108 GLU B N 1
ATOM 2731 C CA . GLU B 1 116 ? 2.839 -30.606 50.708 1.00 22.61 108 GLU B CA 1
ATOM 2732 C C . GLU B 1 116 ? 2.609 -29.918 49.359 1.00 21.17 108 GLU B C 1
ATOM 2733 O O . GLU B 1 116 ? 3.514 -29.870 48.531 1.00 19.21 108 GLU B O 1
ATOM 2739 N N . ALA B 1 117 ? 1.428 -29.316 49.167 1.00 19.02 109 ALA B N 1
ATOM 2740 C CA . ALA B 1 117 ? 1.127 -28.552 47.949 1.00 18.65 109 ALA B CA 1
ATOM 2741 C C . ALA B 1 117 ? 1.841 -27.232 47.828 1.00 18.80 109 ALA B C 1
ATOM 2742 O O . ALA B 1 117 ? 1.781 -26.584 46.772 1.00 19.12 109 ALA B O 1
ATOM 2744 N N . GLY B 1 118 ? 2.521 -26.801 48.895 1.00 18.01 110 GLY B N 1
ATOM 2745 C CA . GLY B 1 118 ? 3.383 -25.665 48.862 1.00 17.41 110 GLY B CA 1
ATOM 2746 C C . GLY B 1 118 ? 2.961 -24.453 49.662 1.00 16.05 110 GLY B C 1
ATOM 2747 O O . GLY B 1 118 ? 3.671 -23.447 49.719 1.00 15.10 110 GLY B O 1
ATOM 2748 N N . ALA B 1 119 ? 1.809 -24.543 50.305 1.00 15.09 111 ALA B N 1
ATOM 2749 C CA . ALA B 1 119 ? 1.349 -23.458 51.157 1.00 15.19 111 ALA B CA 1
ATOM 2750 C C . ALA B 1 119 ? 2.226 -23.325 52.411 1.00 15.71 111 ALA B C 1
ATOM 2751 O O . ALA B 1 119 ? 2.714 -24.303 52.965 1.00 15.53 111 ALA B O 1
ATOM 2753 N N . VAL B 1 120 ? 2.387 -22.090 52.862 1.00 15.41 112 VAL B N 1
ATOM 2754 C CA . VAL B 1 120 ? 3.090 -21.847 54.104 1.00 14.97 112 VAL B CA 1
ATOM 2755 C C . VAL B 1 120 ? 2.164 -21.345 55.184 1.00 14.16 112 VAL B C 1
ATOM 2756 O O . VAL B 1 120 ? 2.574 -20.986 56.279 1.00 14.08 112 VAL B O 1
ATOM 2760 N N . GLY B 1 121 ? 0.891 -21.280 54.882 1.00 13.89 113 GLY B N 1
ATOM 2761 C CA . GLY B 1 121 ? -0.100 -20.986 55.869 1.00 13.64 113 GLY B CA 1
ATOM 2762 C C . GLY B 1 121 ? -1.459 -21.423 55.364 1.00 13.98 113 GLY B C 1
ATOM 2763 O O . GLY B 1 121 ? -1.651 -21.765 54.184 1.00 13.43 113 GLY B O 1
ATOM 2764 N N . GLY B 1 122 ? -2.414 -21.399 56.244 1.00 15.26 114 GLY B N 1
ATOM 2765 C CA . GLY B 1 122 ? -3.814 -21.650 55.828 1.00 15.73 114 GLY B CA 1
ATOM 2766 C C . GLY B 1 122 ? -4.814 -21.454 56.940 1.00 16.01 114 GLY B C 1
ATOM 2767 O O . GLY B 1 122 ? -4.422 -21.356 58.090 1.00 18.10 114 GLY B O 1
ATOM 2768 N N . SER B 1 123 ? -6.105 -21.425 56.565 1.00 15.97 115 SER B N 1
ATOM 2769 C CA . SER B 1 123 ? -7.233 -21.182 57.450 1.00 16.04 115 SER B CA 1
ATOM 2770 C C . SER B 1 123 ? -8.128 -22.401 57.653 1.00 16.18 115 SER B C 1
ATOM 2771 O O . SER B 1 123 ? -8.478 -23.099 56.693 1.00 16.26 115 SER B O 1
ATOM 2774 N N . ILE B 1 124 ? -8.543 -22.596 58.886 1.00 17.17 116 ILE B N 1
ATOM 2775 C CA . ILE B 1 124 ? -9.521 -23.623 59.248 1.00 18.66 116 ILE B CA 1
ATOM 2776 C C . ILE B 1 124 ? -10.665 -22.928 59.934 1.00 19.50 116 ILE B C 1
ATOM 2777 O O . ILE B 1 124 ? -10.486 -22.294 60.970 1.00 18.82 116 ILE B O 1
ATOM 2782 N N . GLU B 1 125 ? -11.846 -23.076 59.356 1.00 21.95 117 GLU B N 1
ATOM 2783 C CA . GLU B 1 125 ? -13.015 -22.431 59.910 1.00 23.78 117 GLU B CA 1
ATOM 2784 C C . GLU B 1 125 ? -13.901 -23.358 60.712 1.00 25.23 117 GLU B C 1
ATOM 2785 O O . GLU B 1 125 ? -13.818 -24.594 60.580 1.00 26.08 117 GLU B O 1
ATOM 2791 N N . ASP B 1 126 ? -14.755 -22.769 61.540 1.00 23.62 118 ASP B N 1
ATOM 2792 C CA . ASP B 1 126 ? -15.689 -23.553 62.412 1.00 23.39 118 ASP B CA 1
ATOM 2793 C C . ASP B 1 126 ? -17.137 -23.638 61.900 1.00 24.70 118 ASP B C 1
ATOM 2794 O O . ASP B 1 126 ? -18.068 -23.749 62.673 1.00 23.44 118 ASP B O 1
ATOM 2799 N N . ALA B 1 127 ? -17.320 -23.550 60.593 1.00 26.43 119 ALA B N 1
ATOM 2800 C CA . ALA B 1 127 ? -18.611 -23.744 59.973 1.00 27.45 119 ALA B CA 1
ATOM 2801 C C . ALA B 1 127 ? -18.721 -25.204 59.592 1.00 27.65 119 ALA B C 1
ATOM 2802 O O . ALA B 1 127 ? -17.848 -25.753 58.930 1.00 24.72 119 ALA B O 1
ATOM 2804 N N . THR B 1 128 ? -19.840 -25.800 59.992 1.00 29.55 120 THR B N 1
ATOM 2805 C CA . THR B 1 128 ? -20.062 -27.237 59.857 1.00 31.36 120 THR B CA 1
ATOM 2806 C C . THR B 1 128 ? -20.575 -27.534 58.458 1.00 34.37 120 THR B C 1
ATOM 2807 O O . THR B 1 128 ? -20.408 -28.651 57.948 1.00 34.95 120 THR B O 1
ATOM 2811 N N . GLY B 1 129 ? -21.230 -26.541 57.848 1.00 35.66 121 GLY B N 1
ATOM 2812 C CA . GLY B 1 129 ? -21.966 -26.747 56.599 1.00 37.06 121 GLY B CA 1
ATOM 2813 C C . GLY B 1 129 ? -23.373 -27.266 56.818 1.00 38.66 121 GLY B C 1
ATOM 2814 O O . GLY B 1 129 ? -24.110 -27.456 55.862 1.00 38.89 121 GLY B O 1
ATOM 2815 N N . ARG B 1 130 ? -23.747 -27.487 58.073 1.00 40.04 122 ARG B N 1
ATOM 2816 C CA . ARG B 1 130 ? -25.067 -27.974 58.434 1.00 42.99 122 ARG B CA 1
ATOM 2817 C C . ARG B 1 130 ? -25.909 -26.817 58.984 1.00 46.27 122 ARG B C 1
ATOM 2818 O O . ARG B 1 130 ? -25.654 -26.304 60.068 1.00 47.87 122 ARG B O 1
ATOM 2826 N N . ALA B 1 131 ? -26.909 -26.404 58.223 1.00 50.47 123 ALA B N 1
ATOM 2827 C CA . ALA B 1 131 ? -27.871 -25.375 58.657 1.00 51.73 123 ALA B CA 1
ATOM 2828 C C . ALA B 1 131 ? -28.476 -25.613 60.058 1.00 51.18 123 ALA B C 1
ATOM 2829 O O . ALA B 1 131 ? -28.648 -24.668 60.815 1.00 54.17 123 ALA B O 1
ATOM 2831 N N . ASP B 1 132 ? -28.772 -26.862 60.408 1.00 50.17 124 ASP B N 1
ATOM 2832 C CA . ASP B 1 132 ? -29.281 -27.166 61.748 1.00 51.74 124 ASP B CA 1
ATOM 2833 C C . ASP B 1 132 ? -28.328 -26.572 62.778 1.00 47.65 124 ASP B C 1
ATOM 2834 O O . ASP B 1 132 ? -28.714 -25.748 63.592 1.00 48.28 124 ASP B O 1
ATOM 2836 N N . THR B 1 133 ? -27.070 -26.976 62.696 1.00 44.59 125 THR B N 1
ATOM 2837 C CA . THR B 1 133 ? -26.043 -26.583 63.653 1.00 42.65 125 THR B CA 1
ATOM 2838 C C . THR B 1 133 ? -24.856 -25.994 62.887 1.00 38.95 125 THR B C 1
ATOM 2839 O O . THR B 1 133 ? -23.872 -26.715 62.624 1.00 34.71 125 THR B O 1
ATOM 2843 N N . PRO B 1 134 ? -24.942 -24.694 62.512 1.00 34.73 126 PRO B N 1
ATOM 2844 C CA . PRO B 1 134 ? -24.044 -24.160 61.449 1.00 32.93 126 PRO B CA 1
ATOM 2845 C C . PRO B 1 134 ? -22.607 -23.935 61.911 1.00 30.49 126 PRO B C 1
ATOM 2846 O O . PRO B 1 134 ? -21.726 -23.764 61.071 1.00 29.64 126 PRO B O 1
ATOM 2850 N N . ILE B 1 135 ? -22.393 -23.955 63.218 1.00 29.65 127 ILE B N 1
ATOM 2851 C CA . ILE B 1 135 ? -21.079 -23.682 63.814 1.00 30.00 127 ILE B CA 1
ATOM 2852 C C . ILE B 1 135 ? -20.778 -24.835 64.761 1.00 30.69 127 ILE B C 1
ATOM 2853 O O . ILE B 1 135 ? -21.640 -25.206 65.553 1.00 29.16 127 ILE B O 1
ATOM 2858 N N . TYR B 1 136 ? -19.574 -25.402 64.677 1.00 28.61 128 TYR B N 1
ATOM 2859 C CA . TYR B 1 136 ? -19.171 -26.471 65.592 1.00 28.46 128 TYR B CA 1
ATOM 2860 C C . TYR B 1 136 ? -19.259 -26.006 67.044 1.00 29.90 128 TYR B C 1
ATOM 2861 O O . TYR B 1 136 ? -18.961 -24.864 67.354 1.00 30.94 128 TYR B O 1
ATOM 2870 N N . ALA B 1 137 ? -19.614 -26.917 67.952 1.00 30.37 129 ALA B N 1
ATOM 2871 C CA . ALA B 1 137 ? -19.525 -26.621 69.390 1.00 31.02 129 ALA B CA 1
ATOM 2872 C C . ALA B 1 137 ? -18.095 -26.212 69.804 1.00 30.53 129 ALA B C 1
ATOM 2873 O O . ALA B 1 137 ? -17.104 -26.708 69.252 1.00 29.11 129 ALA B O 1
ATOM 2875 N N . ARG B 1 138 ? -17.998 -25.332 70.794 1.00 32.07 130 ARG B N 1
ATOM 2876 C CA . ARG B 1 138 ? -16.711 -24.806 71.280 1.00 35.51 130 ARG B CA 1
ATOM 2877 C C . ARG B 1 138 ? -15.648 -25.872 71.519 1.00 35.66 130 ARG B C 1
ATOM 2878 O O . ARG B 1 138 ? -14.484 -25.712 71.146 1.00 32.02 130 ARG B O 1
ATOM 2886 N N . ASP B 1 139 ? -16.031 -26.938 72.197 1.00 36.07 131 ASP B N 1
ATOM 2887 C CA . ASP B 1 139 ? -15.087 -28.016 72.479 1.00 34.76 131 ASP B CA 1
ATOM 2888 C C . ASP B 1 139 ? -14.554 -28.632 71.246 1.00 32.17 131 ASP B C 1
ATOM 2889 O O . ASP B 1 139 ? -13.341 -28.816 71.084 1.00 31.24 131 ASP B O 1
ATOM 2894 N N . ALA B 1 140 ? -15.484 -29.052 70.405 1.00 30.75 132 ALA B N 1
ATOM 2895 C CA . ALA B 1 140 ? -15.129 -29.693 69.177 1.00 31.15 132 ALA B CA 1
ATOM 2896 C C . ALA B 1 140 ? -14.316 -28.748 68.297 1.00 30.22 132 ALA B C 1
ATOM 2897 O O . ALA B 1 140 ? -13.372 -29.196 67.641 1.00 27.99 132 ALA B O 1
ATOM 2899 N N . SER B 1 141 ? -14.701 -27.471 68.253 1.00 28.84 133 SER B N 1
ATOM 2900 C CA . SER B 1 141 ? -13.957 -26.483 67.465 1.00 29.21 133 SER B CA 1
ATOM 2901 C C . SER B 1 141 ? -12.497 -26.341 67.874 1.00 27.37 133 SER B C 1
ATOM 2902 O O . SER B 1 141 ? -11.610 -26.314 67.036 1.00 28.99 133 SER B O 1
ATOM 2905 N N . VAL B 1 142 ? -12.278 -26.162 69.160 1.00 27.29 134 VAL B N 1
ATOM 2906 C CA . VAL B 1 142 ? -10.943 -26.082 69.736 1.00 26.90 134 VAL B CA 1
ATOM 2907 C C . VAL B 1 142 ? -10.158 -27.361 69.507 1.00 28.67 134 VAL B C 1
ATOM 2908 O O . VAL B 1 142 ? -8.982 -27.298 69.181 1.00 29.77 134 VAL B O 1
ATOM 2912 N N . GLU B 1 143 ? -10.770 -28.537 69.700 1.00 29.19 135 GLU B N 1
ATOM 2913 C CA . GLU B 1 143 ? -10.034 -29.791 69.426 1.00 30.29 135 GLU B CA 1
ATOM 2914 C C . GLU B 1 143 ? -9.560 -29.856 67.981 1.00 28.30 135 GLU B C 1
ATOM 2915 O O . GLU B 1 143 ? -8.420 -30.311 67.671 1.00 25.47 135 GLU B O 1
ATOM 2921 N N . ARG B 1 144 ? -10.454 -29.411 67.098 1.00 26.36 136 ARG B N 1
ATOM 2922 C CA . ARG B 1 144 ? -10.122 -29.275 65.672 1.00 27.33 136 ARG B CA 1
ATOM 2923 C C . ARG B 1 144 ? -8.901 -28.374 65.442 1.00 25.12 136 ARG B C 1
ATOM 2924 O O . ARG B 1 144 ? -7.963 -28.754 64.742 1.00 23.75 136 ARG B O 1
ATOM 2932 N N . ILE B 1 145 ? -8.924 -27.163 65.980 1.00 25.22 137 ILE B N 1
ATOM 2933 C CA . ILE B 1 145 ? -7.773 -26.243 65.806 1.00 24.32 137 ILE B CA 1
ATOM 2934 C C . ILE B 1 145 ? -6.505 -26.819 66.461 1.00 22.85 137 ILE B C 1
ATOM 2935 O O . ILE B 1 145 ? -5.408 -26.715 65.932 1.00 21.49 137 ILE B O 1
ATOM 2940 N N . ALA B 1 146 ? -6.662 -27.483 67.592 1.00 23.31 138 ALA B N 1
ATOM 2941 C CA . ALA B 1 146 ? -5.521 -28.105 68.251 1.00 22.20 138 ALA B CA 1
ATOM 2942 C C . ALA B 1 146 ? -4.807 -29.159 67.352 1.00 21.11 138 ALA B C 1
ATOM 2943 O O . ALA B 1 146 ? -3.575 -29.271 67.321 1.00 19.73 138 ALA B O 1
ATOM 2945 N N . ALA B 1 147 ? -5.590 -29.895 66.601 1.00 20.43 139 ALA B N 1
ATOM 2946 C CA . ALA B 1 147 ? -5.075 -30.895 65.676 1.00 21.32 139 ALA B CA 1
ATOM 2947 C C . ALA B 1 147 ? -4.398 -30.207 64.501 1.00 20.32 139 ALA B C 1
ATOM 2948 O O . ALA B 1 147 ? -3.384 -30.694 63.991 1.00 19.92 139 ALA B O 1
ATOM 2950 N N . ALA B 1 148 ? -4.964 -29.082 64.063 1.00 20.61 140 ALA B N 1
ATOM 2951 C CA . ALA B 1 148 ? -4.363 -28.326 62.957 1.00 20.32 140 ALA B CA 1
ATOM 2952 C C . ALA B 1 148 ? -3.014 -27.753 63.406 1.00 19.98 140 ALA B C 1
ATOM 2953 O O . ALA B 1 148 ? -2.063 -27.783 62.659 1.00 19.21 140 ALA B O 1
ATOM 2955 N N . VAL B 1 149 ? -2.954 -27.261 64.637 1.00 20.92 141 VAL B N 1
ATOM 2956 C CA . VAL B 1 149 ? -1.731 -26.709 65.182 1.00 21.10 141 VAL B CA 1
ATOM 2957 C C . VAL B 1 149 ? -0.653 -27.772 65.300 1.00 21.60 141 VAL B C 1
ATOM 2958 O O . VAL B 1 149 ? 0.521 -27.540 64.983 1.00 21.74 141 VAL B O 1
ATOM 2962 N N . ASP B 1 150 ? -1.021 -28.952 65.789 1.00 23.44 142 ASP B N 1
ATOM 2963 C CA . ASP B 1 150 ? -0.041 -30.026 65.920 1.00 23.01 142 ASP B CA 1
ATOM 2964 C C . ASP B 1 150 ? 0.541 -30.433 64.575 1.00 21.74 142 ASP B C 1
ATOM 2965 O O . ASP B 1 150 ? 1.750 -30.670 64.467 1.00 21.88 142 ASP B O 1
ATOM 2970 N N . ALA B 1 151 ? -0.298 -30.526 63.548 1.00 21.16 143 ALA B N 1
ATOM 2971 C CA . ALA B 1 151 ? 0.201 -30.774 62.216 1.00 19.71 143 ALA B CA 1
ATOM 2972 C C . ALA B 1 151 ? 1.127 -29.650 61.762 1.00 19.29 143 ALA B C 1
ATOM 2973 O O . ALA B 1 151 ? 2.156 -29.898 61.162 1.00 19.01 143 ALA B O 1
ATOM 2975 N N . ALA B 1 152 ? 0.693 -28.414 61.958 1.00 19.38 144 ALA B N 1
ATOM 2976 C CA . ALA B 1 152 ? 1.497 -27.233 61.582 1.00 20.16 144 ALA B CA 1
ATOM 2977 C C . ALA B 1 152 ? 2.844 -27.276 62.265 1.00 21.47 144 ALA B C 1
ATOM 2978 O O . ALA B 1 152 ? 3.870 -27.137 61.598 1.00 20.99 144 ALA B O 1
ATOM 2980 N N . ARG B 1 153 ? 2.878 -27.574 63.565 1.00 24.20 145 ARG B N 1
ATOM 2981 C CA . ARG B 1 153 ? 4.175 -27.571 64.302 1.00 25.73 145 ARG B CA 1
ATOM 2982 C C . ARG B 1 153 ? 5.100 -28.754 63.962 1.00 26.27 145 ARG B C 1
ATOM 2983 O O . ARG B 1 153 ? 6.305 -28.693 64.208 1.00 23.72 145 ARG B O 1
ATOM 2991 N N . ALA B 1 154 ? 4.551 -29.802 63.354 1.00 25.28 146 ALA B N 1
ATOM 2992 C CA . ALA B 1 154 ? 5.359 -30.920 62.899 1.00 24.94 146 ALA B CA 1
ATOM 2993 C C . ALA B 1 154 ? 6.050 -30.664 61.581 1.00 23.61 146 ALA B C 1
ATOM 2994 O O . ALA B 1 154 ? 6.831 -31.476 61.151 1.00 25.62 146 ALA B O 1
ATOM 2996 N N . LEU B 1 155 ? 5.762 -29.542 60.909 1.00 21.27 147 LEU B N 1
ATOM 2997 C CA . LEU B 1 155 ? 6.383 -29.271 59.641 1.00 20.46 147 LEU B CA 1
ATOM 2998 C C . LEU B 1 155 ? 7.751 -28.679 59.902 1.00 21.15 147 LEU B C 1
ATOM 2999 O O . LEU B 1 155 ? 7.958 -28.096 60.974 1.00 20.36 147 LEU B O 1
ATOM 3004 N N . PRO B 1 156 ? 8.649 -28.780 58.924 1.00 21.36 148 PRO B N 1
ATOM 3005 C CA . PRO B 1 156 ? 10.043 -28.306 59.142 1.00 23.86 148 PRO B CA 1
ATOM 3006 C C . PRO B 1 156 ? 10.263 -26.802 58.836 1.00 23.53 148 PRO B C 1
ATOM 3007 O O . PRO B 1 156 ? 11.395 -26.359 58.609 1.00 25.80 148 PRO B O 1
ATOM 3011 N N . PHE B 1 157 ? 9.184 -26.046 58.831 1.00 22.85 149 PHE B N 1
ATOM 3012 C CA . PHE B 1 157 ? 9.221 -24.589 58.629 1.00 22.78 149 PHE B CA 1
ATOM 3013 C C . PHE B 1 157 ? 8.010 -24.044 59.338 1.00 22.53 149 PHE B C 1
ATOM 3014 O O . PHE B 1 157 ? 7.110 -24.807 59.691 1.00 20.05 149 PHE B O 1
ATOM 3022 N N . PRO B 1 158 ? 7.988 -22.720 59.598 1.00 21.90 150 PRO B N 1
ATOM 3023 C CA . PRO B 1 158 ? 6.872 -22.192 60.347 1.00 21.67 150 PRO B CA 1
ATOM 3024 C C . PRO B 1 158 ? 5.612 -22.077 59.469 1.00 21.43 150 PRO B C 1
ATOM 3025 O O . PRO B 1 158 ? 5.596 -21.364 58.461 1.00 25.55 150 PRO B O 1
ATOM 3029 N N . PHE B 1 159 ? 4.573 -22.781 59.840 1.00 18.74 151 PHE B N 1
ATOM 3030 C CA . PHE B 1 159 ? 3.310 -22.743 59.088 1.00 17.70 151 PHE B CA 1
ATOM 3031 C C . PHE B 1 159 ? 2.382 -21.809 59.843 1.00 16.41 151 PHE B C 1
ATOM 3032 O O . PHE B 1 159 ? 2.190 -21.974 61.066 1.00 15.89 151 PHE B O 1
ATOM 3040 N N . THR B 1 160 ? 1.886 -20.787 59.157 1.00 15.22 152 THR B N 1
ATOM 3041 C CA . THR B 1 160 ? 1.051 -19.771 59.793 1.00 15.31 152 THR B CA 1
ATOM 3042 C C . THR B 1 160 ? -0.404 -20.167 59.696 1.00 14.19 152 THR B C 1
ATOM 3043 O O . THR B 1 160 ? -1.011 -20.088 58.611 1.00 13.73 152 THR B O 1
ATOM 3047 N N . LEU B 1 161 ? -0.923 -20.687 60.828 1.00 15.42 153 LEU B N 1
ATOM 3048 C CA . LEU B 1 161 ? -2.294 -21.150 60.936 1.00 15.67 153 LEU B CA 1
ATOM 3049 C C . LEU B 1 161 ? -3.264 -20.032 61.312 1.00 15.62 153 LEU B C 1
ATOM 3050 O O . LEU B 1 161 ? -3.142 -19.419 62.357 1.00 15.44 153 LEU B O 1
ATOM 3055 N N . THR B 1 162 ? -4.231 -19.806 60.425 1.00 15.19 154 THR B N 1
ATOM 3056 C CA . THR B 1 162 ? -5.329 -18.874 60.700 1.00 15.62 154 THR B CA 1
ATOM 3057 C C . THR B 1 162 ? -6.544 -19.686 61.162 1.00 16.67 154 THR B C 1
ATOM 3058 O O . THR B 1 162 ? -7.006 -20.570 60.452 1.00 15.81 154 THR B O 1
ATOM 3062 N N . ALA B 1 163 ? -7.056 -19.380 62.359 1.00 17.54 155 ALA B N 1
ATOM 3063 C CA . ALA B 1 163 ? -8.252 -19.981 62.859 1.00 17.74 155 ALA B CA 1
ATOM 3064 C C . ALA B 1 163 ? -9.404 -19.000 62.617 1.00 19.01 155 ALA B C 1
ATOM 3065 O O . ALA B 1 163 ? -9.300 -17.812 62.977 1.00 19.30 155 ALA B O 1
ATOM 3067 N N . ARG B 1 164 ? -10.422 -19.482 61.908 1.00 19.24 156 ARG B N 1
ATOM 3068 C CA . ARG B 1 164 ? -11.631 -18.707 61.585 1.00 19.15 156 ARG B CA 1
ATOM 3069 C C . ARG B 1 164 ? -12.842 -19.048 62.453 1.00 21.10 156 ARG B C 1
ATOM 3070 O O . ARG B 1 164 ? -13.180 -20.217 62.707 1.00 20.88 156 ARG B O 1
ATOM 3078 N N . CYS B 1 165 ? -13.513 -18.006 62.895 1.00 20.53 157 CYS B N 1
ATOM 3079 C CA . CYS B 1 165 ? -14.817 -18.131 63.549 1.00 22.17 157 CYS B CA 1
ATOM 3080 C C . CYS B 1 165 ? -15.876 -17.520 62.631 1.00 23.00 157 CYS B C 1
ATOM 3081 O O . CYS B 1 165 ? -15.814 -16.322 62.270 1.00 20.92 157 CYS B O 1
ATOM 3084 N N . GLU B 1 166 ? -16.839 -18.349 62.242 1.00 22.79 158 GLU B N 1
ATOM 3085 C CA . GLU B 1 166 ? -17.738 -17.992 61.170 1.00 23.97 158 GLU B CA 1
ATOM 3086 C C . GLU B 1 166 ? -19.087 -17.447 61.646 1.00 23.83 158 GLU B C 1
ATOM 3087 O O . GLU B 1 166 ? -19.990 -17.272 60.845 1.00 23.89 158 GLU B O 1
ATOM 3093 N N . ASN B 1 167 ? -19.186 -17.195 62.940 1.00 24.04 159 ASN B N 1
ATOM 3094 C CA . ASN B 1 167 ? -20.415 -16.740 63.585 1.00 26.80 159 ASN B CA 1
ATOM 3095 C C . ASN B 1 167 ? -21.195 -15.707 62.813 1.00 27.48 159 ASN B C 1
ATOM 3096 O O . ASN B 1 167 ? -22.411 -15.879 62.589 1.00 28.06 159 ASN B O 1
ATOM 3101 N N . TYR B 1 168 ? -20.504 -14.645 62.396 1.00 27.12 160 TYR B N 1
ATOM 3102 C CA . TYR B 1 168 ? -21.167 -13.509 61.764 1.00 28.12 160 TYR B CA 1
ATOM 3103 C C . TYR B 1 168 ? -21.660 -13.815 60.368 1.00 28.64 160 TYR B C 1
ATOM 3104 O O . TYR B 1 168 ? -22.458 -13.043 59.835 1.00 32.10 160 TYR B O 1
ATOM 3113 N N . LEU B 1 169 ? -21.172 -14.893 59.751 1.00 27.59 161 LEU B N 1
ATOM 3114 C CA . LEU B 1 169 ? -21.700 -15.306 58.451 1.00 27.96 161 LEU B CA 1
ATOM 3115 C C . LEU B 1 169 ? -22.929 -16.242 58.564 1.00 30.48 161 LEU B C 1
ATOM 3116 O O . LEU B 1 169 ? -23.548 -16.558 57.538 1.00 31.79 161 LEU B O 1
ATOM 3121 N N . HIS B 1 170 ? -23.296 -16.665 59.765 1.00 29.81 162 HIS B N 1
ATOM 3122 C CA . HIS B 1 170 ? -24.411 -17.599 59.940 1.00 33.49 162 HIS B CA 1
ATOM 3123 C C . HIS B 1 170 ? -25.444 -17.093 60.972 1.00 33.96 162 HIS B C 1
ATOM 3124 O O . HIS B 1 170 ? -25.922 -17.830 61.839 1.00 37.58 162 HIS B O 1
ATOM 3131 N N . GLY B 1 171 ? -25.746 -15.812 60.911 1.00 36.18 163 GLY B N 1
ATOM 3132 C CA . GLY B 1 171 ? -26.734 -15.210 61.801 1.00 38.09 163 GLY B CA 1
ATOM 3133 C C . GLY B 1 171 ? -26.460 -15.069 63.287 1.00 39.04 163 GLY B C 1
ATOM 3134 O O . GLY B 1 171 ? -27.314 -14.544 64.008 1.00 42.49 163 GLY B O 1
ATOM 3135 N N . ARG B 1 172 ? -25.297 -15.512 63.759 1.00 37.50 164 ARG B N 1
ATOM 3136 C CA . ARG B 1 172 ? -24.884 -15.285 65.160 1.00 35.79 164 ARG B CA 1
ATOM 3137 C C . ARG B 1 172 ? -23.918 -14.084 65.240 1.00 35.24 164 ARG B C 1
ATOM 3138 O O . ARG B 1 172 ? -22.709 -14.241 65.449 1.00 30.05 164 ARG B O 1
ATOM 3140 N N . ARG B 1 173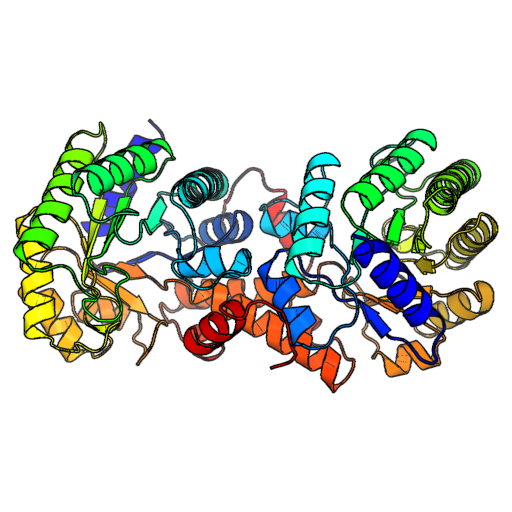 ? -24.440 -12.882 65.071 1.00 33.40 165 ARG B N 1
ATOM 3141 C CA . ARG B 1 173 ? -23.609 -11.686 65.175 1.00 33.47 165 ARG B CA 1
ATOM 3142 C C . ARG B 1 173 ? -23.394 -11.347 66.648 1.00 32.52 165 ARG B C 1
ATOM 3143 O O . ARG B 1 173 ? -23.743 -10.283 67.097 1.00 34.81 165 ARG B O 1
ATOM 3151 N N . ASP B 1 174 ? -22.797 -12.260 67.385 1.00 32.74 166 ASP B N 1
ATOM 3152 C CA . ASP B 1 174 ? -22.540 -12.096 68.805 1.00 33.73 166 ASP B CA 1
ATOM 3153 C C . ASP B 1 174 ? -21.036 -11.897 69.020 1.00 31.87 166 ASP B C 1
ATOM 3154 O O . ASP B 1 174 ? -20.234 -12.844 68.896 1.00 28.37 166 ASP B O 1
ATOM 3159 N N . LEU B 1 175 ? -20.653 -10.664 69.331 1.00 30.29 167 LEU B N 1
ATOM 3160 C CA . LEU B 1 175 ? -19.243 -10.284 69.484 1.00 30.16 167 LEU B CA 1
ATOM 3161 C C . LEU B 1 175 ? -18.565 -11.068 70.584 1.00 30.30 167 LEU B C 1
ATOM 3162 O O . LEU B 1 175 ? -17.442 -11.526 70.465 1.00 27.11 167 LEU B O 1
ATOM 3167 N N . ASP B 1 176 ? -19.258 -11.230 71.696 1.00 29.28 168 ASP B N 1
ATOM 3168 C CA . ASP B 1 176 ? -18.644 -11.890 72.800 1.00 29.77 168 ASP B CA 1
ATOM 3169 C C . ASP B 1 176 ? -18.389 -13.396 72.606 1.00 27.31 168 ASP B C 1
ATOM 3170 O O . ASP B 1 176 ? -17.361 -13.863 73.019 1.00 25.92 168 ASP B O 1
ATOM 3175 N N . ASP B 1 177 ? -19.297 -14.141 71.969 1.00 27.77 169 ASP B N 1
ATOM 3176 C CA . ASP B 1 177 ? -19.004 -15.556 71.652 1.00 27.57 169 ASP B CA 1
ATOM 3177 C C . ASP B 1 177 ? -17.864 -15.633 70.636 1.00 27.36 169 ASP B C 1
ATOM 3178 O O . ASP B 1 177 ? -16.976 -16.485 70.715 1.00 25.36 169 ASP B O 1
ATOM 3183 N N . THR B 1 178 ? -17.925 -14.736 69.671 1.00 25.20 170 THR B N 1
ATOM 3184 C CA . THR B 1 178 ? -16.952 -14.714 68.602 1.00 23.49 170 THR B CA 1
ATOM 3185 C C . THR B 1 178 ? -15.559 -14.456 69.186 1.00 22.33 170 THR B C 1
ATOM 3186 O O . THR B 1 178 ? -14.623 -15.174 68.862 1.00 22.17 170 THR B O 1
ATOM 3190 N N . ILE B 1 179 ? -15.410 -13.436 70.037 1.00 22.79 171 ILE B N 1
ATOM 3191 C CA . ILE B 1 179 ? -14.114 -13.183 70.709 1.00 22.02 171 ILE B CA 1
ATOM 3192 C C . ILE B 1 179 ? -13.676 -14.359 71.532 1.00 22.17 171 ILE B C 1
ATOM 3193 O O . ILE B 1 179 ? -12.506 -14.718 71.520 1.00 22.90 171 ILE B O 1
ATOM 3198 N N . ALA B 1 180 ? -14.602 -14.991 72.238 1.00 23.26 172 ALA B N 1
ATOM 3199 C CA . ALA B 1 180 ? -14.221 -16.079 73.131 1.00 23.72 172 ALA B CA 1
ATOM 3200 C C . ALA B 1 180 ? -13.673 -17.225 72.320 1.00 23.09 172 ALA B C 1
ATOM 3201 O O . ALA B 1 180 ? -12.696 -17.837 72.685 1.00 22.94 172 ALA B O 1
ATOM 3203 N N . ARG B 1 181 ? -14.326 -17.550 71.219 1.00 26.80 173 ARG B N 1
ATOM 3204 C CA . ARG B 1 181 ? -13.817 -18.605 70.301 1.00 23.89 173 ARG B CA 1
ATOM 3205 C C . ARG B 1 181 ? -12.404 -18.275 69.806 1.00 22.92 173 ARG B C 1
ATOM 3206 O O . ARG B 1 181 ? -11.475 -19.122 69.828 1.00 23.52 173 ARG B O 1
ATOM 3214 N N . LEU B 1 182 ? -12.214 -17.034 69.364 1.00 20.77 174 LEU B N 1
ATOM 3215 C CA . LEU B 1 182 ? -10.922 -16.648 68.794 1.00 19.51 174 LEU B CA 1
ATOM 3216 C C . LEU B 1 182 ? -9.858 -16.740 69.831 1.00 19.17 174 LEU B C 1
ATOM 3217 O O . LEU B 1 182 ? -8.756 -17.164 69.551 1.00 18.66 174 LEU B O 1
ATOM 3222 N N . VAL B 1 183 ? -10.179 -16.303 71.040 1.00 19.99 175 VAL B N 1
ATOM 3223 C CA . VAL B 1 183 ? -9.234 -16.422 72.148 1.00 19.69 175 VAL B CA 1
ATOM 3224 C C . VAL B 1 183 ? -8.915 -17.920 72.454 1.00 20.75 175 VAL B C 1
ATOM 3225 O O . VAL B 1 183 ? -7.787 -18.295 72.745 1.00 19.95 175 VAL B O 1
ATOM 3229 N N . ALA B 1 184 ? -9.919 -18.758 72.340 1.00 21.24 176 ALA B N 1
ATOM 3230 C CA . ALA B 1 184 ? -9.725 -20.180 72.619 1.00 22.33 176 ALA B CA 1
ATOM 3231 C C . ALA B 1 184 ? -8.859 -20.841 71.524 1.00 21.42 176 ALA B C 1
ATOM 3232 O O . ALA B 1 184 ? -8.036 -21.717 71.814 1.00 19.77 176 ALA B O 1
ATOM 3234 N N . TYR B 1 185 ? -9.079 -20.421 70.292 1.00 20.70 177 TYR B N 1
ATOM 3235 C CA . TYR B 1 185 ? -8.274 -20.865 69.165 1.00 20.42 177 TYR B CA 1
ATOM 3236 C C . TYR B 1 185 ? -6.812 -20.379 69.300 1.00 19.99 177 TYR B C 1
ATOM 3237 O O . TYR B 1 185 ? -5.894 -21.137 69.035 1.00 19.78 177 TYR B O 1
ATOM 3246 N N . ARG B 1 186 ? -6.613 -19.139 69.733 1.00 19.83 178 ARG B N 1
ATOM 3247 C CA . ARG B 1 186 ? -5.286 -18.593 70.001 1.00 20.83 178 ARG B CA 1
ATOM 3248 C C . ARG B 1 186 ? -4.629 -19.451 71.096 1.00 22.30 178 ARG B C 1
ATOM 3249 O O . ARG B 1 186 ? -3.467 -19.840 70.989 1.00 20.16 178 ARG B O 1
ATOM 3257 N N . ASP B 1 187 ? -5.388 -19.763 72.151 1.00 22.77 179 ASP B N 1
ATOM 3258 C CA . ASP B 1 187 ? -4.797 -20.528 73.242 1.00 25.47 179 ASP B CA 1
ATOM 3259 C C . ASP B 1 187 ? -4.475 -21.955 72.826 1.00 25.19 179 ASP B C 1
ATOM 3260 O O . ASP B 1 187 ? -3.536 -22.544 73.332 1.00 27.35 179 ASP B O 1
ATOM 3265 N N . ALA B 1 188 ? -5.225 -22.479 71.868 1.00 23.67 180 ALA B N 1
ATOM 3266 C CA . ALA B 1 188 ? -4.874 -23.753 71.286 1.00 24.59 180 ALA B CA 1
ATOM 3267 C C . ALA B 1 188 ? -3.641 -23.750 70.358 1.00 23.26 180 ALA B C 1
ATOM 3268 O O . ALA B 1 188 ? -3.188 -24.822 69.993 1.00 23.47 180 ALA B O 1
ATOM 3270 N N . GLY B 1 189 ? -3.141 -22.570 69.961 1.00 21.79 181 GLY B N 1
ATOM 3271 C CA . GLY B 1 189 ? -1.884 -22.416 69.193 1.00 20.19 181 GLY B CA 1
ATOM 3272 C C . GLY B 1 189 ? -2.047 -21.737 67.822 1.00 19.24 181 GLY B C 1
ATOM 3273 O O . GLY B 1 189 ? -1.116 -21.655 67.024 1.00 18.31 181 GLY B O 1
ATOM 3274 N N . ALA B 1 190 ? -3.266 -21.323 67.486 1.00 18.13 182 ALA B N 1
ATOM 3275 C CA . ALA B 1 190 ? -3.472 -20.596 66.199 1.00 17.26 182 ALA B CA 1
ATOM 3276 C C . ALA B 1 190 ? -2.586 -19.341 66.104 1.00 16.80 182 ALA B C 1
ATOM 3277 O O . ALA B 1 190 ? -2.376 -18.630 67.079 1.00 17.65 182 ALA B O 1
ATOM 3279 N N . ASP B 1 191 ? -2.028 -19.066 64.930 1.00 15.95 183 ASP B N 1
ATOM 3280 C CA . ASP B 1 191 ? -1.099 -17.938 64.802 1.00 16.57 183 ASP B CA 1
ATOM 3281 C C . ASP B 1 191 ? -1.793 -16.652 64.448 1.00 16.05 183 ASP B C 1
ATOM 3282 O O . ASP B 1 191 ? -1.331 -15.577 64.790 1.00 16.50 183 ASP B O 1
ATOM 3287 N N . VAL B 1 192 ? -2.912 -16.759 63.735 1.00 16.13 184 VAL B N 1
ATOM 3288 C CA . VAL B 1 192 ? -3.641 -15.595 63.239 1.00 15.37 184 VAL B CA 1
ATOM 3289 C C . VAL B 1 192 ? -5.099 -15.888 63.452 1.00 15.07 184 VAL B C 1
ATOM 3290 O O . VAL B 1 192 ? -5.515 -17.046 63.348 1.00 16.05 184 VAL B O 1
ATOM 3294 N N . LEU B 1 193 ? -5.851 -14.888 63.891 1.00 14.89 185 LEU B N 1
ATOM 3295 C CA . LEU B 1 193 ? -7.264 -15.092 64.217 1.00 15.41 185 LEU B CA 1
ATOM 3296 C C . LEU B 1 193 ? -8.138 -14.256 63.262 1.00 14.91 185 LEU B C 1
ATOM 3297 O O . LEU B 1 193 ? -7.811 -13.153 62.917 1.00 13.98 185 LEU B O 1
ATOM 3302 N N . TYR B 1 194 ? -9.272 -14.797 62.859 1.00 15.16 186 TYR B N 1
ATOM 3303 C CA . TYR B 1 194 ? -10.069 -14.142 61.806 1.00 16.21 186 TYR B CA 1
ATOM 3304 C C . TYR B 1 194 ? -11.569 -14.443 62.000 1.00 17.74 186 TYR B C 1
ATOM 3305 O O . TYR B 1 194 ? -11.958 -15.610 62.013 1.00 17.50 186 TYR B O 1
ATOM 3314 N N . ALA B 1 195 ? -12.369 -13.376 62.146 1.00 17.39 187 ALA B N 1
ATOM 3315 C CA . ALA B 1 195 ? -13.852 -13.481 62.188 1.00 20.38 187 ALA B CA 1
ATOM 3316 C C . ALA B 1 195 ? -14.503 -12.746 61.003 1.00 19.76 187 ALA B C 1
ATOM 3317 O O . ALA B 1 195 ? -14.747 -11.565 61.089 1.00 22.06 187 ALA B O 1
ATOM 3319 N N . PRO B 1 196 ? -14.768 -13.441 59.897 1.00 20.51 188 PRO B N 1
ATOM 3320 C CA . PRO B 1 196 ? -15.317 -12.736 58.757 1.00 19.67 188 PRO B CA 1
ATOM 3321 C C . PRO B 1 196 ? -16.726 -12.227 59.065 1.00 21.66 188 PRO B C 1
ATOM 3322 O O . PRO B 1 196 ? -17.467 -12.857 59.823 1.00 21.16 188 PRO B O 1
ATOM 3326 N N . GLY B 1 197 ? -17.062 -11.059 58.534 1.00 24.24 189 GLY B N 1
ATOM 3327 C CA . GLY B 1 197 ? -18.363 -10.450 58.899 1.00 24.91 189 GLY B CA 1
ATOM 3328 C C . GLY B 1 197 ? -18.365 -9.364 59.944 1.00 27.24 189 GLY B C 1
ATOM 3329 O O . GLY B 1 197 ? -19.281 -8.554 59.961 1.00 30.78 189 GLY B O 1
ATOM 3330 N N . ILE B 1 198 ? -17.377 -9.325 60.835 1.00 28.31 190 ILE B N 1
ATOM 3331 C CA . ILE B 1 198 ? -17.184 -8.168 61.708 1.00 28.41 190 ILE B CA 1
ATOM 3332 C C . ILE B 1 198 ? -16.559 -6.986 60.926 1.00 29.22 190 ILE B C 1
ATOM 3333 O O . ILE B 1 198 ? -15.413 -7.044 60.456 1.00 30.23 190 ILE B O 1
ATOM 3338 N N . THR B 1 199 ? -17.347 -5.925 60.762 1.00 29.32 191 THR B N 1
ATOM 3339 C CA . THR B 1 199 ? -16.962 -4.793 59.933 1.00 29.70 191 THR B CA 1
ATOM 3340 C C . THR B 1 199 ? -16.908 -3.480 60.714 1.00 26.44 191 THR B C 1
ATOM 3341 O O . THR B 1 199 ? -16.321 -2.526 60.229 1.00 23.09 191 THR B O 1
ATOM 3345 N N . ASP B 1 200 ? -17.529 -3.441 61.893 1.00 26.24 192 ASP B N 1
ATOM 3346 C CA . ASP B 1 200 ? -17.634 -2.198 62.656 1.00 25.73 192 ASP B CA 1
ATOM 3347 C C . ASP B 1 200 ? -16.287 -1.903 63.317 1.00 23.27 192 ASP B C 1
ATOM 3348 O O . ASP B 1 200 ? -15.636 -2.777 63.892 1.00 20.60 192 ASP B O 1
ATOM 3353 N N . ALA B 1 201 ? -15.848 -0.656 63.198 1.00 21.97 193 ALA B N 1
ATOM 3354 C CA . ALA B 1 201 ? -14.518 -0.291 63.688 1.00 22.02 193 ALA B CA 1
ATOM 3355 C C . ALA B 1 201 ? -14.372 -0.592 65.174 1.00 22.10 193 ALA B C 1
ATOM 3356 O O . ALA B 1 201 ? -13.329 -1.090 65.605 1.00 21.84 193 ALA B O 1
ATOM 3358 N N . ASP B 1 202 ? -15.385 -0.223 65.954 1.00 24.20 194 ASP B N 1
ATOM 3359 C CA . ASP B 1 202 ? -15.340 -0.438 67.407 1.00 26.23 194 ASP B CA 1
ATOM 3360 C C . ASP B 1 202 ? -15.333 -1.918 67.740 1.00 23.34 194 ASP B C 1
ATOM 3361 O O . ASP B 1 202 ? -14.648 -2.314 68.665 1.00 22.49 194 ASP B O 1
ATOM 3366 N N . GLU B 1 203 ? -16.112 -2.713 67.004 1.00 22.97 195 GLU B N 1
ATOM 3367 C CA . GLU B 1 203 ? -16.108 -4.181 67.190 1.00 23.07 195 GLU B CA 1
ATOM 3368 C C . GLU B 1 203 ? -14.722 -4.786 66.843 1.00 19.68 195 GLU B C 1
ATOM 3369 O O . GLU B 1 203 ? -14.159 -5.591 67.588 1.00 19.56 195 GLU B O 1
ATOM 3375 N N . ILE B 1 204 ? -14.149 -4.348 65.735 1.00 18.22 196 ILE B N 1
ATOM 3376 C CA . ILE B 1 204 ? -12.794 -4.792 65.346 1.00 16.84 196 ILE B CA 1
ATOM 3377 C C . ILE B 1 204 ? -11.727 -4.453 66.394 1.00 15.78 196 ILE B C 1
ATOM 3378 O O . ILE B 1 204 ? -10.877 -5.281 66.753 1.00 15.26 196 ILE B O 1
ATOM 3383 N N . ALA B 1 205 ? -11.729 -3.225 66.890 1.00 16.12 197 ALA B N 1
ATOM 3384 C CA . ALA B 1 205 ? -10.740 -2.854 67.902 1.00 17.03 197 ALA B CA 1
ATOM 3385 C C . ALA B 1 205 ? -10.846 -3.699 69.172 1.00 17.38 197 ALA B C 1
ATOM 3386 O O . ALA B 1 205 ? -9.867 -3.984 69.826 1.00 18.28 197 ALA B O 1
ATOM 3388 N N . ALA B 1 206 ? -12.059 -4.075 69.537 1.00 17.67 198 ALA B N 1
ATOM 3389 C CA . ALA B 1 206 ? -12.290 -4.954 70.692 1.00 17.73 198 ALA B CA 1
ATOM 3390 C C . ALA B 1 206 ? -11.763 -6.361 70.444 1.00 17.19 198 ALA B C 1
ATOM 3391 O O . ALA B 1 206 ? -11.283 -7.007 71.357 1.00 16.58 198 ALA B O 1
ATOM 3393 N N . VAL B 1 207 ? -11.970 -6.852 69.244 1.00 16.29 199 VAL B N 1
ATOM 3394 C CA . VAL B 1 207 ? -11.339 -8.136 68.828 1.00 16.55 199 VAL B CA 1
ATOM 3395 C C . VAL B 1 207 ? -9.809 -8.089 68.951 1.00 16.03 199 VAL B C 1
ATOM 3396 O O . VAL B 1 207 ? -9.236 -8.960 69.576 1.00 15.80 199 VAL B O 1
ATOM 3400 N N . THR B 1 208 ? -9.172 -7.085 68.375 1.00 15.78 200 THR B N 1
ATOM 3401 C CA . THR B 1 208 ? -7.705 -7.077 68.359 1.00 16.67 200 THR B CA 1
ATOM 3402 C C . THR B 1 208 ? -7.155 -6.904 69.783 1.00 17.32 200 THR B C 1
ATOM 3403 O O . THR B 1 208 ? -6.123 -7.498 70.150 1.00 18.96 200 THR B O 1
ATOM 3407 N N . ARG B 1 209 ? -7.803 -6.051 70.580 1.00 18.77 201 ARG B N 1
ATOM 3408 C CA . ARG B 1 209 ? -7.354 -5.886 71.973 1.00 21.00 201 ARG B CA 1
ATOM 3409 C C . ARG B 1 209 ? -7.443 -7.185 72.794 1.00 21.31 201 ARG B C 1
ATOM 3410 O O . ARG B 1 209 ? -6.498 -7.551 73.528 1.00 22.02 201 ARG B O 1
ATOM 3418 N N . ALA B 1 210 ? -8.579 -7.850 72.709 1.00 20.55 202 ALA B N 1
ATOM 3419 C CA . ALA B 1 210 ? -8.787 -9.111 73.434 1.00 21.65 202 ALA B CA 1
ATOM 3420 C C . ALA B 1 210 ? -7.911 -10.263 72.926 1.00 20.55 202 ALA B C 1
ATOM 3421 O O . ALA B 1 210 ? -7.496 -11.091 73.695 1.00 19.64 202 ALA B O 1
ATOM 3423 N N . VAL B 1 211 ? -7.700 -10.347 71.627 1.00 20.30 203 VAL B N 1
ATOM 3424 C CA . VAL B 1 211 ? -6.948 -11.455 71.048 1.00 19.30 203 VAL B CA 1
ATOM 3425 C C . VAL B 1 211 ? -5.431 -11.253 71.221 1.00 20.60 203 VAL B C 1
ATOM 3426 O O . VAL B 1 211 ? -4.730 -12.192 71.570 1.00 19.83 203 VAL B O 1
ATOM 3430 N N . GLY B 1 212 ? -4.946 -10.026 70.999 1.00 20.79 204 GLY B N 1
ATOM 3431 C CA . GLY B 1 212 ? -3.530 -9.703 71.135 1.00 22.52 204 GLY B CA 1
ATOM 3432 C C . GLY B 1 212 ? -2.660 -10.217 69.967 1.00 21.63 204 GLY B C 1
ATOM 3433 O O . GLY B 1 212 ? -1.936 -9.465 69.342 1.00 23.72 204 GLY B O 1
ATOM 3434 N N . ALA B 1 213 ? -2.735 -11.508 69.697 1.00 21.10 205 ALA B N 1
ATOM 3435 C CA . ALA B 1 213 ? -2.066 -12.136 68.547 1.00 19.30 205 ALA B CA 1
ATOM 3436 C C . ALA B 1 213 ? -2.619 -11.525 67.242 1.00 17.87 205 ALA B C 1
ATOM 3437 O O . ALA B 1 213 ? -3.645 -10.855 67.266 1.00 19.34 205 ALA B O 1
ATOM 3439 N N . PRO B 1 214 ? -1.947 -11.746 66.114 1.00 16.80 206 PRO B N 1
ATOM 3440 C CA . PRO B 1 214 ? -2.389 -11.126 64.869 1.00 15.51 206 PRO B CA 1
ATOM 3441 C C . PRO B 1 214 ? -3.835 -11.436 64.502 1.00 14.86 206 PRO B C 1
ATOM 3442 O O . PRO B 1 214 ? -4.261 -12.591 64.543 1.00 15.26 206 PRO B O 1
ATOM 3446 N N . VAL B 1 215 ? -4.520 -10.435 64.000 1.00 14.27 207 VAL B N 1
ATOM 3447 C CA . VAL B 1 215 ? -5.898 -10.588 63.506 1.00 14.13 207 VAL B CA 1
ATOM 3448 C C . VAL B 1 215 ? -5.962 -10.232 62.022 1.00 14.15 207 VAL B C 1
ATOM 3449 O O . VAL B 1 215 ? -5.348 -9.241 61.585 1.00 14.12 207 VAL B O 1
ATOM 3453 N N . ASN B 1 216 ? -6.678 -11.058 61.241 1.00 14.19 208 ASN B N 1
ATOM 3454 C CA . ASN B 1 216 ? -6.966 -10.750 59.831 1.00 14.01 208 ASN B CA 1
ATOM 3455 C C . ASN B 1 216 ? -8.389 -10.235 59.799 1.00 14.49 208 ASN B C 1
ATOM 3456 O O . ASN B 1 216 ? -9.265 -10.800 60.453 1.00 14.52 208 ASN B O 1
ATOM 3461 N N . VAL B 1 217 ? -8.608 -9.177 59.022 1.00 14.72 209 VAL B N 1
ATOM 3462 C CA . VAL B 1 217 ? -9.937 -8.651 58.742 1.00 15.70 209 VAL B CA 1
ATOM 3463 C C . VAL B 1 217 ? -10.125 -8.680 57.219 1.00 15.77 209 VAL B C 1
ATOM 3464 O O . VAL B 1 217 ? -9.180 -8.373 56.474 1.00 15.26 209 VAL B O 1
ATOM 3468 N N . VAL B 1 218 ? -11.303 -9.107 56.776 1.00 15.94 210 VAL B N 1
ATOM 3469 C CA . VAL B 1 218 ? -11.610 -9.128 55.336 1.00 16.10 210 VAL B CA 1
ATOM 3470 C C . VAL B 1 218 ? -12.424 -7.886 55.007 1.00 17.23 210 VAL B C 1
ATOM 3471 O O . VAL B 1 218 ? -13.275 -7.472 55.778 1.00 16.58 210 VAL B O 1
ATOM 3475 N N . MET B 1 219 ? -12.107 -7.294 53.867 1.00 19.42 211 MET B N 1
ATOM 3476 C CA . MET B 1 219 ? -12.787 -6.156 53.386 1.00 21.42 211 MET B CA 1
ATOM 3477 C C . MET B 1 219 ? -13.514 -6.514 52.085 1.00 24.40 211 MET B C 1
ATOM 3478 O O . MET B 1 219 ? -12.968 -7.236 51.242 1.00 24.67 211 MET B O 1
ATOM 3483 N N . GLY B 1 220 ? -14.732 -5.987 51.972 1.00 25.32 212 GLY B N 1
ATOM 3484 C CA . GLY B 1 220 ? -15.535 -6.086 50.759 1.00 29.18 212 GLY B CA 1
ATOM 3485 C C . GLY B 1 220 ? -16.508 -7.254 50.687 1.00 34.84 212 GLY B C 1
ATOM 3486 O O . GLY B 1 220 ? -17.069 -7.540 49.617 1.00 35.09 212 GLY B O 1
ATOM 3487 N N . LEU B 1 221 ? -16.707 -7.941 51.808 1.00 41.03 213 LEU B N 1
ATOM 3488 C CA . LEU B 1 221 ? -17.516 -9.167 51.847 1.00 46.01 213 LEU B CA 1
ATOM 3489 C C . LEU B 1 221 ? -18.941 -8.759 52.164 1.00 51.15 213 LEU B C 1
ATOM 3490 O O . LEU B 1 221 ? -19.879 -9.197 51.490 1.00 58.08 213 LEU B O 1
ATOM 3492 N N . GLN B 1 222 ? -19.099 -7.909 53.171 1.00 51.57 214 GLN B N 1
ATOM 3493 C CA . GLN B 1 222 ? -20.412 -7.365 53.518 1.00 53.84 214 GLN B CA 1
ATOM 3494 C C . GLN B 1 222 ? -20.218 -5.892 53.832 1.00 53.27 214 GLN B C 1
ATOM 3495 O O . GLN B 1 222 ? -19.334 -5.267 53.241 1.00 54.35 214 GLN B O 1
ATOM 3497 N N . GLY B 1 223 ? -21.077 -5.363 54.716 1.00 50.33 215 GLY B N 1
ATOM 3498 C CA . GLY B 1 223 ? -20.963 -4.045 55.380 1.00 45.71 215 GLY B CA 1
ATOM 3499 C C . GLY B 1 223 ? -20.140 -2.900 54.796 1.00 45.18 215 GLY B C 1
ATOM 3500 O O . GLY B 1 223 ? -20.025 -2.736 53.578 1.00 44.07 215 GLY B O 1
ATOM 3501 N N . GLY B 1 224 ? -19.571 -2.092 55.690 1.00 41.62 216 GLY B N 1
ATOM 3502 C CA . GLY B 1 224 ? -18.817 -0.903 55.291 1.00 36.64 216 GLY B CA 1
ATOM 3503 C C . GLY B 1 224 ? -17.333 -1.139 55.066 1.00 31.23 216 GLY B C 1
ATOM 3504 O O . GLY B 1 224 ? -16.788 -2.227 55.358 1.00 33.89 216 GLY B O 1
ATOM 3505 N N . LEU B 1 225 ? -16.675 -0.111 54.550 1.00 28.25 217 LEU B N 1
ATOM 3506 C CA . LEU B 1 225 ? -15.275 -0.199 54.148 1.00 24.49 217 LEU B CA 1
ATOM 3507 C C . LEU B 1 225 ? -14.388 0.616 55.078 1.00 22.55 217 LEU B C 1
ATOM 3508 O O . LEU B 1 225 ? -14.752 1.728 55.497 1.00 22.40 217 LEU B O 1
ATOM 3513 N N . LEU B 1 226 ? -13.218 0.059 55.364 1.00 20.60 218 LEU B N 1
ATOM 3514 C CA . LEU B 1 226 ? -12.176 0.766 56.076 1.00 19.60 218 LEU B CA 1
ATOM 3515 C C . LEU B 1 226 ? -10.860 0.673 55.260 1.00 20.03 218 LEU B C 1
ATOM 3516 O O . LEU B 1 226 ? -10.694 -0.240 54.454 1.00 20.34 218 LEU B O 1
ATOM 3521 N N . SER B 1 227 ? -9.981 1.655 55.413 1.00 18.16 219 SER B N 1
ATOM 3522 C CA . SER B 1 227 ? -8.743 1.638 54.716 1.00 18.91 219 SER B CA 1
ATOM 3523 C C . SER B 1 227 ? -7.773 0.796 55.513 1.00 17.11 219 SER B C 1
ATOM 3524 O O . SER B 1 227 ? -7.971 0.512 56.688 1.00 16.40 219 SER B O 1
ATOM 3527 N N . LEU B 1 228 ? -6.705 0.417 54.869 1.00 16.32 220 LEU B N 1
ATOM 3528 C CA . LEU B 1 228 ? -5.632 -0.312 55.564 1.00 16.83 220 LEU B CA 1
ATOM 3529 C C . LEU B 1 228 ? -5.052 0.477 56.759 1.00 16.21 220 LEU B C 1
ATOM 3530 O O . LEU B 1 228 ? -4.753 -0.095 57.786 1.00 14.24 220 LEU B O 1
ATOM 3535 N N . ASP B 1 229 ? -4.903 1.798 56.604 1.00 16.51 221 ASP B N 1
ATOM 3536 C CA . ASP B 1 229 ? -4.430 2.633 57.675 1.00 16.59 221 ASP B CA 1
ATOM 3537 C C . ASP B 1 229 ? -5.438 2.675 58.834 1.00 16.55 221 ASP B C 1
ATOM 3538 O O . ASP B 1 229 ? -5.013 2.606 59.991 1.00 17.07 221 ASP B O 1
ATOM 3543 N N . GLU B 1 230 ? -6.749 2.778 58.537 1.00 17.35 222 GLU B N 1
ATOM 3544 C CA . GLU B 1 230 ? -7.771 2.749 59.592 1.00 17.73 222 GLU B CA 1
ATOM 3545 C C . GLU B 1 230 ? -7.683 1.431 60.295 1.00 16.53 222 GLU B C 1
ATOM 3546 O O . GLU B 1 230 ? -7.746 1.364 61.496 1.00 16.18 222 GLU B O 1
ATOM 3552 N N . LEU B 1 231 ? -7.542 0.349 59.541 1.00 15.83 223 LEU B N 1
ATOM 3553 C CA . LEU B 1 231 ? -7.482 -0.983 60.172 1.00 15.89 223 LEU B CA 1
ATOM 3554 C C . LEU B 1 231 ? -6.234 -1.139 61.025 1.00 14.95 223 LEU B C 1
ATOM 3555 O O . LEU B 1 231 ? -6.322 -1.678 62.139 1.00 15.62 223 LEU B O 1
ATOM 3560 N N . ALA B 1 232 ? -5.100 -0.621 60.561 1.00 16.06 224 ALA B N 1
ATOM 3561 C CA . ALA B 1 232 ? -3.897 -0.656 61.362 1.00 16.92 224 ALA B CA 1
ATOM 3562 C C . ALA B 1 232 ? -4.105 0.089 62.712 1.00 17.12 224 ALA B C 1
ATOM 3563 O O . ALA B 1 232 ? -3.663 -0.376 63.761 1.00 17.91 224 ALA B O 1
ATOM 3565 N N . ALA B 1 233 ? -4.815 1.210 62.683 1.00 18.09 225 ALA B N 1
ATOM 3566 C CA . ALA B 1 233 ? -5.076 2.011 63.886 1.00 18.69 225 ALA B CA 1
ATOM 3567 C C . ALA B 1 233 ? -6.008 1.285 64.869 1.00 19.29 225 ALA B C 1
ATOM 3568 O O . ALA B 1 233 ? -5.981 1.549 66.075 1.00 18.76 225 ALA B O 1
ATOM 3570 N N . LEU B 1 234 ? -6.846 0.383 64.334 1.00 18.60 226 LEU B N 1
ATOM 3571 C CA . LEU B 1 234 ? -7.687 -0.500 65.148 1.00 18.97 226 LEU B CA 1
ATOM 3572 C C . LEU B 1 234 ? -6.915 -1.767 65.628 1.00 18.53 226 LEU B C 1
ATOM 3573 O O . LEU B 1 234 ? -7.459 -2.631 66.310 1.00 19.05 226 LEU B O 1
ATOM 3578 N N . GLY B 1 235 ? -5.652 -1.885 65.256 1.00 18.50 227 GLY B N 1
ATOM 3579 C CA . GLY B 1 235 ? -4.810 -2.957 65.753 1.00 18.32 227 GLY B CA 1
ATOM 3580 C C . GLY B 1 235 ? -4.799 -4.217 64.910 1.00 17.75 227 GLY B C 1
ATOM 3581 O O . GLY B 1 235 ? -4.227 -5.236 65.316 1.00 19.14 227 GLY B O 1
ATOM 3582 N N . VAL B 1 236 ? -5.407 -4.136 63.733 1.00 16.48 228 VAL B N 1
ATOM 3583 C CA . VAL B 1 236 ? -5.400 -5.210 62.770 1.00 15.54 228 VAL B CA 1
ATOM 3584 C C . VAL B 1 236 ? -4.021 -5.408 62.197 1.00 16.04 228 VAL B C 1
ATOM 3585 O O . VAL B 1 236 ? -3.279 -4.438 61.962 1.00 15.02 228 VAL B O 1
ATOM 3589 N N . LYS B 1 237 ? -3.668 -6.678 61.960 1.00 15.53 229 LYS B N 1
ATOM 3590 C CA . LYS B 1 237 ? -2.380 -6.989 61.352 1.00 16.22 229 LYS B CA 1
ATOM 3591 C C . LYS B 1 237 ? -2.430 -7.325 59.845 1.00 15.92 229 LYS B C 1
ATOM 3592 O O . LYS B 1 237 ? -1.497 -7.042 59.115 1.00 17.92 229 LYS B O 1
ATOM 3598 N N . ARG B 1 238 ? -3.480 -7.984 59.422 1.00 15.65 230 ARG B N 1
ATOM 3599 C CA . ARG B 1 238 ? -3.616 -8.507 58.049 1.00 14.49 230 ARG B CA 1
ATOM 3600 C C . ARG B 1 238 ? -4.981 -8.206 57.498 1.00 14.59 230 ARG B C 1
ATOM 3601 O O . ARG B 1 238 ? -5.974 -8.380 58.167 1.00 13.41 230 ARG B O 1
ATOM 3609 N N . VAL B 1 239 ? -5.031 -7.788 56.239 1.00 14.07 231 VAL B N 1
ATOM 3610 C CA . VAL B 1 239 ? -6.275 -7.493 55.617 1.00 14.05 231 VAL B CA 1
ATOM 3611 C C . VAL B 1 239 ? -6.356 -8.251 54.292 1.00 14.23 231 VAL B C 1
ATOM 3612 O O . VAL B 1 239 ? -5.510 -8.124 53.417 1.00 13.37 231 VAL B O 1
ATOM 3616 N N . SER B 1 240 ? -7.399 -9.052 54.174 1.00 15.34 232 SER B N 1
ATOM 3617 C CA . SER B 1 240 ? -7.652 -9.849 52.976 1.00 15.14 232 SER B CA 1
ATOM 3618 C C . SER B 1 240 ? -8.951 -9.367 52.267 1.00 16.00 232 SER B C 1
ATOM 3619 O O . SER B 1 240 ? -9.708 -8.482 52.780 1.00 14.63 232 SER B O 1
ATOM 3622 N N . VAL B 1 241 ? -9.237 -9.952 51.092 1.00 15.55 233 VAL B N 1
ATOM 3623 C CA . VAL B 1 241 ? -10.409 -9.543 50.335 1.00 15.20 233 VAL B CA 1
ATOM 3624 C C . VAL B 1 241 ? -11.345 -10.675 49.845 1.00 15.45 233 VAL B C 1
ATOM 3625 O O . VAL B 1 241 ? -12.292 -10.411 49.114 1.00 14.68 233 VAL B O 1
ATOM 3629 N N . GLY B 1 242 ? -11.105 -11.911 50.267 1.00 15.62 234 GLY B N 1
ATOM 3630 C CA . GLY B 1 242 ? -11.950 -13.031 49.891 1.00 17.12 234 GLY B CA 1
ATOM 3631 C C . GLY B 1 242 ? -12.136 -13.041 48.371 1.00 16.40 234 GLY B C 1
ATOM 3632 O O . GLY B 1 242 ? -11.151 -12.911 47.623 1.00 17.64 234 GLY B O 1
ATOM 3633 N N . GLY B 1 243 ? -13.375 -13.212 47.945 1.00 17.12 235 GLY B N 1
ATOM 3634 C CA . GLY B 1 243 ? -13.686 -13.270 46.482 1.00 16.67 235 GLY B CA 1
ATOM 3635 C C . GLY B 1 243 ? -13.852 -11.912 45.809 1.00 15.56 235 GLY B C 1
ATOM 3636 O O . GLY B 1 243 ? -14.322 -11.861 44.673 1.00 14.95 235 GLY B O 1
ATOM 3637 N N . ALA B 1 244 ? -13.520 -10.812 46.488 1.00 14.92 236 ALA B N 1
ATOM 3638 C CA . ALA B 1 244 ? -13.848 -9.489 45.952 1.00 16.03 236 ALA B CA 1
ATOM 3639 C C . ALA B 1 244 ? -13.104 -9.099 44.723 1.00 15.90 236 ALA B C 1
ATOM 3640 O O . ALA B 1 244 ? -13.636 -8.343 43.896 1.00 16.44 236 ALA B O 1
ATOM 3642 N N . LEU B 1 245 ? -11.862 -9.551 44.589 1.00 16.00 237 LEU B N 1
ATOM 3643 C CA . LEU B 1 245 ? -11.153 -9.292 43.337 1.00 16.08 237 LEU B CA 1
ATOM 3644 C C . LEU B 1 245 ? -11.821 -10.045 42.168 1.00 16.31 237 LEU B C 1
ATOM 3645 O O . LEU B 1 245 ? -12.004 -9.472 41.067 1.00 15.77 237 LEU B O 1
ATOM 3650 N N . ALA B 1 246 ? -12.167 -11.313 42.386 1.00 16.40 238 ALA B N 1
A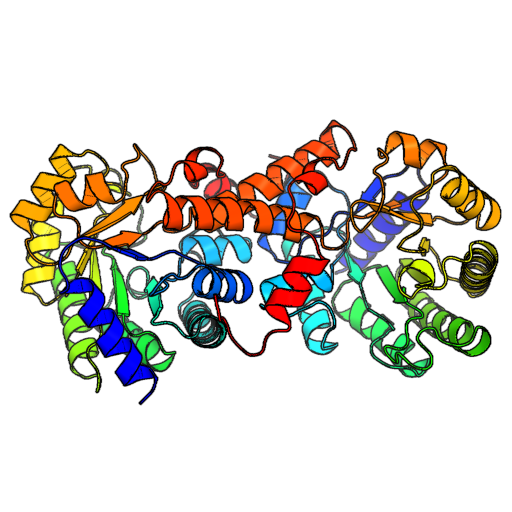TOM 3651 C CA . ALA B 1 246 ? -12.867 -12.088 41.367 1.00 16.86 238 ALA B CA 1
ATOM 3652 C C . ALA B 1 246 ? -14.193 -11.405 41.016 1.00 17.11 238 ALA B C 1
ATOM 3653 O O . ALA B 1 246 ? -14.555 -11.310 39.841 1.00 17.85 238 ALA B O 1
ATOM 3655 N N . ARG B 1 247 ? -14.886 -10.864 42.012 1.00 17.08 239 ARG B N 1
ATOM 3656 C CA . ARG B 1 247 ? -16.146 -10.202 41.780 1.00 17.86 239 ARG B CA 1
ATOM 3657 C C . ARG B 1 247 ? -15.928 -8.818 41.104 1.00 16.19 239 ARG B C 1
ATOM 3658 O O . ARG B 1 247 ? -16.741 -8.384 40.339 1.00 16.49 239 ARG B O 1
ATOM 3666 N N . ALA B 1 248 ? -14.829 -8.134 41.378 1.00 16.45 240 ALA B N 1
ATOM 3667 C CA . ALA B 1 248 ? -14.510 -6.942 40.624 1.00 16.25 240 ALA B CA 1
ATOM 3668 C C . ALA B 1 248 ? -14.339 -7.262 39.123 1.00 16.25 240 ALA B C 1
ATOM 3669 O O . ALA B 1 248 ? -14.853 -6.548 38.230 1.00 15.36 240 ALA B O 1
ATOM 3671 N N . ALA B 1 249 ? -13.587 -8.303 38.842 1.00 16.18 241 ALA B N 1
ATOM 3672 C CA . ALA B 1 249 ? -13.333 -8.688 37.445 1.00 17.00 241 ALA B CA 1
ATOM 3673 C C . ALA B 1 249 ? -14.684 -9.021 36.753 1.00 18.02 241 ALA B C 1
ATOM 3674 O O . ALA B 1 249 ? -14.981 -8.612 35.622 1.00 17.68 241 ALA B O 1
ATOM 3676 N N . LEU B 1 250 ? -15.496 -9.772 37.473 1.00 18.31 242 LEU B N 1
ATOM 3677 C CA . LEU B 1 250 ? -16.783 -10.186 36.956 1.00 19.84 242 LEU B CA 1
ATOM 3678 C C . LEU B 1 250 ? -17.739 -9.015 36.765 1.00 19.37 242 LEU B C 1
ATOM 3679 O O . LEU B 1 250 ? -18.471 -8.993 35.793 1.00 19.04 242 LEU B O 1
ATOM 3684 N N . GLY B 1 251 ? -17.668 -8.004 37.618 1.00 18.63 243 GLY B N 1
ATOM 3685 C CA . GLY B 1 251 ? -18.508 -6.799 37.431 1.00 20.45 243 GLY B CA 1
ATOM 3686 C C . GLY B 1 251 ? -18.113 -6.130 36.133 1.00 19.65 243 GLY B C 1
ATOM 3687 O O . GLY B 1 251 ? -18.977 -5.728 35.345 1.00 19.59 243 GLY B O 1
ATOM 3688 N N . ALA B 1 252 ? -16.818 -6.093 35.836 1.00 19.19 244 ALA B N 1
ATOM 3689 C CA . ALA B 1 252 ? -16.413 -5.431 34.588 1.00 19.13 244 ALA B CA 1
ATOM 3690 C C . ALA B 1 252 ? -16.824 -6.282 33.399 1.00 18.80 244 ALA B C 1
ATOM 3691 O O . ALA B 1 252 ? -17.341 -5.793 32.364 1.00 16.78 244 ALA B O 1
ATOM 3693 N N . PHE B 1 253 ? -16.548 -7.567 33.518 1.00 18.84 245 PHE B N 1
ATOM 3694 C CA . PHE B 1 253 ? -17.042 -8.565 32.503 1.00 18.65 245 PHE B CA 1
ATOM 3695 C C . PHE B 1 253 ? -18.539 -8.411 32.222 1.00 18.91 245 PHE B C 1
ATOM 3696 O O . PHE B 1 253 ? -18.984 -8.376 31.063 1.00 17.86 245 PHE B O 1
ATOM 3704 N N . LEU B 1 254 ? -19.341 -8.327 33.287 1.00 19.63 246 LEU B N 1
ATOM 3705 C CA . LEU B 1 254 ? -20.810 -8.158 33.111 1.00 19.58 246 LEU B CA 1
ATOM 3706 C C . LEU B 1 254 ? -21.177 -6.835 32.488 1.00 19.49 246 LEU B C 1
ATOM 3707 O O . LEU B 1 254 ? -22.094 -6.773 31.677 1.00 18.38 246 LEU B O 1
ATOM 3712 N N . ARG B 1 255 ? -20.484 -5.753 32.859 1.00 18.81 247 ARG B N 1
ATOM 3713 C CA . ARG B 1 255 ? -20.794 -4.480 32.203 1.00 20.14 247 ARG B CA 1
ATOM 3714 C C . ARG B 1 255 ? -20.509 -4.522 30.687 1.00 19.23 247 ARG B C 1
ATOM 3715 O O . ARG B 1 255 ? -21.264 -3.952 29.879 1.00 19.18 247 ARG B O 1
ATOM 3723 N N . ALA B 1 256 ? -19.467 -5.241 30.321 1.00 19.04 248 ALA B N 1
ATOM 3724 C CA . ALA B 1 256 ? -19.126 -5.421 28.895 1.00 18.75 248 ALA B CA 1
ATOM 3725 C C . ALA B 1 256 ? -20.192 -6.253 28.172 1.00 18.73 248 ALA B C 1
ATOM 3726 O O . ALA B 1 256 ? -20.624 -5.891 27.053 1.00 17.46 248 ALA B O 1
ATOM 3728 N N . ALA B 1 257 ? -20.593 -7.367 28.784 1.00 17.72 249 ALA B N 1
ATOM 3729 C CA . ALA B 1 257 ? -21.670 -8.233 28.252 1.00 17.97 249 ALA B CA 1
ATOM 3730 C C . ALA B 1 257 ? -22.961 -7.452 27.971 1.00 18.89 249 ALA B C 1
ATOM 3731 O O . ALA B 1 257 ? -23.577 -7.599 26.902 1.00 18.85 249 ALA B O 1
ATOM 3733 N N . THR B 1 258 ? -23.316 -6.601 28.923 1.00 19.96 250 THR B N 1
ATOM 3734 C CA . THR B 1 258 ? -24.519 -5.777 28.885 1.00 21.84 250 THR B CA 1
ATOM 3735 C C . THR B 1 258 ? -24.421 -4.750 27.767 1.00 21.75 250 THR B C 1
ATOM 3736 O O . THR B 1 258 ? -25.365 -4.550 27.019 1.00 19.94 250 THR B O 1
ATOM 3740 N N . GLU B 1 259 ? -23.252 -4.125 27.627 1.00 19.60 251 GLU B N 1
ATOM 3741 C CA . GLU B 1 259 ? -23.074 -3.140 26.573 1.00 18.98 251 GLU B CA 1
ATOM 3742 C C . GLU B 1 259 ? -23.262 -3.858 25.247 1.00 19.02 251 GLU B C 1
ATOM 3743 O O . GLU B 1 259 ? -23.999 -3.385 24.343 1.00 19.05 251 GLU B O 1
ATOM 3749 N N . MET B 1 260 ? -22.641 -5.041 25.093 1.00 19.59 252 MET B N 1
ATOM 3750 C CA . MET B 1 260 ? -22.755 -5.730 23.824 1.00 19.72 252 MET B CA 1
ATOM 3751 C C . MET B 1 260 ? -24.162 -6.149 23.493 1.00 21.31 252 MET B C 1
ATOM 3752 O O . MET B 1 260 ? -24.598 -6.010 22.316 1.00 21.66 252 MET B O 1
ATOM 3757 N N . ARG B 1 261 ? -24.872 -6.697 24.475 1.00 22.67 253 ARG B N 1
ATOM 3758 C CA . ARG B 1 261 ? -26.254 -7.162 24.251 1.00 25.59 253 ARG B CA 1
ATOM 3759 C C . ARG B 1 261 ? -27.199 -6.019 23.981 1.00 25.94 253 ARG B C 1
ATOM 3760 O O . ARG B 1 261 ? -27.994 -6.099 23.073 1.00 28.93 253 ARG B O 1
ATOM 3768 N N . ARG B 1 262 ? -27.116 -4.961 24.765 1.00 24.49 254 ARG B N 1
ATOM 3769 C CA . ARG B 1 262 ? -28.025 -3.835 24.676 1.00 25.37 254 ARG B CA 1
ATOM 3770 C C . ARG B 1 262 ? -27.691 -2.878 23.508 1.00 25.70 254 ARG B C 1
ATOM 3771 O O . ARG B 1 262 ? -28.581 -2.480 22.763 1.00 28.52 254 ARG B O 1
ATOM 3773 N N . ASP B 1 263 ? -26.424 -2.513 23.336 1.00 24.88 255 ASP B N 1
ATOM 3774 C CA . ASP B 1 263 ? -26.063 -1.510 22.357 1.00 24.65 255 ASP B CA 1
ATOM 3775 C C . ASP B 1 263 ? -25.386 -2.035 21.131 1.00 23.83 255 ASP B C 1
ATOM 3776 O O . ASP B 1 263 ? -25.360 -1.336 20.118 1.00 24.28 255 ASP B O 1
ATOM 3781 N N . GLY B 1 264 ? -24.797 -3.222 21.192 1.00 22.45 256 GLY B N 1
ATOM 3782 C CA . GLY B 1 264 ? -23.950 -3.706 20.085 1.00 21.41 256 GLY B CA 1
ATOM 3783 C C . GLY B 1 264 ? -22.624 -2.971 19.956 1.00 21.52 256 GLY B C 1
ATOM 3784 O O . GLY B 1 264 ? -22.056 -2.907 18.876 1.00 20.94 256 GLY B O 1
ATOM 3785 N N . THR B 1 265 ? -22.120 -2.416 21.059 1.00 20.18 257 THR B N 1
ATOM 3786 C CA . THR B 1 265 ? -20.891 -1.639 21.064 1.00 19.96 257 THR B CA 1
ATOM 3787 C C . THR B 1 265 ? -19.830 -2.294 21.984 1.00 19.16 257 THR B C 1
ATOM 3788 O O . THR B 1 265 ? -20.135 -3.170 22.839 1.00 18.27 257 THR B O 1
ATOM 3792 N N . PHE B 1 266 ? -18.579 -1.887 21.781 1.00 18.43 258 PHE B N 1
ATOM 3793 C CA . PHE B 1 266 ? -17.431 -2.503 22.385 1.00 18.12 258 PHE B CA 1
ATOM 3794 C C . PHE B 1 266 ? -16.522 -1.514 23.102 1.00 18.99 258 PHE B C 1
ATOM 3795 O O . PHE B 1 266 ? -15.285 -1.711 23.213 1.00 19.20 258 PHE B O 1
ATOM 3803 N N . THR B 1 267 ? -17.109 -0.409 23.570 1.00 19.06 259 THR B N 1
ATOM 3804 C CA . THR B 1 267 ? -16.299 0.656 24.167 1.00 18.74 259 THR B CA 1
ATOM 3805 C C . THR B 1 267 ? -15.688 0.197 25.496 1.00 18.76 259 THR B C 1
ATOM 3806 O O . THR B 1 267 ? -14.705 0.749 25.980 1.00 18.06 259 THR B O 1
ATOM 3810 N N . PHE B 1 268 ? -16.270 -0.845 26.076 1.00 18.02 260 PHE B N 1
ATOM 3811 C CA . PHE B 1 268 ? -15.657 -1.444 27.227 1.00 17.96 260 PHE B CA 1
ATOM 3812 C C . PHE B 1 268 ? -14.149 -1.807 27.030 1.00 18.62 260 PHE B C 1
ATOM 3813 O O . PHE B 1 268 ? -13.400 -1.898 27.972 1.00 17.87 260 PHE B O 1
ATOM 3821 N N . THR B 1 269 ? -13.735 -2.011 25.771 1.00 18.84 261 THR B N 1
ATOM 3822 C CA . THR B 1 269 ? -12.449 -2.469 25.429 1.00 18.48 261 THR B CA 1
ATOM 3823 C C . THR B 1 269 ? -11.414 -1.378 25.648 1.00 19.70 261 THR B C 1
ATOM 3824 O O . THR B 1 269 ? -10.224 -1.684 25.787 1.00 21.31 261 THR B O 1
ATOM 3828 N N . GLN B 1 270 ? -11.864 -0.122 25.720 1.00 20.59 262 GLN B N 1
ATOM 3829 C CA . GLN B 1 270 ? -10.983 1.025 25.902 1.00 23.12 262 GLN B CA 1
ATOM 3830 C C . GLN B 1 270 ? -10.289 0.981 27.269 1.00 21.82 262 GLN B C 1
ATOM 3831 O O . GLN B 1 270 ? -9.088 1.267 27.373 1.00 23.71 262 GLN B O 1
ATOM 3837 N N . ALA B 1 271 ? -10.994 0.536 28.299 1.00 21.44 263 ALA B N 1
ATOM 3838 C CA . ALA B 1 271 ? -10.364 0.367 29.641 1.00 22.11 263 ALA B CA 1
ATOM 3839 C C . ALA B 1 271 ? -9.645 -0.971 29.888 1.00 21.37 263 ALA B C 1
ATOM 3840 O O . ALA B 1 271 ? -9.034 -1.141 30.921 1.00 21.29 263 ALA B O 1
ATOM 3842 N N . ALA B 1 272 ? -9.698 -1.894 28.957 1.00 20.55 264 ALA B N 1
ATOM 3843 C CA . ALA B 1 272 ? -9.018 -3.170 29.085 1.00 20.20 264 ALA B CA 1
ATOM 3844 C C . ALA B 1 272 ? -7.503 -3.019 29.098 1.00 20.76 264 ALA B C 1
ATOM 3845 O O . ALA B 1 272 ? -6.944 -2.093 28.537 1.00 19.17 264 ALA B O 1
ATOM 3847 N N . VAL B 1 273 ? -6.816 -3.940 29.736 1.00 19.84 265 VAL B N 1
ATOM 3848 C CA . VAL B 1 273 ? -5.377 -3.904 29.649 1.00 20.49 265 VAL B CA 1
ATOM 3849 C C . VAL B 1 273 ? -4.967 -4.205 28.194 1.00 20.45 265 VAL B C 1
ATOM 3850 O O . VAL B 1 273 ? -5.467 -5.155 27.595 1.00 19.89 265 VAL B O 1
ATOM 3854 N N . PRO B 1 274 ? -4.120 -3.389 27.586 1.00 21.63 266 PRO B N 1
ATOM 3855 C CA . PRO B 1 274 ? -3.754 -3.696 26.203 1.00 22.03 266 PRO B CA 1
ATOM 3856 C C . PRO B 1 274 ? -3.005 -5.036 26.064 1.00 20.84 266 PRO B C 1
ATOM 3857 O O . PRO B 1 274 ? -2.192 -5.406 26.922 1.00 20.63 266 PRO B O 1
ATOM 3861 N N . GLY B 1 275 ? -3.325 -5.770 25.020 1.00 19.74 267 GLY B N 1
ATOM 3862 C CA . GLY B 1 275 ? -2.694 -7.040 24.766 1.00 21.09 267 GLY B CA 1
ATOM 3863 C C . GLY B 1 275 ? -1.204 -6.943 24.750 1.00 20.58 267 GLY B C 1
ATOM 3864 O O . GLY B 1 275 ? -0.498 -7.816 25.208 1.00 21.00 267 GLY B O 1
ATOM 3865 N N . ARG B 1 276 ? -0.711 -5.848 24.200 1.00 22.48 268 ARG B N 1
ATOM 3866 C CA . ARG B 1 276 ? 0.742 -5.671 24.074 1.00 23.95 268 ARG B CA 1
ATOM 3867 C C . ARG B 1 276 ? 1.489 -5.720 25.445 1.00 22.51 268 ARG B C 1
ATOM 3868 O O . ARG B 1 276 ? 2.580 -6.324 25.611 1.00 24.60 268 ARG B O 1
ATOM 3876 N N . ASP B 1 277 ? 0.908 -5.063 26.417 1.00 22.04 269 ASP B N 1
ATOM 3877 C CA . ASP B 1 277 ? 1.464 -4.978 27.761 1.00 21.82 269 ASP B CA 1
ATOM 3878 C C . ASP B 1 277 ? 1.437 -6.339 28.494 1.00 21.33 269 ASP B C 1
ATOM 3879 O O . ASP B 1 277 ? 2.494 -6.823 29.009 1.00 22.46 269 ASP B O 1
ATOM 3884 N N . ILE B 1 278 ? 0.273 -6.979 28.495 1.00 20.93 270 ILE B N 1
ATOM 3885 C CA . ILE B 1 278 ? 0.104 -8.261 29.226 1.00 19.55 270 ILE B CA 1
ATOM 3886 C C . ILE B 1 278 ? 0.938 -9.360 28.556 1.00 19.98 270 ILE B C 1
ATOM 3887 O O . ILE B 1 278 ? 1.583 -10.148 29.252 1.00 17.71 270 ILE B O 1
ATOM 3892 N N . ASN B 1 279 ? 1.007 -9.389 27.218 1.00 19.52 271 ASN B N 1
ATOM 3893 C CA . ASN B 1 279 ? 1.935 -10.308 26.576 1.00 20.90 271 ASN B CA 1
ATOM 3894 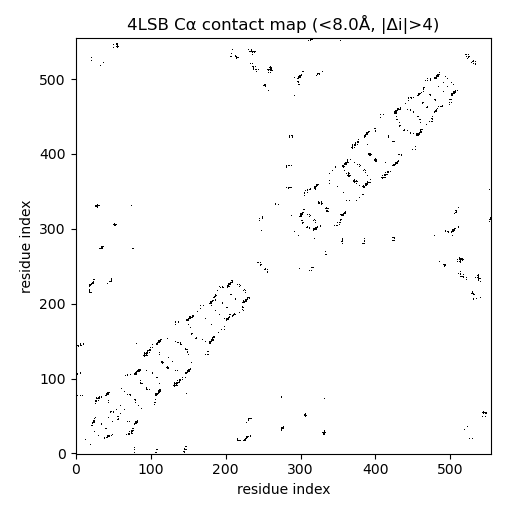C C . ASN B 1 279 ? 3.399 -10.072 26.921 1.00 22.88 271 ASN B C 1
ATOM 3895 O O . ASN B 1 279 ? 4.141 -11.032 27.063 1.00 24.00 271 ASN B O 1
ATOM 3900 N N . ARG B 1 280 ? 3.788 -8.809 27.070 1.00 23.31 272 ARG B N 1
ATOM 3901 C CA . ARG B 1 280 ? 5.155 -8.475 27.494 1.00 24.25 272 ARG B CA 1
ATOM 3902 C C . ARG B 1 280 ? 5.387 -8.935 28.924 1.00 22.61 272 ARG B C 1
ATOM 3903 O O . ARG B 1 280 ? 6.343 -9.650 29.205 1.00 20.96 272 ARG B O 1
ATOM 3911 N N . TRP B 1 281 ? 4.510 -8.535 29.834 1.00 21.18 273 TRP B N 1
ATOM 3912 C CA . TRP B 1 281 ? 4.657 -8.952 31.228 1.00 21.50 273 TRP B CA 1
ATOM 3913 C C . TRP B 1 281 ? 4.720 -10.497 31.399 1.00 21.29 273 TRP B C 1
ATOM 3914 O O . TRP B 1 281 ? 5.590 -11.002 32.071 1.00 19.52 273 TRP B O 1
ATOM 3925 N N . PHE B 1 282 ? 3.800 -11.241 30.772 1.00 20.47 274 PHE B N 1
ATOM 3926 C CA . PHE B 1 282 ? 3.784 -12.683 30.965 1.00 20.12 274 PHE B CA 1
ATOM 3927 C C . PHE B 1 282 ? 4.880 -13.422 30.224 1.00 21.77 274 PHE B C 1
ATOM 3928 O O . PHE B 1 282 ? 5.149 -14.573 30.557 1.00 20.93 274 PHE B O 1
ATOM 3936 N N . ALA B 1 283 ? 5.501 -12.776 29.223 1.00 23.52 275 ALA B N 1
ATOM 3937 C CA . ALA B 1 283 ? 6.709 -13.292 28.597 1.00 25.81 275 ALA B CA 1
ATOM 3938 C C . ALA B 1 283 ? 7.921 -13.332 29.544 1.00 27.93 275 ALA B C 1
ATOM 3939 O O . ALA B 1 283 ? 8.828 -14.144 29.378 1.00 27.32 275 ALA B O 1
ATOM 3941 N N . ALA B 1 284 ? 7.935 -12.506 30.576 1.00 27.99 276 ALA B N 1
ATOM 3942 C CA . ALA B 1 284 ? 9.054 -12.518 31.517 1.00 28.84 276 ALA B CA 1
ATOM 3943 C C . ALA B 1 284 ? 9.111 -13.831 32.302 1.00 28.34 276 ALA B C 1
ATOM 3944 O O . ALA B 1 284 ? 8.105 -14.459 32.549 1.00 26.03 276 ALA B O 1
ATOM 3946 N N . PRO B 1 285 ? 10.315 -14.262 32.691 1.00 28.99 277 PRO B N 1
ATOM 3947 C CA . PRO B 1 285 ? 10.434 -15.536 33.379 1.00 29.96 277 PRO B CA 1
ATOM 3948 C C . PRO B 1 285 ? 10.193 -15.436 34.878 1.00 28.35 277 PRO B C 1
ATOM 3949 O O . PRO B 1 285 ? 10.329 -16.435 35.560 1.00 31.54 277 PRO B O 1
ATOM 3953 N N . ASP B 1 286 ? 9.885 -14.244 35.382 1.00 27.72 278 ASP B N 1
ATOM 3954 C CA . ASP B 1 286 ? 9.564 -14.029 36.782 1.00 28.99 278 ASP B CA 1
ATOM 3955 C C . ASP B 1 286 ? 8.539 -12.912 36.911 1.00 27.38 278 ASP B C 1
ATOM 3956 O O . ASP B 1 286 ? 8.015 -12.423 35.918 1.00 27.21 278 ASP B O 1
ATOM 3961 N N . ASN B 1 287 ? 8.227 -12.527 38.144 1.00 27.15 279 ASN B N 1
ATOM 3962 C CA . ASN B 1 287 ? 7.201 -11.541 38.369 1.00 27.14 279 ASN B CA 1
ATOM 3963 C C . ASN B 1 287 ? 7.751 -10.239 38.930 1.00 30.31 279 ASN B C 1
ATOM 3964 O O . ASN B 1 287 ? 7.065 -9.625 39.736 1.00 27.56 279 ASN B O 1
ATOM 3969 N N . SER B 1 288 ? 8.960 -9.824 38.512 1.00 33.36 280 SER B N 1
ATOM 3970 C CA . SER B 1 288 ? 9.537 -8.534 38.949 1.00 37.59 280 SER B CA 1
ATOM 3971 C C . SER B 1 288 ? 8.545 -7.392 38.786 1.00 40.31 280 SER B C 1
ATOM 3972 O O . SER B 1 288 ? 7.934 -7.271 37.727 1.00 36.46 280 SER B O 1
ATOM 3975 N N . PRO B 1 289 ? 8.396 -6.536 39.824 1.00 45.27 281 PRO B N 1
ATOM 3976 C CA . PRO B 1 289 ? 7.664 -5.290 39.608 1.00 49.40 281 PRO B CA 1
ATOM 3977 C C . PRO B 1 289 ? 8.202 -4.487 38.417 1.00 52.31 281 PRO B C 1
ATOM 3978 O O . PRO B 1 289 ? 9.411 -4.272 38.311 1.00 58.53 281 PRO B O 1
ATOM 3982 N N . ILE B 1 290 ? 7.287 -4.102 37.521 1.00 56.79 282 ILE B N 1
ATOM 3983 C CA . ILE B 1 290 ? 7.607 -3.776 36.114 1.00 57.90 282 ILE B CA 1
ATOM 3984 C C . ILE B 1 290 ? 6.340 -3.745 35.257 1.00 52.87 282 ILE B C 1
ATOM 3985 O O . ILE B 1 290 ? 5.289 -3.306 35.715 1.00 55.18 282 ILE B O 1
#

CATH classification: 3.20.20.60 (+1 more: 6.10.250.2750)